Protein AF-0000000074489528 (afdb_homodimer)

Secondary structure (DSSP, 8-state):
--------SSEEEEEETTEEEEEE--GGGTT-B-HHHHHHHHHHHHHHHH-TT-SEEEEEESTT-SB--B-GGGS-TTSTTTTTT--TTT---HHHHHHHHHHH-SSEEEEEE-S-EETHHHHTTTTSSEEEEETT-EEE--GGGGTS---TTHHHHHHHHH-HHHHHHHHHH--EEETTSGGGTTT-SEEESSGGGHHHHHHHHHHHHHHHS-HHHHHHHHHHHHS--SSHHHHHHHHHHHHHHHHTSHHHHHHHHHHHTTS-------TTTSS-TT---SPP-------/--------SSEEEEEETTEEEEEE--GGGTT-B-HHHHHHHHHHHHHHHH-TT-SEEEEEESTT-SB--B-TTSS-TTSTTTTTT--TTT---HHHHHHHHHHH-SSEEEEEE-S-EETHHHHTTTTSSEEEEETT-EEE--GGGGTS---TTHHHHHHHHH-HHHHHHHHHH--EEE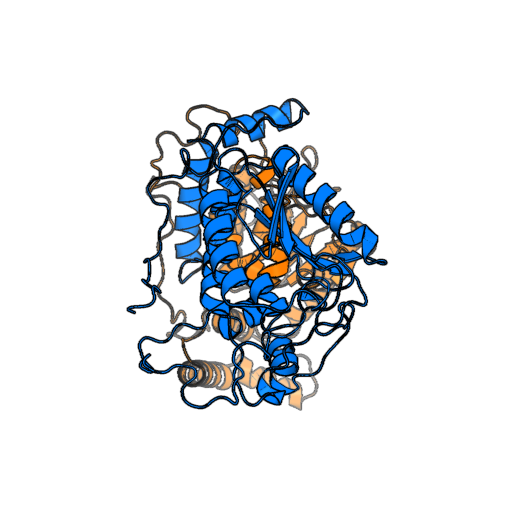TTSGGGTTT-SEEESSGGGHHHHHHHHHHHHHHHS-HHHHHHHHHHHHS--SSHHHHHHHHHHHHHHHHTSHHHHHHHHHHHTTS-------TTTSS-TT---SPP-------

pLDDT: mean 93.49, std 9.9, range [45.5, 98.94]

Foldseek 3Di:
DADDLPPADQWHWDDDFQEIEIEGHDVVQLSADDLSNLVSLLVVLVSLLQHQRHQEYEYAYPDAFRYQYHDCVVPHPPDPQSPPPADPVQDDDSLLSSLVSQLLRLHQYEYLTLAEQEQSRVQSCLSHDAYEYAQFHKYWLQAVVVVHARDNCSVPRVCVQQNDVLVCVRNVVRDIDGCNDPSNPRVHPYHDHHSVCSVVVVVVVSVCCSFAHASQVSSVVSLCVVPDDPDPVRSVVVVVVVCVLCCPDPQVVQNVVCVVVVHTGDHDDGNNPRHDPCPPVDDDDDPDRPD/DADDLPPADQWDWDDDFQEIEIEGHPVVVLSEDDPSNLVSLLVVLVSLLQHQRHQEYEYAYPDAFRYQYHDCVVPHPPDPQSPPPADPVQDDDSLLSSLVSQLLRLHQYEYLTLAEQEQSRVQSCLSHDAYEYAQFHKYWLQAVVVVHARDNCSVPRVCVQQNPVLVCVRNVVRDIDGCNDPSNPRVHPYHDHHSVCRVVVVVVVSVCCSFAHASQVSSVVSLCVVPDDPDPVVSVVVVVVVCVLCCPDPQVVQNVVCVVVVHTGDHPDGNNPRHDPCPPVDDDDDPHRPD

Solvent-accessible surface area (backbone atoms only — not comparable to full-atom values): 29789 Å² total; per-residue (Å²): 128,83,88,78,63,78,91,56,84,47,45,44,54,46,73,62,79,43,33,33,39,37,28,34,48,34,51,93,59,31,23,37,45,42,71,66,42,41,54,50,52,40,52,49,40,58,45,48,52,68,35,81,63,44,46,22,37,38,40,37,29,37,76,75,16,24,11,61,8,69,40,55,86,87,64,29,99,78,47,84,59,72,56,61,88,53,47,85,86,44,57,65,63,60,48,28,55,35,14,50,48,50,45,64,32,53,46,54,30,35,32,22,32,30,16,31,18,18,41,54,36,39,29,41,49,61,38,38,44,37,31,37,28,11,30,74,16,42,38,21,46,33,29,55,74,71,76,44,71,79,54,24,59,31,82,65,41,44,35,47,25,54,32,60,70,41,41,49,53,40,46,74,66,19,52,73,39,42,43,68,36,80,77,39,53,50,57,42,80,44,71,29,92,43,44,84,51,19,55,59,53,46,47,53,52,40,52,48,31,53,54,45,34,22,50,40,19,39,31,48,41,52,46,42,48,77,60,56,57,96,41,67,54,56,29,28,52,51,36,12,31,49,34,47,54,27,30,72,30,72,28,8,28,38,18,44,50,18,58,77,65,73,47,81,46,76,62,77,51,38,66,86,76,58,59,59,86,66,62,76,83,68,86,86,78,87,78,69,61,82,115,128,82,87,77,64,80,91,55,84,45,45,45,54,47,73,60,80,40,33,33,40,39,28,33,49,35,52,92,58,33,22,37,45,42,70,67,41,40,54,50,52,39,50,49,42,58,46,46,51,66,35,80,63,44,45,22,36,36,39,35,28,39,76,75,17,24,11,60,8,70,40,56,87,87,62,30,59,55,44,85,55,71,56,59,89,55,48,59,88,40,40,60,47,60,46,24,56,32,15,50,48,52,46,63,32,53,45,53,31,34,32,20,33,28,18,30,17,18,43,55,37,40,28,41,50,62,39,39,74,42,34,36,30,11,31,73,16,42,36,24,46,34,30,15,45,31,12,19,38,63,49,24,38,30,47,62,42,45,35,75,58,53,15,43,32,37,40,38,42,40,45,56,58,20,53,72,39,43,43,67,36,78,79,40,55,64,64,41,80,43,70,28,92,44,43,86,51,19,55,57,52,47,47,53,53,40,52,49,48,54,57,69,48,48,50,38,59,50,29,47,54,53,46,53,66,78,59,59,58,97,39,75,69,55,32,50,55,52,50,48,54,51,49,53,56,44,59,73,29,73,40,37,49,36,51,54,51,20,58,75,66,73,48,81,49,77,62,77,51,37,66,84,75,60,57,57,88,63,63,74,81,68,86,85,69,88,70,69,54,82,117

Sequence (582 aa):
MPFTYDNYKDILVALDGPVAILTFNRPKYQNAWTEEMNKEVIHAFEQFDLDDRVRVVIVTGTGGAFCAGADLRKGDFSTDGRYQPITINDHRDGGGQASLVIQRCRKVVIAAINGPAVGVGITITLGMDIRIAYKDAKIGFVFVRRGIVPEATSTYLLPRLIGHSRTMTLFLTGKVYPAHSPLLSLLFSSLIDTPDQVLPAALELAKEIAGKTSAVSAAFAKALVWRPKASPEEQHLLDSKAMYATGNGADGKEGVKSFLEKRQPKFAGTVTKDLPDFYPWWDLVDVRSKIMPFTYDNYKDILVALDGPVAILTFNRPKYQNAWTEEMNKEVIHAFEQFDLDDRVRVVIVTGTGGAFCAGADLRKGDFSTDGRYQPITINDHRDGGGQASLVIQRCRKVVIAAINGPAVGVGITITLGMDIRIAYKDAKIGFVFVRRGIVPEATSTYLLPRLIGHSRTMTLFLTGKVYPAHSPLLSLLFSSLIDTPDQVLPAALELAKEIAGKTSAVSAAFAKALVWRPKASPEEQHLLDSKAMYATGNGADGKEGVKSFLEKRQPKFAGTVTKDLPDFYPWWDLVDVRSKI

Organism: Spizellomyces punctatus (strain DAOM BR117) (NCBI:txid645134)

Radius of gyration: 25.49 Å; Cα contacts (8 Å, |Δi|>4): 1214; chains: 2; bounding box: 60×73×53 Å

Nearest PDB structures (foldseek):
  1jxz-assembly1_C  TM=8.262E-01  e=1.116E-17  Pseudomonas sp. CBS3
  1nzy-assembly1_A  TM=8.138E-01  e=1.116E-17  Pseudomonas sp. CBS3
  1nzy-assembly1_B  TM=8.355E-01  e=2.418E-17  Pseudomonas sp. CBS3
  1nzy-assembly1_C  TM=8.515E-01  e=7.489E-17  Pseudomonas sp. CBS3
  1jxz-assembly1_A  TM=8.196E-01  e=1.279E-16  Pseudomonas sp. CBS3

Structure (mmCIF, N/CA/C/O backbone):
data_AF-0000000074489528-model_v1
#
loop_
_entity.id
_entity.type
_entity.pdbx_description
1 polymer 'Enoyl-CoA hydratase/isomerase'
#
loop_
_atom_site.group_PDB
_atom_site.id
_atom_site.type_symbol
_atom_site.label_atom_id
_atom_site.label_alt_id
_atom_site.label_comp_id
_atom_site.label_asym_id
_atom_site.label_entity_id
_atom_site.label_seq_id
_atom_site.pdbx_PDB_ins_code
_atom_site.Cartn_x
_atom_site.Cartn_y
_atom_site.Cartn_z
_atom_site.occupancy
_atom_site.B_iso_or_equiv
_atom_site.auth_seq_id
_atom_site.auth_comp_id
_atom_site.auth_asym_id
_atom_site.auth_atom_id
_atom_site.pdbx_PDB_model_num
ATOM 1 N N . MET A 1 1 ? 20.438 -31.516 -0.295 1 53.16 1 MET A N 1
ATOM 2 C CA . MET A 1 1 ? 20.297 -31.938 -1.684 1 53.16 1 MET A CA 1
ATOM 3 C C . MET A 1 1 ? 19.641 -30.859 -2.527 1 53.16 1 MET A C 1
ATOM 5 O O . MET A 1 1 ? 18.844 -30.078 -2.023 1 53.16 1 MET A O 1
ATOM 9 N N . PRO A 1 2 ? 20.172 -30.609 -3.764 1 75.25 2 PRO A N 1
ATOM 10 C CA . PRO A 1 2 ? 19.641 -29.578 -4.641 1 75.25 2 PRO A CA 1
ATOM 11 C C . PRO A 1 2 ? 18.141 -29.719 -4.887 1 75.25 2 PRO A C 1
ATOM 13 O O . PRO A 1 2 ? 17.625 -30.828 -4.91 1 75.25 2 PRO A O 1
ATOM 16 N N . PHE A 1 3 ? 17.312 -28.766 -4.551 1 86 3 PHE A N 1
ATOM 17 C CA . PHE A 1 3 ? 15.891 -28.734 -4.855 1 86 3 PHE A CA 1
ATOM 18 C C . PHE A 1 3 ? 15.641 -29.172 -6.297 1 86 3 PHE A C 1
ATOM 20 O O . PHE A 1 3 ? 16.312 -28.703 -7.215 1 86 3 PHE A O 1
ATOM 27 N N . THR A 1 4 ? 14.914 -30.297 -6.512 1 87.75 4 THR A N 1
ATOM 28 C CA . THR A 1 4 ? 14.516 -30.734 -7.844 1 87.75 4 THR A CA 1
ATOM 29 C C . THR A 1 4 ? 13.016 -30.578 -8.039 1 87.75 4 THR A C 1
ATOM 31 O O . THR A 1 4 ? 12.234 -30.75 -7.105 1 87.75 4 THR A O 1
ATOM 34 N N . TYR A 1 5 ? 12.688 -30.172 -9.336 1 92.44 5 TYR A N 1
ATOM 35 C CA . TYR A 1 5 ? 11.289 -29.891 -9.656 1 92.44 5 TYR A CA 1
ATOM 36 C C . TYR A 1 5 ? 10.789 -30.812 -10.766 1 92.44 5 TYR A C 1
ATOM 38 O O . TYR A 1 5 ? 9.984 -30.391 -11.602 1 92.44 5 TYR A O 1
ATOM 46 N N . ASP A 1 6 ? 11.188 -32.094 -10.898 1 86.38 6 ASP A N 1
ATOM 47 C CA . ASP A 1 6 ? 10.953 -32.906 -12.078 1 86.38 6 ASP A CA 1
ATOM 48 C C . ASP A 1 6 ? 9.883 -33.969 -11.812 1 86.38 6 ASP A C 1
ATOM 50 O O . ASP A 1 6 ? 9.391 -34.594 -12.742 1 86.38 6 ASP A O 1
ATOM 54 N N . ASN A 1 7 ? 9.344 -34.219 -10.68 1 88.69 7 ASN A N 1
ATOM 55 C CA . ASN A 1 7 ? 8.477 -35.344 -10.391 1 88.69 7 ASN A CA 1
ATOM 56 C C . ASN A 1 7 ? 7.035 -34.906 -10.141 1 88.69 7 ASN A C 1
ATOM 58 O O . ASN A 1 7 ? 6.395 -35.375 -9.188 1 88.69 7 ASN A O 1
ATOM 62 N N . TYR A 1 8 ? 6.555 -34 -11.062 1 96.19 8 TYR A N 1
ATOM 63 C CA . TYR A 1 8 ? 5.16 -33.562 -10.938 1 96.19 8 TYR A CA 1
ATOM 64 C C . TYR A 1 8 ? 4.316 -34.156 -12.062 1 96.19 8 TYR A C 1
ATOM 66 O O . TYR A 1 8 ? 4.828 -34.406 -13.156 1 96.19 8 TYR A O 1
ATOM 74 N N . LYS A 1 9 ? 3.123 -34.375 -11.828 1 96.56 9 LYS A N 1
ATOM 75 C CA . LYS A 1 9 ? 2.199 -34.969 -12.789 1 96.56 9 LYS A CA 1
ATOM 76 C C . LYS A 1 9 ? 1.395 -33.906 -13.516 1 96.56 9 LYS A C 1
ATOM 78 O O . LYS A 1 9 ? 1.292 -33.906 -14.742 1 96.56 9 LYS A O 1
ATOM 83 N N . ASP A 1 10 ? 0.867 -32.938 -12.797 1 97 10 ASP A N 1
ATOM 84 C CA . ASP A 1 10 ? -0.13 -32.031 -13.336 1 97 10 ASP A CA 1
ATOM 85 C C . ASP A 1 10 ? 0.423 -30.609 -13.414 1 97 10 ASP A C 1
ATOM 87 O O . ASP A 1 10 ? -0.276 -29.688 -13.852 1 97 10 ASP A O 1
ATOM 91 N N . ILE A 1 11 ? 1.681 -30.359 -12.984 1 98.31 11 ILE A N 1
ATOM 92 C CA . ILE A 1 11 ? 2.344 -29.062 -13.141 1 98.31 11 ILE A CA 1
ATOM 93 C C . ILE A 1 11 ? 3.75 -29.281 -13.703 1 98.31 11 ILE A C 1
ATOM 95 O O . ILE A 1 11 ? 4.273 -30.391 -13.688 1 98.31 11 ILE A O 1
ATOM 99 N N . LEU A 1 12 ? 4.297 -28.25 -14.289 1 98.19 12 LEU A N 1
ATOM 100 C CA . LEU A 1 12 ? 5.691 -28.172 -14.711 1 98.19 12 LEU A CA 1
ATOM 101 C C . LEU A 1 12 ? 6.414 -27.047 -13.984 1 98.19 12 LEU A C 1
ATOM 103 O O . LEU A 1 12 ? 5.824 -26 -13.695 1 98.19 12 LEU A O 1
ATOM 107 N N . VAL A 1 13 ? 7.652 -27.281 -13.648 1 98.31 13 VAL A N 1
ATOM 108 C CA . VAL A 1 13 ? 8.492 -26.234 -13.07 1 98.31 13 VAL A CA 1
ATOM 109 C C . VAL A 1 13 ? 9.805 -26.141 -13.844 1 98.31 13 VAL A C 1
ATOM 111 O O . VAL A 1 13 ? 10.469 -27.156 -14.086 1 98.31 13 VAL A O 1
ATOM 114 N N . ALA A 1 14 ? 10.109 -25.016 -14.32 1 97.44 14 ALA A N 1
ATOM 115 C CA . ALA A 1 14 ? 11.375 -24.719 -14.984 1 97.44 14 ALA A CA 1
ATOM 116 C C . ALA A 1 14 ? 12.078 -23.547 -14.336 1 97.44 14 ALA A C 1
ATOM 118 O O . ALA A 1 14 ? 11.43 -22.594 -13.898 1 97.44 14 ALA A O 1
ATOM 119 N N . LEU A 1 15 ? 13.375 -23.656 -14.266 1 96.75 15 LEU A N 1
ATOM 120 C CA . LEU A 1 15 ? 14.164 -22.516 -13.797 1 96.75 15 LEU A CA 1
ATOM 121 C C . LEU A 1 15 ? 14.773 -21.766 -14.969 1 96.75 15 LEU A C 1
ATOM 123 O O . LEU A 1 15 ? 15.375 -22.359 -15.859 1 96.75 15 LEU A O 1
ATOM 127 N N . ASP A 1 16 ? 14.484 -20.578 -15.078 1 97.5 16 ASP A N 1
ATOM 128 C CA . ASP A 1 16 ? 15.141 -19.625 -15.969 1 97.5 16 ASP A CA 1
ATOM 129 C C . ASP A 1 16 ? 15.953 -18.594 -15.18 1 97.5 16 ASP A C 1
ATOM 131 O O . ASP A 1 16 ? 15.461 -17.516 -14.859 1 97.5 16 ASP A O 1
ATOM 135 N N . GLY A 1 17 ? 17.266 -18.938 -14.961 1 97 17 GLY A N 1
ATOM 136 C CA . GLY A 1 17 ? 18.031 -18.156 -13.992 1 97 17 GLY A CA 1
ATOM 137 C C . GLY A 1 17 ? 17.391 -18.141 -12.617 1 97 17 GLY A C 1
ATOM 138 O O . GLY A 1 17 ? 17.078 -19.188 -12.055 1 97 17 GLY A O 1
ATOM 139 N N . PRO A 1 18 ? 17.172 -16.922 -12.055 1 97.44 18 PRO A N 1
ATOM 140 C CA . PRO A 1 18 ? 16.609 -16.828 -10.703 1 97.44 18 PRO A CA 1
ATOM 141 C C . PRO A 1 18 ? 15.086 -16.875 -10.695 1 97.44 18 PRO A C 1
ATOM 143 O O . PRO A 1 18 ? 14.469 -16.703 -9.641 1 97.44 18 PRO A O 1
ATOM 146 N N . VAL A 1 19 ? 14.508 -17.141 -11.891 1 98.69 19 VAL A N 1
ATOM 147 C CA . VAL A 1 19 ? 13.047 -17.141 -11.992 1 98.69 19 VAL A CA 1
ATOM 148 C C . VAL A 1 19 ? 12.547 -18.578 -12.109 1 98.69 19 VAL A C 1
ATOM 150 O O . VAL A 1 19 ? 12.984 -19.328 -12.992 1 98.69 19 VAL A O 1
ATOM 153 N N . ALA A 1 20 ? 11.711 -19 -11.195 1 98.75 20 ALA A N 1
ATOM 154 C CA . ALA A 1 20 ? 11 -20.281 -11.312 1 98.75 20 ALA A CA 1
ATOM 155 C C . ALA A 1 20 ? 9.648 -20.078 -11.992 1 98.75 20 ALA A C 1
ATOM 157 O O . ALA A 1 20 ? 8.875 -19.188 -11.625 1 98.75 20 ALA A O 1
ATOM 158 N N . ILE A 1 21 ? 9.391 -20.875 -12.977 1 98.81 21 ILE A N 1
ATOM 159 C CA . ILE A 1 21 ? 8.117 -20.828 -13.688 1 98.81 21 ILE A CA 1
ATOM 160 C C . ILE A 1 21 ? 7.312 -22.094 -13.398 1 98.81 21 ILE A C 1
ATOM 162 O O . ILE A 1 21 ? 7.715 -23.188 -13.789 1 98.81 21 ILE A O 1
ATOM 166 N N . LEU A 1 22 ? 6.277 -21.953 -12.656 1 98.81 22 LEU A N 1
ATOM 167 C CA . LEU A 1 22 ? 5.32 -23.031 -12.43 1 98.81 22 LEU A CA 1
ATOM 168 C C . LEU A 1 22 ? 4.168 -22.953 -13.422 1 98.81 22 LEU A C 1
ATOM 170 O O . LEU A 1 22 ? 3.486 -21.938 -13.508 1 98.81 22 LEU A O 1
ATOM 174 N N . THR A 1 23 ? 3.951 -24 -14.164 1 98.75 23 THR A N 1
ATOM 175 C CA . THR A 1 23 ? 2.924 -24.031 -15.203 1 98.75 23 THR A CA 1
ATOM 176 C C . THR A 1 23 ? 1.907 -25.141 -14.922 1 98.75 23 THR A C 1
ATOM 178 O O . THR A 1 23 ? 2.27 -26.312 -14.812 1 98.75 23 THR A O 1
ATOM 181 N N . PHE A 1 24 ? 0.638 -24.719 -14.758 1 98.69 24 PHE A N 1
ATOM 182 C CA . PHE A 1 24 ? -0.403 -25.734 -14.758 1 98.69 24 PHE A CA 1
ATOM 183 C C . PHE A 1 24 ? -0.439 -26.484 -16.094 1 98.69 24 PHE A C 1
ATOM 185 O O . PHE A 1 24 ? -0.431 -25.859 -17.156 1 98.69 24 PHE A O 1
ATOM 192 N N . ASN A 1 25 ? -0.514 -27.859 -16 1 98 25 ASN A N 1
ATOM 193 C CA . ASN A 1 25 ? -0.302 -28.609 -17.234 1 98 25 ASN A CA 1
ATOM 194 C C . ASN A 1 25 ? -1.326 -29.734 -17.375 1 98 25 ASN A C 1
ATOM 196 O O . ASN A 1 25 ? -0.961 -30.906 -17.469 1 98 25 ASN A O 1
ATOM 200 N N . ARG A 1 26 ? -2.555 -29.328 -17.516 1 97.25 26 ARG A N 1
ATOM 201 C CA . ARG A 1 26 ? -3.678 -30.172 -17.891 1 97.25 26 ARG A CA 1
ATOM 202 C C . ARG A 1 26 ? -4.512 -29.531 -18.984 1 97.25 26 ARG A C 1
ATOM 204 O O . ARG A 1 26 ? -5.723 -29.359 -18.844 1 97.25 26 ARG A O 1
ATOM 211 N N . PRO A 1 27 ? -3.873 -29.234 -20.141 1 96.38 27 PRO A N 1
ATOM 212 C CA . PRO A 1 27 ? -4.535 -28.406 -21.141 1 96.38 27 PRO A CA 1
ATOM 213 C C . PRO A 1 27 ? -5.82 -29.031 -21.672 1 96.38 27 PRO A C 1
ATOM 215 O O . PRO A 1 27 ? -6.758 -28.312 -22.031 1 96.38 27 PRO A O 1
ATOM 218 N N . LYS A 1 28 ? -5.941 -30.328 -21.703 1 95.56 28 LYS A N 1
ATOM 219 C CA . LYS A 1 28 ? -7.141 -31 -22.188 1 95.56 28 LYS A CA 1
ATOM 220 C C . LYS A 1 28 ? -8.344 -30.688 -21.312 1 95.56 28 LYS A C 1
ATOM 222 O O . LYS A 1 28 ? -9.492 -30.766 -21.766 1 95.56 28 LYS A O 1
ATOM 227 N N . TYR A 1 29 ? -8.016 -30.375 -20.125 1 96.12 29 TYR A N 1
ATOM 228 C CA . TYR A 1 29 ? -9.094 -30.109 -19.172 1 96.12 29 TYR A CA 1
ATOM 229 C C . TYR A 1 29 ? -9.086 -28.641 -18.75 1 96.12 29 TYR A C 1
ATOM 231 O O . TYR A 1 29 ? -9.523 -28.312 -17.641 1 96.12 29 TYR A O 1
ATOM 239 N N . GLN A 1 30 ? -8.422 -27.766 -19.531 1 97.5 30 GLN A N 1
ATOM 240 C CA . GLN A 1 30 ? -8.328 -26.328 -19.25 1 97.5 30 GLN A CA 1
ATOM 241 C C . GLN A 1 30 ? -7.684 -26.078 -17.891 1 97.5 30 GLN A C 1
ATOM 243 O O . GLN A 1 30 ? -8.102 -25.188 -17.156 1 97.5 30 GLN A O 1
ATOM 248 N N . ASN A 1 31 ? -6.773 -26.969 -17.484 1 98.19 31 ASN A N 1
ATOM 249 C CA . ASN A 1 31 ? -6.016 -26.906 -16.234 1 98.19 31 ASN A CA 1
ATOM 250 C C . ASN A 1 31 ? -6.938 -26.859 -15.023 1 98.19 31 ASN A C 1
ATOM 252 O O . ASN A 1 31 ? -6.684 -26.125 -14.07 1 98.19 31 ASN A O 1
ATOM 256 N N . ALA A 1 32 ? -8.047 -27.656 -15.086 1 97.06 32 ALA A N 1
ATOM 257 C CA . ALA A 1 32 ? -8.945 -27.766 -13.945 1 97.06 32 ALA A CA 1
ATOM 258 C C . ALA A 1 32 ? -8.211 -28.281 -12.703 1 97.06 32 ALA A C 1
ATOM 260 O O . ALA A 1 32 ? -7.379 -29.188 -12.805 1 97.06 32 ALA A O 1
ATOM 261 N N . TRP A 1 33 ? -8.523 -27.734 -11.562 1 95.94 33 TRP A N 1
ATOM 262 C CA . TRP A 1 33 ? -7.82 -27.938 -10.297 1 95.94 33 TRP A CA 1
ATOM 263 C C . TRP A 1 33 ? -8.156 -29.297 -9.695 1 95.94 33 TRP A C 1
ATOM 265 O O . TRP A 1 33 ? -9.336 -29.641 -9.539 1 95.94 33 TRP A O 1
ATOM 275 N N . THR A 1 34 ? -7.219 -30.078 -9.438 1 93 34 THR A N 1
ATOM 276 C CA . THR A 1 34 ? -7.398 -31.391 -8.828 1 93 34 THR A CA 1
ATOM 277 C C . THR A 1 34 ? -6.676 -31.469 -7.488 1 93 34 THR A C 1
ATOM 279 O O . THR A 1 34 ? -5.883 -30.594 -7.152 1 93 34 THR A O 1
ATOM 282 N N . GLU A 1 35 ? -6.945 -32.5 -6.766 1 90.88 35 GLU A N 1
ATOM 283 C CA . GLU A 1 35 ? -6.234 -32.719 -5.516 1 90.88 35 GLU A CA 1
ATOM 284 C C . GLU A 1 35 ? -4.742 -32.938 -5.762 1 90.88 35 GLU A C 1
ATOM 286 O O . GLU A 1 35 ? -3.908 -32.531 -4.961 1 90.88 35 GLU A O 1
ATOM 291 N N . GLU A 1 36 ? -4.457 -33.594 -6.801 1 93.88 36 GLU A N 1
ATOM 292 C CA . GLU A 1 36 ? -3.062 -33.812 -7.18 1 93.88 36 GLU A CA 1
ATOM 293 C C . GLU A 1 36 ? -2.354 -32.5 -7.438 1 93.88 36 GLU A C 1
ATOM 295 O O . GLU A 1 36 ? -1.249 -32.25 -6.941 1 93.88 36 GLU A O 1
ATOM 300 N N . MET A 1 37 ? -2.943 -31.609 -8.203 1 95.56 37 MET A N 1
ATOM 301 C CA . MET A 1 37 ? -2.391 -30.281 -8.438 1 95.56 37 MET A CA 1
ATOM 302 C C . MET A 1 37 ? -2.174 -29.531 -7.129 1 95.56 37 MET A C 1
ATOM 304 O O . MET A 1 37 ? -1.148 -28.875 -6.945 1 95.56 37 MET A O 1
ATOM 308 N N . ASN A 1 38 ? -3.182 -29.641 -6.277 1 94.62 38 ASN A N 1
ATOM 309 C CA . ASN A 1 38 ? -3.096 -28.984 -4.977 1 94.62 38 ASN A CA 1
ATOM 310 C C . ASN A 1 38 ? -1.849 -29.422 -4.211 1 94.62 38 ASN A C 1
ATOM 312 O O . ASN A 1 38 ? -1.069 -28.578 -3.758 1 94.62 38 ASN A O 1
ATOM 316 N N . LYS A 1 39 ? -1.635 -30.688 -4.082 1 94.44 39 LYS A N 1
ATOM 317 C CA . LYS A 1 39 ? -0.483 -31.234 -3.381 1 94.44 39 LYS A CA 1
ATOM 318 C C . LYS A 1 39 ? 0.824 -30.812 -4.039 1 94.44 39 LYS A C 1
ATOM 320 O O . LYS A 1 39 ? 1.788 -30.469 -3.354 1 94.44 39 LYS A O 1
ATOM 325 N N . GLU A 1 40 ? 0.838 -30.828 -5.34 1 97.38 40 GLU A N 1
ATOM 326 C CA . GLU A 1 40 ? 2.047 -30.5 -6.086 1 97.38 40 GLU A CA 1
ATOM 327 C C . GLU A 1 40 ? 2.393 -29.016 -5.941 1 97.38 40 GLU A C 1
ATOM 329 O O . GLU A 1 40 ? 3.559 -28.656 -5.766 1 97.38 40 GLU A O 1
ATOM 334 N N . VAL A 1 41 ? 1.386 -28.156 -6.031 1 97.69 41 VAL A N 1
ATOM 335 C CA . VAL A 1 41 ? 1.601 -26.719 -5.879 1 97.69 41 VAL A CA 1
ATOM 336 C C . VAL A 1 41 ? 2.129 -26.422 -4.477 1 97.69 41 VAL A C 1
ATOM 338 O O . VAL A 1 41 ? 3.086 -25.656 -4.316 1 97.69 41 VAL A O 1
ATOM 341 N N . ILE A 1 42 ? 1.528 -27.016 -3.441 1 96.38 42 ILE A N 1
ATOM 342 C CA . ILE A 1 42 ? 1.975 -26.828 -2.064 1 96.38 42 ILE A CA 1
ATOM 343 C C . ILE A 1 42 ? 3.434 -27.25 -1.933 1 96.38 42 ILE A C 1
ATOM 345 O O . ILE A 1 42 ? 4.262 -26.5 -1.408 1 96.38 42 ILE A O 1
ATOM 349 N N . HIS A 1 43 ? 3.771 -28.406 -2.457 1 96.69 43 HIS A N 1
ATOM 350 C CA . HIS A 1 43 ? 5.137 -28.906 -2.385 1 96.69 43 HIS A CA 1
ATOM 351 C C . HIS A 1 43 ? 6.109 -27.984 -3.102 1 96.69 43 HIS A C 1
ATOM 353 O O . HIS A 1 43 ? 7.172 -27.656 -2.566 1 96.69 43 HIS A O 1
ATOM 359 N N . ALA A 1 44 ? 5.773 -27.578 -4.293 1 97.88 44 ALA A N 1
ATOM 360 C CA . ALA A 1 44 ? 6.645 -26.719 -5.086 1 97.88 44 ALA A CA 1
ATOM 361 C C . ALA A 1 44 ? 6.938 -25.406 -4.355 1 97.88 44 ALA A C 1
ATOM 363 O O . ALA A 1 44 ? 8.086 -24.969 -4.293 1 97.88 44 ALA A O 1
ATOM 364 N N . PHE A 1 45 ? 5.969 -24.781 -3.803 1 97.88 45 PHE A N 1
ATOM 365 C CA . PHE A 1 45 ? 6.141 -23.484 -3.15 1 97.88 45 PHE A CA 1
ATOM 366 C C . PHE A 1 45 ? 6.953 -23.641 -1.868 1 97.88 45 PHE A C 1
ATOM 368 O O . PHE A 1 45 ? 7.715 -22.734 -1.504 1 97.88 45 PHE A O 1
ATOM 375 N N . GLU A 1 46 ? 6.738 -24.734 -1.157 1 96.12 46 GLU A N 1
ATOM 376 C CA . GLU A 1 46 ? 7.59 -25 0 1 96.12 46 GLU A CA 1
ATOM 377 C C . GLU A 1 46 ? 9.055 -25.094 -0.403 1 96.12 46 GLU A C 1
ATOM 379 O O . GLU A 1 46 ? 9.93 -24.594 0.309 1 96.12 46 GLU A O 1
ATOM 384 N N . GLN A 1 47 ? 9.273 -25.688 -1.563 1 96.75 47 GLN A N 1
ATOM 385 C CA . GLN A 1 47 ? 10.641 -25.781 -2.066 1 96.75 47 GLN A CA 1
ATOM 386 C C . GLN A 1 47 ? 11.141 -24.422 -2.551 1 96.75 47 GLN A C 1
ATOM 388 O O . GLN A 1 47 ? 12.281 -24.047 -2.275 1 96.75 47 GLN A O 1
ATOM 393 N N . PHE A 1 48 ? 10.297 -23.703 -3.332 1 97.94 48 PHE A N 1
ATOM 394 C CA . PHE A 1 48 ? 10.68 -22.375 -3.803 1 97.94 48 PHE A CA 1
ATOM 395 C C . PHE A 1 48 ? 11.148 -21.5 -2.645 1 97.94 48 PHE A C 1
ATOM 397 O O . PHE A 1 48 ? 12.148 -20.781 -2.762 1 97.94 48 PHE A O 1
ATOM 404 N N . ASP A 1 49 ? 10.469 -21.531 -1.517 1 97.31 49 ASP A N 1
ATOM 405 C CA . ASP A 1 49 ? 10.742 -20.688 -0.352 1 97.31 49 ASP A CA 1
ATOM 406 C C . ASP A 1 49 ? 12.141 -20.953 0.197 1 97.31 49 ASP A C 1
ATOM 408 O O . ASP A 1 49 ? 12.805 -20.031 0.682 1 97.31 49 ASP A O 1
ATOM 412 N N . LEU A 1 50 ? 12.641 -22.188 0.04 1 96.44 50 LEU A N 1
ATOM 413 C CA . LEU A 1 50 ? 13.883 -22.609 0.673 1 96.44 50 LEU A CA 1
ATOM 414 C C . LEU A 1 50 ? 15.031 -22.609 -0.331 1 96.44 50 LEU A C 1
ATOM 416 O O . LEU A 1 50 ? 16.203 -22.672 0.056 1 96.44 50 LEU A O 1
ATOM 420 N N . ASP A 1 51 ? 14.742 -22.609 -1.646 1 96.81 51 ASP A N 1
ATOM 421 C CA . ASP A 1 51 ? 15.742 -22.688 -2.705 1 96.81 51 ASP A CA 1
ATOM 422 C C . ASP A 1 51 ? 16.328 -21.312 -3.006 1 96.81 51 ASP A C 1
ATOM 424 O O . ASP A 1 51 ? 15.688 -20.5 -3.678 1 96.81 51 ASP A O 1
ATOM 428 N N . ASP A 1 52 ? 17.5 -21.016 -2.623 1 94.25 52 ASP A N 1
ATOM 429 C CA . ASP A 1 52 ? 18.125 -19.703 -2.748 1 94.25 52 ASP A CA 1
ATOM 430 C C . ASP A 1 52 ? 18.375 -19.344 -4.215 1 94.25 52 ASP A C 1
ATOM 432 O O . ASP A 1 52 ? 18.656 -18.188 -4.539 1 94.25 52 ASP A O 1
ATOM 436 N N . ARG A 1 53 ? 18.281 -20.312 -5.113 1 95.56 53 ARG A N 1
ATOM 437 C CA . ARG A 1 53 ? 18.391 -20 -6.539 1 95.56 53 ARG A CA 1
ATOM 438 C C . ARG A 1 53 ? 17.188 -19.219 -7.031 1 95.56 53 ARG A C 1
ATOM 440 O O . ARG A 1 53 ? 17.266 -18.516 -8.039 1 95.56 53 ARG A O 1
ATOM 447 N N . VAL A 1 54 ? 16.016 -19.453 -6.348 1 97.69 54 VAL A N 1
ATOM 448 C CA . VAL A 1 54 ? 14.758 -18.844 -6.77 1 97.69 54 VAL A CA 1
ATOM 449 C C . VAL A 1 54 ? 14.594 -17.484 -6.113 1 97.69 54 VAL A C 1
ATOM 451 O O . VAL A 1 54 ? 14.57 -17.375 -4.883 1 97.69 54 VAL A O 1
ATOM 454 N N . ARG A 1 55 ? 14.414 -16.438 -6.941 1 97.88 55 ARG A N 1
ATOM 455 C CA . ARG A 1 55 ? 14.188 -15.07 -6.453 1 97.88 55 ARG A CA 1
ATOM 456 C C . ARG A 1 55 ? 12.758 -14.625 -6.719 1 97.88 55 ARG A C 1
ATOM 458 O O . ARG A 1 55 ? 12.203 -13.828 -5.961 1 97.88 55 ARG A O 1
ATOM 465 N N . VAL A 1 56 ? 12.266 -15.039 -7.816 1 98.81 56 VAL A N 1
ATOM 466 C CA . VAL A 1 56 ? 10.898 -14.719 -8.227 1 98.81 56 VAL A CA 1
ATOM 467 C C . VAL A 1 56 ? 10.219 -15.969 -8.773 1 98.81 56 VAL A C 1
ATOM 469 O O . VAL A 1 56 ? 10.852 -16.781 -9.453 1 98.81 56 VAL A O 1
ATOM 472 N N . VAL A 1 57 ? 8.969 -16.188 -8.5 1 98.94 57 VAL A N 1
ATOM 473 C CA . VAL A 1 57 ? 8.164 -17.281 -9.039 1 98.94 57 VAL A CA 1
ATOM 474 C C . VAL A 1 57 ? 7.078 -16.719 -9.953 1 98.94 57 VAL A C 1
ATOM 476 O O . VAL A 1 57 ? 6.422 -15.727 -9.617 1 98.94 57 VAL A O 1
ATOM 479 N N . ILE A 1 58 ? 6.938 -17.297 -11.117 1 98.94 58 ILE A N 1
ATOM 480 C CA . ILE A 1 58 ? 5.812 -17.031 -12.008 1 98.94 58 ILE A CA 1
ATOM 481 C C . ILE A 1 58 ? 4.891 -18.25 -12.047 1 98.94 58 ILE A C 1
ATOM 483 O O . ILE A 1 58 ? 5.355 -19.375 -12.133 1 98.94 58 ILE A O 1
ATOM 487 N N . VAL A 1 59 ? 3.605 -18.047 -11.922 1 98.94 59 VAL A N 1
ATOM 488 C CA . VAL A 1 59 ? 2.609 -19.094 -12.109 1 98.94 59 VAL A CA 1
ATOM 489 C C . VAL A 1 59 ? 1.793 -18.812 -13.367 1 98.94 59 VAL A C 1
ATOM 491 O O . VAL A 1 59 ? 1.279 -17.719 -13.555 1 98.94 59 VAL A O 1
ATOM 494 N N . THR A 1 60 ? 1.735 -19.797 -14.266 1 98.88 60 THR A N 1
ATOM 495 C CA . THR A 1 60 ? 0.984 -19.641 -15.508 1 98.88 60 THR A CA 1
ATOM 496 C C . THR A 1 60 ? 0.345 -20.969 -15.914 1 98.88 60 THR A C 1
ATOM 498 O O . THR A 1 60 ? 0.334 -21.922 -15.133 1 98.88 60 THR A O 1
ATOM 501 N N . GLY A 1 61 ? -0.432 -21.016 -17.047 1 98.75 61 GLY A N 1
ATOM 502 C CA . GLY A 1 61 ? -1.079 -22.219 -17.531 1 98.75 61 GLY A CA 1
ATOM 503 C C . GLY A 1 61 ? -0.69 -22.578 -18.953 1 98.75 61 GLY A C 1
ATOM 504 O O . GLY A 1 61 ? -0.415 -21.688 -19.766 1 98.75 61 GLY A O 1
ATOM 505 N N . THR A 1 62 ? -0.694 -23.891 -19.172 1 97.88 62 THR A N 1
ATOM 506 C CA . THR A 1 62 ? -0.494 -24.344 -20.531 1 97.88 62 THR A CA 1
ATOM 507 C C . THR A 1 62 ? -1.756 -24.141 -21.375 1 97.88 62 THR A C 1
ATOM 509 O O . THR A 1 62 ? -2.869 -24.203 -20.844 1 97.88 62 THR A O 1
ATOM 512 N N . GLY A 1 63 ? -1.541 -23.906 -22.641 1 94.94 63 GLY A N 1
ATOM 513 C CA . GLY A 1 63 ? -2.666 -23.828 -23.562 1 94.94 63 GLY A CA 1
ATOM 514 C C . GLY A 1 63 ? -3.477 -22.547 -23.406 1 94.94 63 GLY A C 1
ATOM 515 O O . GLY A 1 63 ? -2.916 -21.484 -23.156 1 94.94 63 GLY A O 1
ATOM 516 N N . GLY A 1 64 ? -4.754 -22.688 -23.594 1 93.56 64 GLY A N 1
ATOM 517 C CA . GLY A 1 64 ? -5.594 -21.5 -23.703 1 93.56 64 GLY A CA 1
ATOM 518 C C . GLY A 1 64 ? -6.219 -21.078 -22.391 1 93.56 64 GLY A C 1
ATOM 519 O O . GLY A 1 64 ? -6.977 -20.109 -22.344 1 93.56 64 GLY A O 1
ATOM 520 N N . ALA A 1 65 ? -5.887 -21.797 -21.297 1 97.88 65 ALA A N 1
ATOM 521 C CA . ALA A 1 65 ? -6.504 -21.484 -20 1 97.88 65 ALA A CA 1
ATOM 522 C C . ALA A 1 65 ? -5.453 -21.375 -18.906 1 97.88 65 ALA A C 1
ATOM 524 O O . ALA A 1 65 ? -4.414 -22.031 -18.953 1 97.88 65 ALA A O 1
ATOM 525 N N . PHE A 1 66 ? -5.688 -20.453 -18 1 98.75 66 PHE A N 1
ATOM 526 C CA . PHE A 1 66 ? -4.918 -20.469 -16.766 1 98.75 66 PHE A CA 1
ATOM 527 C C . PHE A 1 66 ? -5.371 -21.594 -15.852 1 98.75 66 PHE A C 1
ATOM 529 O O . PHE A 1 66 ? -4.672 -22.594 -15.695 1 98.75 66 PHE A O 1
ATOM 536 N N . CYS A 1 67 ? -6.645 -21.547 -15.414 1 98.44 67 CYS A N 1
ATOM 537 C CA . CYS A 1 67 ? -7.277 -22.562 -14.594 1 98.44 67 CYS A CA 1
ATOM 538 C C . CYS A 1 67 ? -8.789 -22.391 -14.562 1 98.44 67 CYS A C 1
ATOM 540 O O . CYS A 1 67 ? -9.289 -21.391 -14.047 1 98.44 67 CYS A O 1
ATOM 542 N N . ALA A 1 68 ? -9.508 -23.375 -14.984 1 96.06 68 ALA A N 1
ATOM 543 C CA . ALA A 1 68 ? -10.945 -23.25 -15.219 1 96.06 68 ALA A CA 1
ATOM 544 C C . ALA A 1 68 ? -11.727 -23.484 -13.93 1 96.06 68 ALA A C 1
ATOM 546 O O . ALA A 1 68 ? -12.953 -23.375 -13.914 1 96.06 68 ALA A O 1
ATOM 547 N N . GLY A 1 69 ? -11.023 -23.797 -12.883 1 94.62 69 GLY A N 1
ATOM 548 C CA . GLY A 1 69 ? -11.688 -24.062 -11.617 1 94.62 69 GLY A CA 1
ATOM 549 C C . GLY A 1 69 ? -11.547 -25.5 -11.172 1 94.62 69 GLY A C 1
ATOM 550 O O . GLY A 1 69 ? -10.664 -26.219 -11.641 1 94.62 69 GLY A O 1
ATOM 551 N N . ALA A 1 70 ? -12.336 -25.891 -10.156 1 90.94 70 ALA A N 1
ATOM 552 C CA . ALA A 1 70 ? -12.289 -27.25 -9.609 1 90.94 70 ALA A CA 1
ATOM 553 C C . ALA A 1 70 ? -12.695 -28.266 -10.664 1 90.94 70 ALA A C 1
ATOM 555 O O . ALA A 1 70 ? -13.633 -28.047 -11.43 1 90.94 70 ALA A O 1
ATOM 556 N N . ASP A 1 71 ? -11.938 -29.375 -10.719 1 89.62 71 ASP A N 1
ATOM 557 C CA . ASP A 1 71 ? -12.328 -30.484 -11.578 1 89.62 71 ASP A CA 1
ATOM 558 C C . ASP A 1 71 ? -13.508 -31.25 -10.977 1 89.62 71 ASP A C 1
ATOM 560 O O . ASP A 1 71 ? -13.32 -32.094 -10.086 1 89.62 71 ASP A O 1
ATOM 564 N N . LEU A 1 72 ? -14.586 -31.016 -11.391 1 77.31 72 LEU A N 1
ATOM 565 C CA . LEU A 1 72 ? -15.812 -31.562 -10.812 1 77.31 72 LEU A CA 1
ATOM 566 C C . LEU A 1 72 ? -16.016 -33 -11.258 1 77.31 72 LEU A C 1
ATOM 568 O O . LEU A 1 72 ? -16.906 -33.688 -10.758 1 77.31 72 LEU A O 1
ATOM 572 N N . ARG A 1 73 ? -15.227 -33.531 -12.148 1 71.12 73 ARG A N 1
ATOM 573 C CA . ARG A 1 73 ? -15.312 -34.938 -12.578 1 71.12 73 ARG A CA 1
ATOM 574 C C . ARG A 1 73 ? -14.734 -35.875 -11.531 1 71.12 73 ARG A C 1
ATOM 576 O O . ARG A 1 73 ? -15.078 -37.062 -11.484 1 71.12 73 ARG A O 1
ATOM 583 N N . LYS A 1 74 ? -13.703 -35.531 -10.742 1 61.03 74 LYS A N 1
ATOM 584 C CA . LYS A 1 74 ? -13.016 -36.375 -9.773 1 61.03 74 LYS A CA 1
ATOM 585 C C . LYS A 1 74 ? -13.688 -36.312 -8.406 1 61.03 74 LYS A C 1
ATOM 587 O O . LYS A 1 74 ? -13.195 -36.875 -7.43 1 61.03 74 LYS A O 1
ATOM 592 N N . GLY A 1 75 ? -14.875 -35.719 -8.188 1 55.06 75 GLY A N 1
ATOM 593 C CA . GLY A 1 75 ? -15.617 -35.594 -6.941 1 55.06 75 GLY A CA 1
ATOM 594 C C . GLY A 1 75 ? -16.328 -34.281 -6.801 1 55.06 75 GLY A C 1
ATOM 595 O O . GLY A 1 75 ? -15.695 -33.219 -6.824 1 55.06 75 GLY A O 1
ATOM 596 N N . ASP A 1 76 ? -17.453 -34.312 -7.238 1 55.41 76 ASP A N 1
ATOM 597 C CA . ASP A 1 76 ? -18.203 -33.062 -7.312 1 55.41 76 ASP A CA 1
ATOM 598 C C . ASP A 1 76 ? -19.062 -32.875 -6.059 1 55.41 76 ASP A C 1
ATOM 600 O O . ASP A 1 76 ? -19.062 -33.719 -5.168 1 55.41 76 ASP A O 1
ATOM 604 N N . PHE A 1 77 ? -19.359 -31.562 -5.82 1 56.34 77 PHE A N 1
ATOM 605 C CA . PHE A 1 77 ? -20.172 -31.125 -4.688 1 56.34 77 PHE A CA 1
ATOM 606 C C . PHE A 1 77 ? -21.469 -31.906 -4.625 1 56.34 77 PHE A C 1
ATOM 608 O O . PHE A 1 77 ? -22.25 -31.75 -3.672 1 56.34 77 PHE A O 1
ATOM 615 N N . SER A 1 78 ? -21.578 -32.875 -5.66 1 51.16 78 SER A N 1
ATOM 616 C CA . SER A 1 78 ? -22.844 -33.594 -5.738 1 51.16 78 SER A CA 1
ATOM 617 C C . SER A 1 78 ? -22.734 -34.969 -5.066 1 51.16 78 SER A C 1
ATOM 619 O O . SER A 1 78 ? -23.75 -35.625 -4.816 1 51.16 78 SER A O 1
ATOM 621 N N . THR A 1 79 ? -21.438 -35.406 -4.945 1 55.09 79 THR A N 1
ATOM 622 C CA . THR A 1 79 ? -21.328 -36.75 -4.422 1 55.09 79 THR A CA 1
ATOM 623 C C . THR A 1 79 ? -21.484 -36.781 -2.906 1 55.09 79 THR A C 1
ATOM 625 O O . THR A 1 79 ? -20.953 -35.906 -2.211 1 55.09 79 THR A O 1
ATOM 628 N N . ASP A 1 80 ? -22.391 -37.594 -2.473 1 59.16 80 ASP A N 1
ATOM 629 C CA . ASP A 1 80 ? -22.578 -37.812 -1.045 1 59.16 80 ASP A CA 1
ATOM 630 C C . ASP A 1 80 ? -21.266 -38.219 -0.375 1 59.16 80 ASP A C 1
ATOM 632 O O . ASP A 1 80 ? -20.469 -38.938 -0.968 1 59.16 80 ASP A O 1
ATOM 636 N N . GLY A 1 81 ? -20.969 -37.562 0.736 1 58.69 81 GLY A N 1
ATOM 637 C CA . GLY A 1 81 ? -19.844 -37.969 1.571 1 58.69 81 GLY A CA 1
ATOM 638 C C . GLY A 1 81 ? -18.516 -37.406 1.109 1 58.69 81 GLY A C 1
ATOM 639 O O . GLY A 1 81 ? -17.469 -38 1.343 1 58.69 81 GLY A O 1
ATOM 640 N N . ARG A 1 82 ? -18.562 -36.344 0.33 1 60.12 82 ARG A N 1
ATOM 641 C CA . ARG A 1 82 ? -17.344 -35.75 -0.26 1 60.12 82 ARG A CA 1
ATOM 642 C C . ARG A 1 82 ? -16.297 -35.5 0.805 1 60.12 82 ARG A C 1
ATOM 644 O O . ARG A 1 82 ? -15.102 -35.688 0.568 1 60.12 82 ARG A O 1
ATOM 651 N N . TYR A 1 83 ? -16.828 -35.125 1.876 1 62.88 83 TYR A N 1
ATOM 652 C CA . TYR A 1 83 ? -15.875 -34.812 2.93 1 62.88 83 TYR A CA 1
ATOM 653 C C . TYR A 1 83 ? -15.805 -35.906 3.961 1 62.88 83 TYR A C 1
ATOM 655 O O . TYR A 1 83 ? -15.156 -35.781 4.996 1 62.88 83 TYR A O 1
ATOM 663 N N . GLN A 1 84 ? -16.547 -37.031 3.693 1 62.84 84 GLN A N 1
ATOM 664 C CA . GLN A 1 84 ? -16.484 -38.094 4.676 1 62.84 84 GLN A CA 1
ATOM 665 C C . GLN A 1 84 ? -15.172 -38.875 4.578 1 62.84 84 GLN A C 1
ATOM 667 O O . GLN A 1 84 ? -14.664 -39.094 3.479 1 62.84 84 GLN A O 1
ATOM 672 N N . PRO A 1 85 ? -14.602 -39.094 5.742 1 65.38 85 PRO A N 1
ATOM 673 C CA . PRO A 1 85 ? -15.047 -38.938 7.129 1 65.38 85 PRO A CA 1
ATOM 674 C C . PRO A 1 85 ? -14.531 -37.656 7.777 1 65.38 85 PRO A C 1
ATOM 676 O O . PRO A 1 85 ? -14.547 -37.531 9 1 65.38 85 PRO A O 1
ATOM 679 N N . ILE A 1 86 ? -14.281 -36.688 7.086 1 73.19 86 ILE A N 1
ATOM 680 C CA . ILE A 1 86 ? -13.703 -35.5 7.707 1 73.19 86 ILE A CA 1
ATOM 681 C C . ILE A 1 86 ? -14.797 -34.719 8.406 1 73.19 86 ILE A C 1
ATOM 683 O O . ILE A 1 86 ? -15.891 -34.531 7.863 1 73.19 86 ILE A O 1
ATOM 687 N N . THR A 1 87 ? -14.578 -34.438 9.68 1 79 87 THR A N 1
ATOM 688 C CA . THR A 1 87 ? -15.531 -33.625 10.438 1 79 87 THR A CA 1
ATOM 689 C C . THR A 1 87 ? -15.516 -32.188 9.961 1 79 87 THR A C 1
ATOM 691 O O . THR A 1 87 ? -14.602 -31.766 9.242 1 79 87 THR A O 1
ATOM 694 N N . ILE A 1 88 ? -16.5 -31.453 10.32 1 80.75 88 ILE A N 1
ATOM 695 C CA . ILE A 1 88 ? -16.656 -30.047 9.961 1 80.75 88 ILE A CA 1
ATOM 696 C C . ILE A 1 88 ? -15.453 -29.25 10.469 1 80.75 88 ILE A C 1
ATOM 698 O O . ILE A 1 88 ? -14.992 -28.312 9.797 1 80.75 88 ILE A O 1
ATOM 702 N N . ASN A 1 89 ? -14.953 -29.656 11.602 1 81.56 89 ASN A N 1
ATOM 703 C CA . ASN A 1 89 ? -13.852 -28.906 12.195 1 81.56 89 ASN A CA 1
ATOM 704 C C . ASN A 1 89 ? -12.508 -29.312 11.609 1 81.56 89 ASN A C 1
ATOM 706 O O . ASN A 1 89 ? -11.531 -28.578 11.711 1 81.56 89 ASN A O 1
ATOM 710 N N . ASP A 1 90 ? -12.422 -30.375 10.977 1 81.38 90 ASP A N 1
ATOM 711 C CA . ASP A 1 90 ? -11.156 -30.891 10.484 1 81.38 90 ASP A CA 1
ATOM 712 C C . ASP A 1 90 ? -11 -30.656 8.992 1 81.38 90 ASP A C 1
ATOM 714 O O . ASP A 1 90 ? -9.906 -30.812 8.438 1 81.38 90 ASP A O 1
ATOM 718 N N . HIS A 1 91 ? -12.062 -30.297 8.438 1 84.94 91 HIS A N 1
ATOM 719 C CA . HIS A 1 91 ? -12.016 -30.062 7 1 84.94 91 HIS A CA 1
ATOM 720 C C . HIS A 1 91 ? -11.203 -28.812 6.676 1 84.94 91 HIS A C 1
ATOM 722 O O . HIS A 1 91 ? -11.336 -27.781 7.348 1 84.94 91 HIS A O 1
ATOM 728 N N . ARG A 1 92 ? -10.312 -28.922 5.703 1 88.44 92 ARG A N 1
ATOM 729 C CA . ARG A 1 92 ? -9.586 -27.797 5.109 1 88.44 92 ARG A CA 1
ATOM 730 C C . ARG A 1 92 ? -9.797 -27.75 3.6 1 88.44 92 ARG A C 1
ATOM 732 O O . ARG A 1 92 ? -9.477 -28.703 2.893 1 88.44 92 ARG A O 1
ATOM 739 N N . ASP A 1 93 ? -10.383 -26.688 3.16 1 88.38 93 ASP A N 1
ATOM 740 C CA . ASP A 1 93 ? -10.57 -26.578 1.716 1 88.38 93 ASP A CA 1
ATOM 741 C C . ASP A 1 93 ? -9.227 -26.578 0.991 1 88.38 93 ASP A C 1
ATOM 743 O O . ASP A 1 93 ? -8.297 -25.859 1.401 1 88.38 93 ASP A O 1
ATOM 747 N N . GLY A 1 94 ? -9.062 -27.312 -0.038 1 87.31 94 GLY A N 1
ATOM 748 C CA . GLY A 1 94 ? -7.816 -27.484 -0.768 1 87.31 94 GLY A CA 1
ATOM 749 C C . GLY A 1 94 ? -7.27 -26.188 -1.344 1 87.31 94 GLY A C 1
ATOM 750 O O . GLY A 1 94 ? -6.078 -25.906 -1.22 1 87.31 94 GLY A O 1
ATOM 751 N N . GLY A 1 95 ? -8.094 -25.375 -1.997 1 91.94 95 GLY A N 1
ATOM 752 C CA . GLY A 1 95 ? -7.676 -24.094 -2.518 1 91.94 95 GLY A CA 1
ATOM 753 C C . GLY A 1 95 ? -7.074 -23.188 -1.459 1 91.94 95 GLY A C 1
ATOM 754 O O . GLY A 1 95 ? -6.094 -22.484 -1.716 1 91.94 95 GLY A O 1
ATOM 755 N N . GLY A 1 96 ? -7.723 -23.203 -0.284 1 94.5 96 GLY A N 1
ATOM 756 C CA . GLY A 1 96 ? -7.211 -22.422 0.827 1 94.5 96 GLY A CA 1
ATOM 757 C C . GLY A 1 96 ? -5.836 -22.859 1.289 1 94.5 96 GLY A C 1
ATOM 758 O O . GLY A 1 96 ? -4.988 -22.031 1.622 1 94.5 96 GLY A O 1
ATOM 759 N N . GLN A 1 97 ? -5.586 -24.141 1.304 1 92.94 97 GLN A N 1
ATOM 760 C CA . GLN A 1 97 ? -4.27 -24.672 1.652 1 92.94 97 GLN A CA 1
ATOM 761 C C . GLN A 1 97 ? -3.199 -24.172 0.689 1 92.94 97 GLN A C 1
ATOM 763 O O . GLN A 1 97 ? -2.139 -23.719 1.116 1 92.94 97 GLN A O 1
ATOM 768 N N . ALA A 1 98 ? -3.5 -24.203 -0.527 1 94.69 98 ALA A N 1
ATOM 769 C CA . ALA A 1 98 ? -2.559 -23.734 -1.544 1 94.69 98 ALA A CA 1
ATOM 770 C C . ALA A 1 98 ? -2.365 -22.234 -1.468 1 94.69 98 ALA A C 1
ATOM 772 O O . ALA A 1 98 ? -1.234 -21.734 -1.518 1 94.69 98 ALA A O 1
ATOM 773 N N . SER A 1 99 ? -3.492 -21.5 -1.326 1 96.12 99 SER A N 1
ATOM 774 C CA . SER A 1 99 ? -3.438 -20.047 -1.246 1 96.12 99 SER A CA 1
ATOM 775 C C . SER A 1 99 ? -2.547 -19.594 -0.096 1 96.12 99 SER A C 1
ATOM 777 O O . SER A 1 99 ? -1.757 -18.656 -0.249 1 96.12 99 SER A O 1
ATOM 779 N N . LEU A 1 100 ? -2.635 -20.219 1.02 1 95.75 100 LEU A N 1
ATOM 780 C CA . LEU A 1 100 ? -1.883 -19.828 2.205 1 95.75 100 LEU A CA 1
ATOM 781 C C . LEU A 1 100 ? -0.392 -20.078 2.016 1 95.75 100 LEU A C 1
ATOM 783 O O . LEU A 1 100 ? 0.439 -19.266 2.418 1 95.75 100 LEU A O 1
ATOM 787 N N . VAL A 1 101 ? -0.023 -21.219 1.396 1 95.75 101 VAL A N 1
ATOM 788 C CA . VAL A 1 101 ? 1.382 -21.531 1.161 1 95.75 101 VAL A CA 1
ATOM 789 C C . VAL A 1 101 ? 1.977 -20.531 0.169 1 95.75 101 VAL A C 1
ATOM 791 O O . VAL A 1 101 ? 3.119 -20.094 0.328 1 95.75 101 VAL A O 1
ATOM 794 N N . ILE A 1 102 ? 1.179 -20.156 -0.816 1 97.62 102 ILE A N 1
ATOM 795 C CA . ILE A 1 102 ? 1.619 -19.172 -1.805 1 97.62 102 ILE A CA 1
ATOM 796 C C . ILE A 1 102 ? 1.796 -17.812 -1.138 1 97.62 102 ILE A C 1
ATOM 798 O O . ILE A 1 102 ? 2.814 -17.141 -1.336 1 97.62 102 ILE A O 1
ATOM 802 N N . GLN A 1 103 ? 0.853 -17.406 -0.313 1 95.88 103 GLN A N 1
ATOM 803 C CA . GLN A 1 103 ? 0.877 -16.109 0.359 1 95.88 103 GLN A CA 1
ATOM 804 C C . GLN A 1 103 ? 2.061 -16 1.316 1 95.88 103 GLN A C 1
ATOM 806 O O . GLN A 1 103 ? 2.641 -14.93 1.486 1 95.88 103 GLN A O 1
ATOM 811 N N . ARG A 1 104 ? 2.451 -17.109 1.891 1 94.62 104 ARG A N 1
ATOM 812 C CA . ARG A 1 104 ? 3.506 -17.109 2.898 1 94.62 104 ARG A CA 1
ATOM 813 C C . ARG A 1 104 ? 4.883 -17.203 2.252 1 94.62 104 ARG A C 1
ATOM 815 O O . ARG A 1 104 ? 5.902 -16.984 2.912 1 94.62 104 ARG A O 1
ATOM 822 N N . CYS A 1 105 ? 4.914 -17.609 0.999 1 97.44 105 CYS A N 1
ATOM 823 C CA . CYS A 1 105 ? 6.195 -17.703 0.307 1 97.44 105 CYS A CA 1
ATOM 824 C C . CYS A 1 105 ? 6.945 -16.375 0.365 1 97.44 105 CYS A C 1
ATOM 826 O O . CYS A 1 105 ? 6.395 -15.328 0.018 1 97.44 105 CYS A O 1
ATOM 828 N N . ARG A 1 106 ? 8.203 -16.406 0.752 1 97.62 106 ARG A N 1
ATOM 829 C CA . ARG A 1 106 ? 8.969 -15.18 0.987 1 97.62 106 ARG A CA 1
ATOM 830 C C . ARG A 1 106 ? 9.562 -14.656 -0.312 1 97.62 106 ARG A C 1
ATOM 832 O O . ARG A 1 106 ? 10.125 -13.555 -0.341 1 97.62 106 ARG A O 1
ATOM 839 N N . LYS A 1 107 ? 9.359 -15.391 -1.396 1 98.38 107 LYS A N 1
ATOM 840 C CA . LYS A 1 107 ? 9.758 -14.922 -2.719 1 98.38 107 LYS A CA 1
ATOM 841 C C . LYS A 1 107 ? 8.641 -14.117 -3.379 1 98.38 107 LYS A C 1
ATOM 843 O O . LYS A 1 107 ? 7.465 -14.305 -3.062 1 98.38 107 LYS A O 1
ATOM 848 N N . VAL A 1 108 ? 9.031 -13.164 -4.266 1 98.75 108 VAL A N 1
ATOM 849 C CA . VAL A 1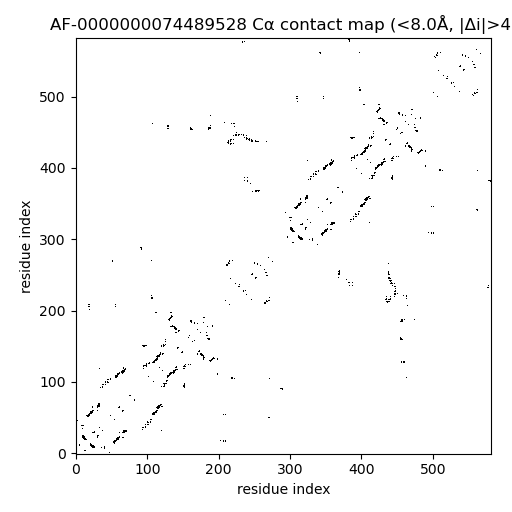 108 ? 8.016 -12.453 -5.043 1 98.75 108 VAL A CA 1
ATOM 850 C C . VAL A 1 108 ? 7.312 -13.43 -5.98 1 98.75 108 VAL A C 1
ATOM 852 O O . VAL A 1 108 ? 7.965 -14.219 -6.676 1 98.75 108 VAL A O 1
ATOM 855 N N . VAL A 1 109 ? 6.008 -13.469 -5.98 1 98.94 109 VAL A N 1
ATOM 856 C CA . VAL A 1 109 ? 5.223 -14.375 -6.809 1 98.94 109 VAL A CA 1
ATOM 857 C C . VAL A 1 109 ? 4.363 -13.57 -7.785 1 98.94 109 VAL A C 1
ATOM 859 O O . VAL A 1 109 ? 3.586 -12.711 -7.371 1 98.94 109 VAL A O 1
ATOM 862 N N . ILE A 1 110 ? 4.469 -13.844 -9.086 1 98.94 110 ILE A N 1
ATOM 863 C CA . ILE A 1 110 ? 3.727 -13.172 -10.148 1 98.94 110 ILE A CA 1
ATOM 864 C C . ILE A 1 110 ? 2.75 -14.156 -10.789 1 98.94 110 ILE A C 1
ATOM 866 O O . ILE A 1 110 ? 3.146 -15.234 -11.242 1 98.94 110 ILE A O 1
ATOM 870 N N . ALA A 1 111 ? 1.483 -13.828 -10.797 1 98.94 111 ALA A N 1
ATOM 871 C CA . ALA A 1 111 ? 0.503 -14.57 -11.586 1 98.94 111 ALA A CA 1
ATOM 872 C C . ALA A 1 111 ? 0.501 -14.094 -13.039 1 98.94 111 ALA A C 1
ATOM 874 O O . ALA A 1 111 ? 0.26 -12.914 -13.312 1 98.94 111 ALA A O 1
ATOM 875 N N . ALA A 1 112 ? 0.828 -14.938 -13.922 1 98.94 112 ALA A N 1
ATOM 876 C CA . ALA A 1 112 ? 0.693 -14.711 -15.359 1 98.94 112 ALA A CA 1
ATOM 877 C C . ALA A 1 112 ? -0.543 -15.414 -15.906 1 98.94 112 ALA A C 1
ATOM 879 O O . ALA A 1 112 ? -0.462 -16.547 -16.375 1 98.94 112 ALA A O 1
ATOM 880 N N . ILE A 1 113 ? -1.655 -14.727 -15.906 1 98.94 113 ILE A N 1
ATOM 881 C CA . ILE A 1 113 ? -2.957 -15.305 -16.219 1 98.94 113 ILE A CA 1
ATOM 882 C C . ILE A 1 113 ? -3.219 -15.211 -17.719 1 98.94 113 ILE A C 1
ATOM 884 O O . ILE A 1 113 ? -3.744 -14.203 -18.203 1 98.94 113 ILE A O 1
ATOM 888 N N . ASN A 1 114 ? -2.924 -16.281 -18.438 1 98.88 114 ASN A N 1
ATOM 889 C CA . ASN A 1 114 ? -2.879 -16.281 -19.891 1 98.88 114 ASN A CA 1
ATOM 890 C C . ASN A 1 114 ? -4.238 -16.625 -20.5 1 98.88 114 ASN A C 1
ATOM 892 O O . ASN A 1 114 ? -4.395 -16.656 -21.719 1 98.88 114 ASN A O 1
ATOM 896 N N . GLY A 1 115 ? -5.25 -16.906 -19.688 1 98.69 115 GLY A N 1
ATOM 897 C CA . GLY A 1 115 ? -6.598 -17.266 -20.125 1 98.69 115 GLY A CA 1
ATOM 898 C C . GLY A 1 115 ? -7.598 -17.281 -18.984 1 98.69 115 GLY A C 1
ATOM 899 O O . GLY A 1 115 ? -7.383 -16.641 -17.953 1 98.69 115 GLY A O 1
ATOM 900 N N . PRO A 1 116 ? -8.695 -18.016 -19.188 1 98.75 116 PRO A N 1
ATOM 901 C CA . PRO A 1 116 ? -9.734 -18.047 -18.156 1 98.75 116 PRO A CA 1
ATOM 902 C C . PRO A 1 116 ? -9.211 -18.5 -16.797 1 98.75 116 PRO A C 1
ATOM 904 O O . PRO A 1 116 ? -8.391 -19.422 -16.719 1 98.75 116 PRO A O 1
ATOM 907 N N . ALA A 1 117 ? -9.562 -17.844 -15.781 1 98.81 117 ALA A N 1
ATOM 908 C CA . ALA A 1 117 ? -9.352 -18.156 -14.367 1 98.81 117 ALA A CA 1
ATOM 909 C C . ALA A 1 117 ? -10.648 -18.047 -13.578 1 98.81 117 ALA A C 1
ATOM 911 O O . ALA A 1 117 ? -11.156 -16.953 -13.352 1 98.81 117 ALA A O 1
ATOM 912 N N . VAL A 1 118 ? -11.172 -19.156 -13.133 1 98.06 118 VAL A N 1
ATOM 913 C CA . VAL A 1 118 ? -12.508 -19.203 -12.555 1 98.06 118 VAL A CA 1
ATOM 914 C C . VAL A 1 118 ? -12.492 -20.016 -11.258 1 98.06 118 VAL A C 1
ATOM 916 O O . VAL A 1 118 ? -11.789 -21.016 -11.156 1 98.06 118 VAL A O 1
ATOM 919 N N . GLY A 1 119 ? -13.312 -19.578 -10.281 1 97.19 119 GLY A N 1
ATOM 920 C CA . GLY A 1 119 ? -13.336 -20.266 -9 1 97.19 119 GLY A CA 1
ATOM 921 C C . GLY A 1 119 ? -11.977 -20.297 -8.32 1 97.19 119 GLY A C 1
ATOM 922 O O . GLY A 1 119 ? -11.336 -19.266 -8.141 1 97.19 119 GLY A O 1
ATOM 923 N N . VAL A 1 120 ? -11.555 -21.516 -7.988 1 96.5 120 VAL A N 1
ATOM 924 C CA . VAL A 1 120 ? -10.258 -21.688 -7.344 1 96.5 120 VAL A CA 1
ATOM 925 C C . VAL A 1 120 ? -9.148 -21.219 -8.281 1 96.5 120 VAL A C 1
ATOM 927 O O . VAL A 1 120 ? -8.078 -20.797 -7.828 1 96.5 120 VAL A O 1
ATOM 930 N N . GLY A 1 121 ? -9.406 -21.172 -9.602 1 98.06 121 GLY A N 1
ATOM 931 C CA . GLY A 1 121 ? -8.43 -20.703 -10.57 1 98.06 121 GLY A CA 1
ATOM 932 C C . GLY A 1 121 ? -8.023 -19.266 -10.359 1 98.06 121 GLY A C 1
ATOM 933 O O . GLY A 1 121 ? -6.855 -18.906 -10.523 1 98.06 121 GLY A O 1
ATOM 934 N N . ILE A 1 122 ? -8.961 -18.391 -10 1 98.69 122 ILE A N 1
ATOM 935 C CA . ILE A 1 122 ? -8.648 -16.984 -9.758 1 98.69 122 ILE A CA 1
ATOM 936 C C . ILE A 1 122 ? -8.328 -16.781 -8.281 1 98.69 122 ILE A C 1
ATOM 938 O O . ILE A 1 122 ? -7.457 -15.977 -7.934 1 98.69 122 ILE A O 1
ATOM 942 N N . THR A 1 123 ? -8.984 -17.5 -7.371 1 98.44 123 THR A N 1
ATOM 943 C CA . THR A 1 123 ? -8.82 -17.219 -5.953 1 98.44 123 THR A CA 1
ATOM 944 C C . THR A 1 123 ? -7.414 -17.578 -5.484 1 98.44 123 THR A C 1
ATOM 946 O O . THR A 1 123 ? -6.859 -16.938 -4.598 1 98.44 123 THR A O 1
ATOM 949 N N . ILE A 1 124 ? -6.762 -18.562 -6.109 1 97.62 124 ILE A N 1
ATOM 950 C CA . ILE A 1 124 ? -5.414 -18.953 -5.707 1 97.62 124 ILE A CA 1
ATOM 951 C C . ILE A 1 124 ? -4.426 -17.844 -6.066 1 97.62 124 ILE A C 1
ATOM 953 O O . ILE A 1 124 ? -3.328 -17.781 -5.512 1 97.62 124 ILE A O 1
ATOM 957 N N . THR A 1 125 ? -4.77 -16.984 -7.047 1 98.56 125 THR A N 1
ATOM 958 C CA . THR A 1 125 ? -3.871 -15.914 -7.469 1 98.56 125 THR A CA 1
ATOM 959 C C . THR A 1 125 ? -3.918 -14.75 -6.484 1 98.56 125 THR A C 1
ATOM 961 O O . THR A 1 125 ? -3.045 -13.883 -6.5 1 98.56 125 THR A O 1
ATOM 964 N N . LEU A 1 126 ? -4.938 -14.719 -5.602 1 98.44 126 LEU A N 1
ATOM 965 C CA . LEU A 1 126 ? -5.16 -13.562 -4.742 1 98.44 126 LEU A CA 1
ATOM 966 C C . LEU A 1 126 ? -4.051 -13.438 -3.701 1 98.44 126 LEU A C 1
ATOM 968 O O . LEU A 1 126 ? -3.75 -12.336 -3.242 1 98.44 126 LEU A O 1
ATOM 972 N N . GLY A 1 127 ? -3.422 -14.547 -3.385 1 96.06 127 GLY A N 1
ATOM 973 C CA . GLY A 1 127 ? -2.322 -14.531 -2.432 1 96.06 127 GLY A CA 1
ATOM 974 C C . GLY A 1 127 ? -0.978 -14.258 -3.076 1 96.06 127 GLY A C 1
ATOM 975 O O . GLY A 1 127 ? 0.035 -14.133 -2.385 1 96.06 127 GLY A O 1
ATOM 976 N N . MET A 1 128 ? -0.933 -14.188 -4.375 1 98.56 128 MET A N 1
ATOM 977 C CA . MET A 1 128 ? 0.289 -13.82 -5.086 1 98.56 128 MET A CA 1
ATOM 978 C C . MET A 1 128 ? 0.523 -12.312 -5.023 1 98.56 128 MET A C 1
ATOM 980 O O . MET A 1 128 ? -0.339 -11.562 -4.555 1 98.56 128 MET A O 1
ATOM 984 N N . ASP A 1 129 ? 1.681 -11.867 -5.441 1 98.75 129 ASP A N 1
ATOM 985 C CA . ASP A 1 129 ? 2.082 -10.484 -5.164 1 98.75 129 ASP A CA 1
ATOM 986 C C . ASP A 1 129 ? 1.68 -9.555 -6.305 1 98.75 129 ASP A C 1
ATOM 988 O O . ASP A 1 129 ? 1.281 -8.414 -6.07 1 98.75 129 ASP A O 1
ATOM 992 N N . ILE A 1 130 ? 1.852 -9.984 -7.504 1 98.81 130 ILE A N 1
ATOM 993 C CA . ILE A 1 130 ? 1.576 -9.219 -8.719 1 98.81 130 ILE A CA 1
ATOM 994 C C . ILE A 1 130 ? 0.772 -10.078 -9.695 1 98.81 130 ILE A C 1
ATOM 996 O O . ILE A 1 130 ? 1.046 -11.266 -9.859 1 98.81 130 ILE A O 1
ATOM 1000 N N . ARG A 1 131 ? -0.226 -9.5 -10.328 1 98.88 131 ARG A N 1
ATOM 1001 C CA . ARG A 1 131 ? -1.05 -10.219 -11.297 1 98.88 131 ARG A CA 1
ATOM 1002 C C . ARG A 1 131 ? -1.048 -9.523 -12.648 1 98.88 131 ARG A C 1
ATOM 1004 O O . ARG A 1 131 ? -1.43 -8.352 -12.75 1 98.88 131 ARG A O 1
ATOM 1011 N N . ILE A 1 132 ? -0.591 -10.219 -13.625 1 98.81 132 ILE A N 1
ATOM 1012 C CA . ILE A 1 132 ? -0.618 -9.836 -15.031 1 98.81 132 ILE A CA 1
ATOM 1013 C C . ILE A 1 132 ? -1.585 -10.734 -15.789 1 98.81 132 ILE A C 1
ATOM 1015 O O . ILE A 1 132 ? -1.52 -11.961 -15.68 1 98.81 132 ILE A O 1
ATOM 1019 N N . ALA A 1 133 ? -2.469 -10.164 -16.594 1 98.88 133 ALA A N 1
ATOM 1020 C CA . ALA A 1 133 ? -3.502 -11 -17.203 1 98.88 133 ALA A CA 1
ATOM 1021 C C . ALA A 1 133 ? -3.701 -10.641 -18.672 1 98.88 133 ALA A C 1
ATOM 1023 O O . ALA A 1 133 ? -3.463 -9.5 -19.078 1 98.88 133 ALA A O 1
ATOM 1024 N N . TYR A 1 134 ? -4.082 -11.672 -19.438 1 98.88 134 TYR A N 1
ATOM 1025 C CA . TYR A 1 134 ? -4.672 -11.422 -20.734 1 98.88 134 TYR A CA 1
ATOM 1026 C C . TYR A 1 134 ? -5.934 -10.578 -20.625 1 98.88 134 TYR A C 1
ATOM 1028 O O . TYR A 1 134 ? -6.828 -10.898 -19.828 1 98.88 134 TYR A O 1
ATOM 1036 N N . LYS A 1 135 ? -6.062 -9.508 -21.375 1 98.69 135 LYS A N 1
ATOM 1037 C CA . LYS A 1 135 ? -7.105 -8.5 -21.172 1 98.69 135 LYS A CA 1
ATOM 1038 C C . LYS A 1 135 ? -8.492 -9.102 -21.344 1 98.69 135 LYS A C 1
ATOM 1040 O O . LYS A 1 135 ? -9.453 -8.656 -20.719 1 98.69 135 LYS A O 1
ATOM 1045 N N . ASP A 1 136 ? -8.594 -10.156 -22.172 1 98.62 136 ASP A N 1
ATOM 1046 C CA . ASP A 1 136 ? -9.914 -10.727 -22.438 1 98.62 136 ASP A CA 1
ATOM 1047 C C . ASP A 1 136 ? -10.102 -12.047 -21.688 1 98.62 136 ASP A C 1
ATOM 1049 O O . ASP A 1 136 ? -11.055 -12.781 -21.953 1 98.62 136 ASP A O 1
ATOM 1053 N N . ALA A 1 137 ? -9.141 -12.367 -20.844 1 98.81 137 ALA A N 1
ATOM 1054 C CA . ALA A 1 137 ? -9.32 -13.57 -20.031 1 98.81 137 ALA A CA 1
ATOM 1055 C C . ALA A 1 137 ? -10.633 -13.516 -19.25 1 98.81 137 ALA A C 1
ATOM 1057 O O . ALA A 1 137 ? -10.992 -12.469 -18.703 1 98.81 137 ALA A O 1
ATOM 1058 N N . LYS A 1 138 ? -11.367 -14.594 -19.203 1 98.75 138 LYS A N 1
ATOM 1059 C CA . LYS A 1 138 ? -12.586 -14.711 -18.422 1 98.75 138 LYS A CA 1
ATOM 1060 C C . LYS A 1 138 ? -12.266 -14.945 -16.938 1 98.75 138 LYS A C 1
ATOM 1062 O O . LYS A 1 138 ? -11.625 -15.938 -16.594 1 98.75 138 LYS A O 1
ATOM 1067 N N . ILE A 1 139 ? -12.711 -13.984 -16.078 1 98.88 139 ILE A N 1
ATOM 1068 C CA . ILE A 1 139 ? -12.461 -14.039 -14.633 1 98.88 139 ILE A CA 1
ATOM 1069 C C . ILE A 1 139 ? -13.773 -14.25 -13.891 1 98.88 139 ILE A C 1
ATOM 1071 O O . ILE A 1 139 ? -14.719 -13.484 -14.062 1 98.88 139 ILE A O 1
ATOM 1075 N N . GLY A 1 140 ? -13.82 -15.336 -13.062 1 98.5 140 GLY A N 1
ATOM 1076 C CA . GLY A 1 140 ? -15.109 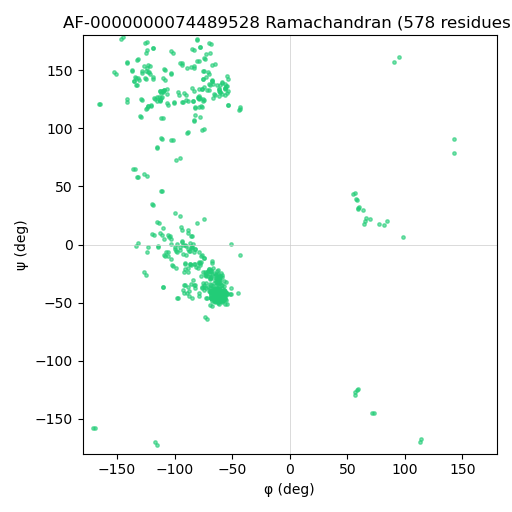-15.602 -12.445 1 98.5 140 GLY A CA 1
ATOM 1077 C C . GLY A 1 140 ? -15 -16.062 -11 1 98.5 140 GLY A C 1
ATOM 1078 O O . GLY A 1 140 ? -14.305 -17.031 -10.695 1 98.5 140 GLY A O 1
ATOM 1079 N N . PHE A 1 141 ? -15.617 -15.367 -10.109 1 98.31 141 PHE A N 1
ATOM 1080 C CA . PHE A 1 141 ? -15.891 -15.789 -8.734 1 98.31 141 PHE A CA 1
ATOM 1081 C C . PHE A 1 141 ? -17.281 -16.391 -8.617 1 98.31 141 PHE A C 1
ATOM 1083 O O . PHE A 1 141 ? -18.156 -15.828 -7.961 1 98.31 141 PHE A O 1
ATOM 1090 N N . VAL A 1 142 ? -17.469 -17.594 -9.094 1 97.56 142 VAL A N 1
ATOM 1091 C CA . VAL A 1 142 ? -18.766 -18.125 -9.5 1 97.56 142 VAL A CA 1
ATOM 1092 C C . VAL A 1 142 ? -19.391 -18.906 -8.344 1 97.56 142 VAL A C 1
ATOM 1094 O O . VAL A 1 142 ? -20.375 -19.609 -8.531 1 97.56 142 VAL A O 1
ATOM 1097 N N . PHE A 1 143 ? -18.984 -18.828 -7.168 1 96.88 143 PHE A N 1
ATOM 1098 C CA . PHE A 1 143 ? -19.266 -19.719 -6.047 1 96.88 143 PHE A CA 1
ATOM 1099 C C . PHE A 1 143 ? -20.75 -19.734 -5.727 1 96.88 143 PHE A C 1
ATOM 1101 O O . PHE A 1 143 ? -21.359 -20.812 -5.633 1 96.88 143 PHE A O 1
ATOM 1108 N N . VAL A 1 144 ? -21.359 -18.578 -5.648 1 96.62 144 VAL A N 1
ATOM 1109 C CA . VAL A 1 144 ? -22.75 -18.516 -5.203 1 96.62 144 VAL A CA 1
ATOM 1110 C C . VAL A 1 144 ? -23.656 -19.094 -6.281 1 96.62 144 VAL A C 1
ATOM 1112 O O . VAL A 1 144 ? -24.766 -19.547 -5.98 1 96.62 144 VAL A O 1
ATOM 1115 N N . ARG A 1 145 ? -23.188 -19.094 -7.496 1 96.12 145 ARG A N 1
ATOM 1116 C CA . ARG A 1 145 ? -23.953 -19.703 -8.578 1 96.12 145 ARG A CA 1
ATOM 1117 C C . ARG A 1 145 ? -23.844 -21.219 -8.531 1 96.12 145 ARG A C 1
ATOM 1119 O O . ARG A 1 145 ? -24.625 -21.922 -9.188 1 96.12 145 ARG A O 1
ATOM 1126 N N . ARG A 1 146 ? -22.938 -21.734 -7.809 1 92.69 146 ARG A N 1
ATOM 1127 C CA . ARG A 1 146 ? -22.766 -23.172 -7.629 1 92.69 146 ARG A CA 1
ATOM 1128 C C . ARG A 1 146 ? -23.297 -23.625 -6.273 1 92.69 146 ARG A C 1
ATOM 1130 O O . ARG A 1 146 ? -23.156 -24.797 -5.902 1 92.69 146 ARG A O 1
ATOM 1137 N N . GLY A 1 147 ? -23.828 -22.703 -5.477 1 93.25 147 GLY A N 1
ATOM 1138 C CA . GLY A 1 147 ? -24.422 -23.031 -4.195 1 93.25 147 GLY A CA 1
ATOM 1139 C C . GLY A 1 147 ? -23.406 -23.188 -3.082 1 93.25 147 GLY A C 1
ATOM 1140 O O . GLY A 1 147 ? -23.703 -23.812 -2.057 1 93.25 147 GLY A O 1
ATOM 1141 N N . ILE A 1 148 ? -22.172 -22.672 -3.314 1 93.06 148 ILE A N 1
ATOM 1142 C CA . ILE A 1 148 ? -21.141 -22.766 -2.281 1 93.06 148 ILE A CA 1
ATOM 1143 C C . ILE A 1 148 ? -20.609 -21.375 -1.962 1 93.06 148 ILE A C 1
ATOM 1145 O O . ILE A 1 148 ? -21.047 -20.391 -2.564 1 93.06 148 ILE A O 1
ATOM 1149 N N . VAL A 1 149 ? -19.734 -21.266 -0.942 1 95.25 149 VAL A N 1
ATOM 1150 C CA . VAL A 1 149 ? -19.141 -20 -0.523 1 95.25 149 VAL A CA 1
ATOM 1151 C C . VAL A 1 149 ? -17.797 -19.797 -1.214 1 95.25 149 VAL A C 1
ATOM 1153 O O . VAL A 1 149 ? -17.172 -20.766 -1.662 1 95.25 149 VAL A O 1
ATOM 1156 N N . PRO A 1 150 ? -17.406 -18.516 -1.348 1 95.25 150 PRO A N 1
ATOM 1157 C CA . PRO A 1 150 ? -16.031 -18.328 -1.813 1 95.25 150 PRO A CA 1
ATOM 1158 C C . PRO A 1 150 ? -15 -19.047 -0.934 1 95.25 150 PRO A C 1
ATOM 1160 O O . PRO A 1 150 ? -15.141 -19.062 0.291 1 95.25 150 PRO A O 1
ATOM 1163 N N . GLU A 1 151 ? -14.055 -19.688 -1.574 1 92 151 GLU A N 1
ATOM 1164 C CA . GLU A 1 151 ? -13.047 -20.484 -0.876 1 92 151 GLU A CA 1
ATOM 1165 C C . GLU A 1 151 ? -11.648 -19.891 -1.051 1 92 151 GLU A C 1
ATOM 1167 O O . GLU A 1 151 ? -11.508 -18.734 -1.471 1 92 151 GLU A O 1
ATOM 1172 N N . ALA A 1 152 ? -10.594 -20.609 -0.582 1 94.5 152 ALA A N 1
ATOM 1173 C CA . ALA A 1 152 ? -9.18 -20.312 -0.793 1 94.5 152 ALA A CA 1
ATOM 1174 C C . ALA A 1 152 ? -8.789 -18.984 -0.153 1 94.5 152 ALA A C 1
ATOM 1176 O O . ALA A 1 152 ? -7.973 -18.234 -0.697 1 94.5 152 ALA A O 1
ATOM 1177 N N . THR A 1 153 ? -9.477 -18.578 0.964 1 96 153 THR A N 1
ATOM 1178 C CA . THR A 1 153 ? -9.188 -17.391 1.763 1 96 153 THR A CA 1
ATOM 1179 C C . THR A 1 153 ? -9.523 -16.125 0.985 1 96 153 THR A C 1
ATOM 1181 O O . THR A 1 153 ? -9.008 -15.047 1.296 1 96 153 THR A O 1
ATOM 1184 N N . SER A 1 154 ? -10.391 -16.281 0.003 1 97.88 154 SER A N 1
ATOM 1185 C CA . SER A 1 154 ? -10.672 -15.164 -0.89 1 97.88 154 SER A CA 1
ATOM 1186 C C . SER A 1 154 ? -11.477 -14.086 -0.182 1 97.88 154 SER A C 1
ATOM 1188 O O . SER A 1 154 ? -11.367 -12.898 -0.512 1 97.88 154 SER A O 1
ATOM 1190 N N . THR A 1 155 ? -12.281 -14.43 0.864 1 97.75 155 THR A N 1
ATOM 1191 C CA . THR A 1 155 ? -13.094 -13.453 1.578 1 97.75 155 THR A CA 1
ATOM 1192 C C . THR A 1 155 ? -12.211 -12.523 2.412 1 97.75 155 THR A C 1
ATOM 1194 O O . THR A 1 155 ? -12.633 -11.43 2.783 1 97.75 155 THR A O 1
ATOM 1197 N N . TYR A 1 156 ? -11.031 -12.969 2.703 1 97.88 156 TYR A N 1
ATOM 1198 C CA . TYR A 1 156 ? -10.055 -12.148 3.41 1 97.88 156 TYR A CA 1
ATOM 1199 C C . TYR A 1 156 ? -9.211 -11.336 2.432 1 97.88 156 TYR A C 1
ATOM 1201 O O . TYR A 1 156 ? -8.977 -10.148 2.646 1 97.88 156 TYR A O 1
ATOM 1209 N N . LEU A 1 157 ? -8.82 -11.93 1.37 1 98.25 157 LEU A N 1
ATOM 1210 C CA . LEU A 1 157 ? -7.812 -11.352 0.492 1 98.25 157 LEU A CA 1
ATOM 1211 C C . LEU A 1 157 ? -8.445 -10.383 -0.497 1 98.25 157 LEU A C 1
ATOM 1213 O O . LEU A 1 157 ? -7.945 -9.266 -0.688 1 98.25 157 LEU A O 1
ATOM 1217 N N . LEU A 1 158 ? -9.539 -10.781 -1.114 1 98.62 158 LEU A N 1
ATOM 1218 C CA . LEU A 1 158 ? -10.055 -10.023 -2.25 1 98.62 158 LEU A CA 1
ATOM 1219 C C . LEU A 1 158 ? -10.461 -8.617 -1.824 1 98.62 158 LEU A C 1
ATOM 1221 O O . LEU A 1 158 ? -10.109 -7.637 -2.482 1 98.62 158 LEU A O 1
ATOM 1225 N N . PRO A 1 159 ? -11.227 -8.391 -0.708 1 98.31 159 PRO A N 1
ATOM 1226 C CA . PRO A 1 159 ? -11.609 -7.023 -0.338 1 98.31 159 PRO A CA 1
ATOM 1227 C C . PRO A 1 159 ? -10.398 -6.145 -0.027 1 98.31 159 PRO A C 1
ATOM 1229 O O . PRO A 1 159 ? -10.461 -4.922 -0.19 1 98.31 159 PRO A O 1
ATOM 1232 N N . ARG A 1 160 ? -9.289 -6.703 0.378 1 98.06 160 ARG A N 1
ATOM 1233 C CA . ARG A 1 160 ? -8.078 -5.938 0.644 1 98.06 160 ARG A CA 1
ATOM 1234 C C . ARG A 1 160 ? -7.383 -5.551 -0.655 1 98.06 160 ARG A C 1
ATOM 1236 O O . ARG A 1 160 ? -6.695 -4.527 -0.714 1 98.06 160 ARG A O 1
ATOM 1243 N N . LEU A 1 161 ? -7.617 -6.379 -1.649 1 98.38 161 LEU A N 1
ATOM 1244 C CA . LEU A 1 161 ? -6.969 -6.133 -2.934 1 98.38 161 LEU A CA 1
ATOM 1245 C C . LEU A 1 161 ? -7.742 -5.098 -3.744 1 98.38 161 LEU A C 1
ATOM 1247 O O . LEU A 1 161 ? -7.145 -4.234 -4.387 1 98.38 161 LEU A O 1
ATOM 1251 N N . ILE A 1 162 ? -9.141 -5.121 -3.674 1 97.56 162 ILE A N 1
ATOM 1252 C CA . ILE A 1 162 ? -9.852 -4.312 -4.66 1 97.56 162 ILE A CA 1
ATOM 1253 C C . ILE A 1 162 ? -10.953 -3.51 -3.969 1 97.56 162 ILE A C 1
ATOM 1255 O O . ILE A 1 162 ? -11.711 -2.793 -4.625 1 97.56 162 ILE A O 1
ATOM 1259 N N . GLY A 1 163 ? -11.125 -3.658 -2.678 1 97.31 163 GLY A N 1
ATOM 1260 C CA . GLY A 1 163 ? -12.156 -2.945 -1.938 1 97.31 163 GLY A CA 1
ATOM 1261 C C . GLY A 1 163 ? -13.438 -3.744 -1.771 1 97.31 163 GLY A C 1
ATOM 1262 O O . GLY A 1 163 ? -13.703 -4.668 -2.543 1 97.31 163 GLY A O 1
ATOM 1263 N N . HIS A 1 164 ? -14.273 -3.355 -0.808 1 97.31 164 HIS A N 1
ATOM 1264 C CA . HIS A 1 164 ? -15.461 -4.102 -0.426 1 97.31 164 HIS A CA 1
ATOM 1265 C C . HIS A 1 164 ? -16.547 -3.979 -1.487 1 97.31 164 HIS A C 1
ATOM 1267 O O . HIS A 1 164 ? -17.25 -4.949 -1.775 1 97.31 164 HIS A O 1
ATOM 1273 N N . SER A 1 165 ? -16.656 -2.826 -2.076 1 97.25 165 SER A N 1
ATOM 1274 C CA . SER A 1 165 ? -17.719 -2.6 -3.051 1 97.25 165 SER A CA 1
ATOM 1275 C C . SER A 1 165 ? -17.578 -3.531 -4.25 1 97.25 165 SER A C 1
ATOM 1277 O O . SER A 1 165 ? -18.531 -4.23 -4.613 1 97.25 165 SER A O 1
ATOM 1279 N N . ARG A 1 166 ? -16.406 -3.604 -4.828 1 97.62 166 ARG A N 1
ATOM 1280 C CA . ARG A 1 166 ? -16.156 -4.457 -5.984 1 97.62 166 ARG A CA 1
ATOM 1281 C C . ARG A 1 166 ? -16.234 -5.93 -5.602 1 97.62 166 ARG A C 1
ATOM 1283 O O . ARG A 1 166 ? -16.797 -6.742 -6.344 1 97.62 166 ARG A O 1
ATOM 1290 N N . THR A 1 167 ? -15.68 -6.293 -4.445 1 98.44 167 THR A N 1
ATOM 1291 C CA . THR A 1 167 ? -15.727 -7.664 -3.949 1 98.44 167 THR A CA 1
ATOM 1292 C C . THR A 1 167 ? -17.172 -8.156 -3.861 1 98.44 167 THR A C 1
ATOM 1294 O O . THR A 1 167 ? -17.484 -9.242 -4.34 1 98.44 167 THR A O 1
ATOM 1297 N N . MET A 1 168 ? -18.031 -7.309 -3.268 1 98.25 168 MET A N 1
ATOM 1298 C CA . MET A 1 168 ? -19.422 -7.711 -3.068 1 98.25 168 MET A CA 1
ATOM 1299 C C . MET A 1 168 ? -20.125 -7.93 -4.402 1 98.25 168 MET A C 1
ATOM 1301 O O . MET A 1 168 ? -20.875 -8.898 -4.566 1 98.25 168 MET A O 1
ATOM 1305 N N . THR A 1 169 ? -19.828 -7.051 -5.344 1 98.56 169 THR A N 1
ATOM 1306 C CA . THR A 1 169 ? -20.422 -7.215 -6.668 1 98.56 169 THR A CA 1
ATOM 1307 C C . THR A 1 169 ? -19.969 -8.523 -7.305 1 98.56 169 THR A C 1
ATOM 1309 O O . THR A 1 169 ? -20.797 -9.297 -7.801 1 98.56 169 THR A O 1
ATOM 1312 N N . LEU A 1 170 ? -18.734 -8.836 -7.238 1 98.5 170 LEU A N 1
ATOM 1313 C CA . LEU A 1 170 ? -18.172 -10.023 -7.879 1 98.5 170 LEU A CA 1
ATOM 1314 C C . LEU A 1 170 ? -18.672 -11.297 -7.195 1 98.5 170 LEU A C 1
ATOM 1316 O O . LEU A 1 170 ? -19.109 -12.234 -7.863 1 98.5 170 LEU A O 1
ATOM 1320 N N . PHE A 1 171 ? -18.656 -11.352 -5.91 1 98.44 171 PHE A N 1
ATOM 1321 C CA . PHE A 1 171 ? -19.047 -12.539 -5.16 1 98.44 171 PHE A CA 1
ATOM 1322 C C . PHE A 1 171 ? -20.547 -12.789 -5.273 1 98.44 171 PHE A C 1
ATOM 1324 O O . PHE A 1 171 ? -20.984 -13.93 -5.438 1 98.44 171 PHE A O 1
ATOM 1331 N N . LEU A 1 172 ? -21.344 -11.711 -5.199 1 98.38 172 LEU A N 1
ATOM 1332 C CA . LEU A 1 172 ? -22.766 -11.906 -5.012 1 98.38 172 LEU A CA 1
ATOM 1333 C C . LEU A 1 172 ? -23.484 -12.062 -6.352 1 98.38 172 LEU A C 1
ATOM 1335 O O . LEU A 1 172 ? -24.578 -12.602 -6.414 1 98.38 172 LEU A O 1
ATOM 1339 N N . THR A 1 173 ? -22.891 -11.539 -7.488 1 97.69 173 THR A N 1
ATOM 1340 C CA . THR A 1 173 ? -23.438 -11.836 -8.805 1 97.69 173 THR A CA 1
ATOM 1341 C C . THR A 1 173 ? -22.953 -13.188 -9.305 1 97.69 173 THR A C 1
ATOM 1343 O O . THR A 1 173 ? -23.672 -13.898 -10 1 97.69 173 THR A O 1
ATOM 1346 N N . GLY A 1 174 ? -21.703 -13.492 -8.938 1 98 174 GLY A N 1
ATOM 1347 C CA . GLY A 1 174 ? -21.078 -14.711 -9.422 1 98 174 GLY A CA 1
ATOM 1348 C C . GLY A 1 174 ? -20.875 -14.719 -10.922 1 98 174 GLY A C 1
ATOM 1349 O O . GLY A 1 174 ? -20.75 -15.789 -11.531 1 98 174 GLY A O 1
ATOM 1350 N N . LYS A 1 175 ? -20.922 -13.578 -11.586 1 98.19 175 LYS A N 1
ATOM 1351 C CA . LYS A 1 175 ? -20.797 -13.469 -13.039 1 98.19 175 LYS A CA 1
ATOM 1352 C C . LYS A 1 175 ? -19.328 -13.562 -13.461 1 98.19 175 LYS A C 1
ATOM 1354 O O . LYS A 1 175 ? -18.422 -13.375 -12.641 1 98.19 175 LYS A O 1
ATOM 1359 N N . VAL A 1 176 ? -19.172 -13.922 -14.688 1 98.5 176 VAL A N 1
ATOM 1360 C CA . VAL A 1 176 ? -17.859 -13.938 -15.32 1 98.5 176 VAL A CA 1
ATOM 1361 C C . VAL A 1 176 ? -17.641 -12.641 -16.094 1 98.5 176 VAL A C 1
ATOM 1363 O O . VAL A 1 176 ? -18.516 -12.203 -16.844 1 98.5 176 VAL A O 1
ATOM 1366 N N . TYR A 1 177 ? -16.5 -11.969 -15.844 1 98.69 177 TYR A N 1
ATOM 1367 C CA . TYR A 1 177 ? -16.141 -10.719 -16.5 1 98.69 177 TYR A CA 1
ATOM 1368 C C . TYR A 1 177 ? -14.812 -10.844 -17.234 1 98.69 177 TYR A C 1
ATOM 1370 O O . TYR A 1 177 ? -13.945 -11.625 -16.812 1 98.69 177 TYR A O 1
ATOM 1378 N N . PRO A 1 178 ? -14.648 -10.172 -18.312 1 98.81 178 PRO A N 1
ATOM 1379 C CA . PRO A 1 178 ? -13.289 -10.102 -18.844 1 98.81 178 PRO A CA 1
ATOM 1380 C C . PRO A 1 178 ? -12.328 -9.352 -17.922 1 98.81 178 PRO A C 1
ATOM 1382 O O . PRO A 1 178 ? -12.75 -8.492 -17.156 1 98.81 178 PRO A O 1
ATOM 1385 N N . ALA A 1 179 ? -11.102 -9.648 -18.031 1 98.75 179 ALA A N 1
ATOM 1386 C CA . ALA A 1 179 ? -10.094 -9.07 -17.141 1 98.75 179 ALA A CA 1
ATOM 1387 C C . ALA A 1 179 ? -10.086 -7.551 -17.234 1 98.75 179 ALA A C 1
ATOM 1389 O O . ALA A 1 179 ? -9.758 -6.867 -16.25 1 98.75 179 ALA A O 1
ATOM 1390 N N . HIS A 1 180 ? -10.461 -7 -18.359 1 98.44 180 HIS A N 1
ATOM 1391 C CA . HIS A 1 180 ? -10.383 -5.555 -18.531 1 98.44 180 HIS A CA 1
ATOM 1392 C C . HIS A 1 180 ? -11.617 -4.863 -17.953 1 98.44 180 HIS A C 1
ATOM 1394 O O . HIS A 1 180 ? -11.742 -3.639 -18.047 1 98.44 180 HIS A O 1
ATOM 1400 N N . SER A 1 181 ? -12.57 -5.613 -17.375 1 98.19 181 SER A N 1
ATOM 1401 C CA . SER A 1 181 ? -13.727 -5.004 -16.719 1 98.19 181 SER A CA 1
ATOM 1402 C C . SER A 1 181 ? -13.297 -3.979 -15.68 1 98.19 181 SER A C 1
ATOM 1404 O O . SER A 1 181 ? -12.344 -4.211 -14.93 1 98.19 181 SER A O 1
ATOM 1406 N N . PRO A 1 182 ? -14.031 -2.855 -15.531 1 96.81 182 PRO A N 1
ATOM 1407 C CA . PRO A 1 182 ? -13.742 -1.87 -14.484 1 96.81 182 PRO A CA 1
ATOM 1408 C C . PRO A 1 182 ? -13.828 -2.463 -13.078 1 96.81 182 PRO A C 1
ATOM 1410 O O . PRO A 1 182 ? -13.125 -2.008 -12.172 1 96.81 182 PRO A O 1
ATOM 1413 N N . LEU A 1 183 ? -14.578 -3.529 -12.898 1 97.06 183 LEU A N 1
ATOM 1414 C CA . LEU A 1 183 ? -14.742 -4.176 -11.602 1 97.06 183 LEU A CA 1
ATOM 1415 C C . LEU A 1 183 ? -13.445 -4.844 -11.156 1 97.06 183 LEU A C 1
ATOM 1417 O O . LEU A 1 183 ? -13.242 -5.078 -9.961 1 97.06 183 LEU A O 1
ATOM 1421 N N . LEU A 1 184 ? -12.555 -5.145 -12.195 1 97.81 184 LEU A N 1
ATOM 1422 C CA . LEU A 1 184 ? -11.336 -5.898 -11.914 1 97.81 184 LEU A CA 1
ATOM 1423 C C . LEU A 1 184 ? -10.109 -5.012 -12.07 1 97.81 184 LEU A C 1
ATOM 1425 O O . LEU A 1 184 ? -8.977 -5.492 -11.984 1 97.81 184 LEU A O 1
ATOM 1429 N N . SER A 1 185 ? -10.297 -3.723 -12.25 1 94.44 185 SER A N 1
ATOM 1430 C CA . SER A 1 185 ? -9.25 -2.797 -12.648 1 94.44 185 SER A CA 1
ATOM 1431 C C . SER A 1 185 ? -8.164 -2.691 -11.586 1 94.44 185 SER A C 1
ATOM 1433 O O . SER A 1 185 ? -7.004 -2.408 -11.898 1 94.44 185 SER A O 1
ATOM 1435 N N . LEU A 1 186 ? -8.484 -2.943 -10.336 1 96.62 186 LEU A N 1
ATOM 1436 C CA . LEU A 1 186 ? -7.523 -2.787 -9.25 1 96.62 186 LEU A CA 1
ATOM 1437 C C . LEU A 1 186 ? -6.805 -4.102 -8.969 1 96.62 186 LEU A C 1
ATOM 1439 O O . LEU A 1 186 ? -5.832 -4.133 -8.211 1 96.62 186 LEU A O 1
ATOM 1443 N N . LEU A 1 187 ? -7.238 -5.16 -9.586 1 98.06 187 LEU A N 1
ATOM 1444 C CA . LEU A 1 187 ? -6.711 -6.484 -9.281 1 98.06 187 LEU A CA 1
ATOM 1445 C C . LEU A 1 187 ? -5.445 -6.766 -10.086 1 98.06 187 LEU A C 1
ATOM 1447 O O . LEU A 1 187 ? -4.527 -7.426 -9.602 1 98.06 187 LEU A O 1
ATOM 1451 N N . PHE A 1 188 ? -5.406 -6.234 -11.297 1 98.31 188 PHE A N 1
ATOM 1452 C CA . PHE A 1 188 ? -4.312 -6.555 -12.203 1 98.31 188 PHE A CA 1
ATOM 1453 C C . PHE A 1 188 ? -3.355 -5.379 -12.336 1 98.31 188 PHE A C 1
ATOM 1455 O O . PHE A 1 188 ? -3.789 -4.234 -12.492 1 98.31 188 PHE A O 1
ATOM 1462 N N . SER A 1 189 ? -2.109 -5.676 -12.25 1 97.5 189 SER A N 1
ATOM 1463 C CA . SER A 1 189 ? -1.084 -4.652 -12.422 1 97.5 189 SER A CA 1
ATOM 1464 C C . SER A 1 189 ? -0.963 -4.234 -13.883 1 97.5 189 SER A C 1
ATOM 1466 O O . SER A 1 189 ? -0.61 -3.09 -14.18 1 97.5 189 SER A O 1
ATOM 1468 N N . SER A 1 190 ? -1.2 -5.203 -14.758 1 97.31 190 SER A N 1
ATOM 1469 C CA . SER A 1 190 ? -1.145 -4.953 -16.188 1 97.31 190 SER A CA 1
ATOM 1470 C C . SER A 1 190 ? -2.059 -5.906 -16.953 1 97.31 190 SER A C 1
ATOM 1472 O O . SER A 1 190 ? -2.283 -7.039 -16.516 1 97.31 190 SER A O 1
ATOM 1474 N N . LEU A 1 191 ? -2.557 -5.391 -18.031 1 98.5 191 LEU A N 1
ATOM 1475 C CA . LEU A 1 191 ? -3.348 -6.168 -18.969 1 98.5 191 LEU A CA 1
ATOM 1476 C C . LEU A 1 191 ? -2.639 -6.266 -20.312 1 98.5 191 LEU A C 1
ATOM 1478 O O . LEU A 1 191 ? -2.193 -5.258 -20.875 1 98.5 191 LEU A O 1
ATOM 1482 N N . ILE A 1 192 ? -2.504 -7.492 -20.75 1 98.75 192 ILE A N 1
ATOM 1483 C CA . ILE A 1 192 ? -1.771 -7.781 -21.969 1 98.75 192 ILE A CA 1
ATOM 1484 C C . ILE A 1 192 ? -2.754 -8.062 -23.109 1 98.75 192 ILE A C 1
ATOM 1486 O O . ILE A 1 192 ? -3.785 -8.703 -22.906 1 98.75 192 ILE A O 1
ATOM 1490 N N . ASP A 1 193 ? -2.438 -7.723 -24.328 1 98.5 193 ASP A N 1
ATOM 1491 C CA . ASP A 1 193 ? -3.375 -7.715 -25.438 1 98.5 193 ASP A CA 1
ATOM 1492 C C . ASP A 1 193 ? -3.65 -9.133 -25.938 1 98.5 193 ASP A C 1
ATOM 1494 O O . ASP A 1 193 ? -4.77 -9.445 -26.344 1 98.5 193 ASP A O 1
ATOM 1498 N N . THR A 1 194 ? -2.57 -10.023 -25.922 1 98.44 194 THR A N 1
ATOM 1499 C CA . THR A 1 194 ? -2.732 -11.375 -26.438 1 98.44 194 THR A CA 1
ATOM 1500 C C . THR A 1 194 ? -2.25 -12.398 -25.406 1 98.44 194 THR A C 1
ATOM 1502 O O . THR A 1 194 ? -1.334 -12.125 -24.641 1 98.44 194 THR A O 1
ATOM 1505 N N . PRO A 1 195 ? -2.861 -13.547 -25.422 1 98.25 195 PRO A N 1
ATOM 1506 C CA . PRO A 1 195 ? -2.518 -14.539 -24.406 1 98.25 195 PRO A CA 1
ATOM 1507 C C . PRO A 1 195 ? -1.051 -14.961 -24.453 1 98.25 195 PRO A C 1
ATOM 1509 O O . PRO A 1 195 ? -0.434 -15.203 -23.422 1 98.25 195 PRO A O 1
ATOM 1512 N N . ASP A 1 196 ? -0.423 -15.008 -25.656 1 98.19 196 ASP A N 1
ATOM 1513 C CA . ASP A 1 196 ? 0.928 -15.531 -25.844 1 98.19 196 ASP A CA 1
ATOM 1514 C C . ASP A 1 196 ? 1.973 -14.547 -25.328 1 98.19 196 ASP A C 1
ATOM 1516 O O . ASP A 1 196 ? 3.139 -14.906 -25.141 1 98.19 196 ASP A O 1
ATOM 1520 N N . GLN A 1 197 ? 1.561 -13.297 -25.016 1 98.62 197 GLN A N 1
ATOM 1521 C CA . GLN A 1 197 ? 2.498 -12.281 -24.562 1 98.62 197 GLN A CA 1
ATOM 1522 C C . GLN A 1 197 ? 2.461 -12.141 -23.047 1 98.62 197 GLN A C 1
ATOM 1524 O O . GLN A 1 197 ? 3.264 -11.406 -22.453 1 98.62 197 GLN A O 1
ATOM 1529 N N . VAL A 1 198 ? 1.553 -12.891 -22.406 1 98.81 198 VAL A N 1
ATOM 1530 C CA . VAL A 1 198 ? 1.394 -12.766 -20.953 1 98.81 198 VAL A CA 1
ATOM 1531 C C . VAL A 1 198 ? 2.641 -13.289 -20.25 1 98.81 198 VAL A C 1
ATOM 1533 O O . VAL A 1 198 ? 3.234 -12.594 -19.422 1 98.81 198 VAL A O 1
ATOM 1536 N N . LEU A 1 199 ? 3.049 -14.523 -20.578 1 98.75 199 LEU A N 1
ATOM 1537 C CA . LEU A 1 199 ? 4.207 -15.109 -19.922 1 98.75 199 LEU A CA 1
ATOM 1538 C C . LEU A 1 199 ? 5.469 -14.312 -20.219 1 98.75 199 LEU A C 1
ATOM 1540 O O . LEU A 1 199 ? 6.25 -14.008 -19.312 1 98.75 199 LEU A O 1
ATOM 1544 N N . PRO A 1 200 ? 5.773 -13.852 -21.5 1 98.75 200 PRO A N 1
ATOM 1545 C CA . PRO A 1 200 ? 6.938 -13.008 -21.766 1 98.75 200 PRO A CA 1
ATOM 1546 C C . PRO A 1 200 ? 6.938 -11.719 -20.953 1 98.75 200 PRO A C 1
ATOM 1548 O O . PRO A 1 200 ? 7.984 -11.305 -20.438 1 98.75 200 PRO A O 1
ATOM 1551 N N . ALA A 1 201 ? 5.766 -11.109 -20.797 1 98.75 201 ALA A N 1
ATOM 1552 C CA . ALA A 1 201 ? 5.668 -9.898 -19.984 1 98.75 201 ALA A CA 1
ATOM 1553 C C . ALA A 1 201 ? 6.008 -10.188 -18.531 1 98.75 201 ALA A C 1
ATOM 1555 O O . ALA A 1 201 ? 6.727 -9.414 -17.891 1 98.75 201 ALA A O 1
ATOM 1556 N N . ALA A 1 202 ? 5.473 -11.25 -17.984 1 98.88 202 ALA A N 1
ATOM 1557 C CA . ALA A 1 202 ? 5.766 -11.648 -16.609 1 98.88 202 ALA A CA 1
ATOM 1558 C C . ALA A 1 202 ? 7.25 -11.953 -16.438 1 98.88 202 ALA A C 1
ATOM 1560 O O . ALA A 1 202 ? 7.844 -11.594 -15.414 1 98.88 202 ALA A O 1
ATOM 1561 N N . LEU A 1 203 ? 7.836 -12.602 -17.422 1 98.81 203 LEU A N 1
ATOM 1562 C CA . LEU A 1 203 ? 9.25 -12.953 -17.375 1 98.81 203 LEU A CA 1
ATOM 1563 C C . LEU A 1 203 ? 10.125 -11.703 -17.344 1 98.81 203 LEU A C 1
ATOM 1565 O O . LEU A 1 203 ? 11.094 -11.633 -16.594 1 98.81 203 LEU A O 1
ATOM 1569 N N . GLU A 1 204 ? 9.781 -10.781 -18.172 1 98.69 204 GLU A N 1
ATOM 1570 C CA . GLU A 1 204 ? 10.516 -9.516 -18.188 1 98.69 204 GLU A CA 1
ATOM 1571 C C . GLU A 1 204 ? 10.484 -8.844 -16.812 1 98.69 204 GLU A C 1
ATOM 1573 O O . GLU A 1 204 ? 11.523 -8.422 -16.297 1 98.69 204 GLU A O 1
ATOM 1578 N N . LEU A 1 205 ? 9.344 -8.766 -16.234 1 98.62 205 LEU A N 1
ATOM 1579 C CA . LEU A 1 205 ? 9.188 -8.148 -14.922 1 98.62 205 LEU A CA 1
ATOM 1580 C C . LEU A 1 205 ? 9.938 -8.945 -13.859 1 98.62 205 LEU A C 1
ATOM 1582 O O . LEU A 1 205 ? 10.617 -8.367 -13.008 1 98.62 205 LEU A O 1
ATOM 1586 N N . ALA A 1 206 ? 9.812 -10.258 -13.922 1 98.81 206 ALA A N 1
ATOM 1587 C CA . ALA A 1 206 ? 10.469 -11.125 -12.945 1 98.81 206 ALA A CA 1
ATOM 1588 C C . ALA A 1 206 ? 11.984 -10.961 -12.984 1 98.81 206 ALA A C 1
ATOM 1590 O O . ALA A 1 206 ? 12.633 -10.883 -11.938 1 98.81 206 ALA A O 1
ATOM 1591 N N . LYS A 1 207 ? 12.523 -10.898 -14.156 1 98.44 207 LYS A N 1
ATOM 1592 C CA . LYS A 1 207 ? 13.969 -10.742 -14.305 1 98.44 207 LYS A CA 1
ATOM 1593 C C . LYS A 1 207 ? 14.43 -9.383 -13.781 1 98.44 207 LYS A C 1
ATOM 1595 O O . LYS A 1 207 ? 15.484 -9.281 -13.156 1 98.44 207 LYS A O 1
ATOM 1600 N N . GLU A 1 208 ? 13.633 -8.43 -14.062 1 97.88 208 GLU A N 1
ATOM 1601 C CA . GLU A 1 208 ? 13.945 -7.109 -13.539 1 97.88 208 GLU A CA 1
ATOM 1602 C C . GLU A 1 208 ? 13.953 -7.109 -12.008 1 97.88 208 GLU A C 1
ATOM 1604 O O . GLU A 1 208 ? 14.883 -6.59 -11.391 1 97.88 208 GLU A O 1
ATOM 1609 N N . ILE A 1 209 ? 12.93 -7.676 -11.375 1 98.44 209 ILE A N 1
ATOM 1610 C CA . ILE A 1 209 ? 12.836 -7.742 -9.922 1 98.44 209 ILE A CA 1
ATOM 1611 C C . ILE A 1 209 ? 14.016 -8.531 -9.367 1 98.44 209 ILE A C 1
ATOM 1613 O O . ILE A 1 209 ? 14.695 -8.078 -8.445 1 98.44 209 ILE A O 1
ATOM 1617 N N . ALA A 1 210 ? 14.273 -9.641 -9.969 1 97.88 210 ALA A N 1
ATOM 1618 C CA . ALA A 1 210 ? 15.336 -10.516 -9.492 1 97.88 210 ALA A CA 1
ATOM 1619 C C . ALA A 1 210 ? 16.703 -9.828 -9.578 1 97.88 210 ALA A C 1
ATOM 1621 O O . ALA A 1 210 ? 17.562 -10.047 -8.727 1 97.88 210 ALA A O 1
ATOM 1622 N N . GLY A 1 211 ? 16.891 -8.984 -10.578 1 96.44 211 GLY A N 1
ATOM 1623 C CA . GLY A 1 211 ? 18.188 -8.383 -10.828 1 96.44 211 GLY A CA 1
ATOM 1624 C C . GLY A 1 211 ? 18.375 -7.055 -10.109 1 96.44 211 GLY A C 1
ATOM 1625 O O . GLY A 1 211 ? 19.5 -6.602 -9.906 1 96.44 211 GLY A O 1
ATOM 1626 N N . LYS A 1 212 ? 17.25 -6.48 -9.648 1 97.19 212 LYS A N 1
ATOM 1627 C CA . LYS A 1 212 ? 17.391 -5.094 -9.219 1 97.19 212 LYS A CA 1
ATOM 1628 C C . LYS A 1 212 ? 16.938 -4.922 -7.766 1 97.19 212 LYS A C 1
ATOM 1630 O O . LYS A 1 212 ? 17.109 -3.85 -7.184 1 97.19 212 LYS A O 1
ATOM 1635 N N . THR A 1 213 ? 16.375 -5.98 -7.156 1 98 213 THR A N 1
ATOM 1636 C CA . THR A 1 213 ? 15.836 -5.805 -5.816 1 98 213 THR A CA 1
ATOM 1637 C C . THR A 1 213 ? 16.469 -6.793 -4.84 1 98 213 THR A C 1
ATOM 1639 O O . THR A 1 213 ? 16.953 -7.848 -5.246 1 98 213 THR A O 1
ATOM 1642 N N . SER A 1 214 ? 16.547 -6.434 -3.596 1 98.06 214 SER A N 1
ATOM 1643 C CA . SER A 1 214 ? 16.984 -7.312 -2.518 1 98.06 214 SER A CA 1
ATOM 1644 C C . SER A 1 214 ? 15.906 -8.312 -2.137 1 98.06 214 SER A C 1
ATOM 1646 O O . SER A 1 214 ? 14.773 -7.922 -1.831 1 98.06 214 SER A O 1
ATOM 1648 N N . ALA A 1 215 ? 16.297 -9.594 -2.172 1 97.56 215 ALA A N 1
ATOM 1649 C CA . ALA A 1 215 ? 15.344 -10.633 -1.777 1 97.56 215 ALA A CA 1
ATOM 1650 C C . ALA A 1 215 ? 14.906 -10.453 -0.325 1 97.56 215 ALA A C 1
ATOM 1652 O O . ALA A 1 215 ? 13.734 -10.656 0.008 1 97.56 215 ALA A O 1
ATOM 1653 N N . VAL A 1 216 ? 15.828 -10.039 0.526 1 97.12 216 VAL A N 1
ATOM 1654 C CA . VAL A 1 216 ? 15.57 -9.844 1.949 1 97.12 216 VAL A CA 1
ATOM 1655 C C . VAL A 1 216 ? 14.609 -8.68 2.146 1 97.12 216 VAL A C 1
ATOM 1657 O O . VAL A 1 216 ? 13.609 -8.797 2.855 1 97.12 216 VAL A O 1
ATOM 1660 N N . SER A 1 217 ? 14.891 -7.57 1.461 1 97.75 217 SER A N 1
ATOM 1661 C CA . SER A 1 217 ? 14.047 -6.387 1.569 1 97.75 217 SER A CA 1
ATOM 1662 C C . SER A 1 217 ? 12.641 -6.66 1.035 1 97.75 217 SER A C 1
ATOM 1664 O O . SER A 1 217 ? 11.656 -6.203 1.612 1 97.75 217 SER A O 1
ATOM 1666 N N . ALA A 1 218 ? 12.555 -7.43 -0.038 1 98.06 218 ALA A N 1
ATOM 1667 C CA . ALA A 1 218 ? 11.258 -7.766 -0.623 1 98.06 218 ALA A CA 1
ATOM 1668 C C . ALA A 1 218 ? 10.43 -8.617 0.333 1 98.06 218 ALA A C 1
ATOM 1670 O O . ALA A 1 218 ? 9.242 -8.367 0.532 1 98.06 218 ALA A O 1
ATOM 1671 N N . ALA A 1 219 ? 11.07 -9.594 0.934 1 97.56 219 ALA A N 1
ATOM 1672 C CA . ALA A 1 219 ? 10.383 -10.461 1.89 1 97.56 219 ALA A CA 1
ATOM 1673 C C . ALA A 1 219 ? 9.852 -9.656 3.074 1 97.56 219 ALA A C 1
ATOM 1675 O O . ALA A 1 219 ? 8.727 -9.867 3.521 1 97.56 219 ALA A O 1
ATOM 1676 N N . PHE A 1 220 ? 10.648 -8.711 3.529 1 96.38 220 PHE A N 1
ATOM 1677 C CA . PHE A 1 220 ? 10.25 -7.863 4.648 1 96.38 220 PHE A CA 1
ATOM 1678 C C . PHE A 1 220 ? 9.094 -6.957 4.258 1 96.38 220 PHE A C 1
ATOM 1680 O O . PHE A 1 220 ? 8.125 -6.82 5.008 1 96.38 220 PHE A O 1
ATOM 1687 N N . ALA A 1 221 ? 9.242 -6.367 3.109 1 97.56 221 ALA A N 1
ATOM 1688 C CA . ALA A 1 221 ? 8.195 -5.457 2.646 1 97.56 221 ALA A CA 1
ATOM 1689 C C . ALA A 1 221 ? 6.852 -6.176 2.553 1 97.56 221 ALA A C 1
ATOM 1691 O O . ALA A 1 221 ? 5.828 -5.645 2.99 1 97.56 221 ALA A O 1
ATOM 1692 N N . LYS A 1 222 ? 6.828 -7.414 2.057 1 97.25 222 LYS A N 1
ATOM 1693 C CA . LYS A 1 222 ? 5.617 -8.219 1.962 1 97.25 222 LYS A CA 1
ATOM 1694 C C . LYS A 1 222 ? 4.988 -8.43 3.336 1 97.25 222 LYS A C 1
ATOM 1696 O O . LYS A 1 222 ? 3.791 -8.195 3.521 1 97.25 222 LYS A O 1
ATOM 1701 N N . ALA A 1 223 ? 5.809 -8.828 4.234 1 97.19 223 ALA A N 1
ATOM 1702 C CA . ALA A 1 223 ? 5.32 -9.172 5.57 1 97.19 223 ALA A CA 1
ATOM 1703 C C . ALA A 1 223 ? 4.797 -7.93 6.293 1 97.19 223 ALA A C 1
ATOM 1705 O O . ALA A 1 223 ? 3.768 -7.988 6.969 1 97.19 223 ALA A O 1
ATOM 1706 N N . LEU A 1 224 ? 5.496 -6.809 6.113 1 97.31 224 LEU A N 1
ATOM 1707 C CA . LEU A 1 224 ? 5.098 -5.57 6.781 1 97.31 224 LEU A CA 1
ATOM 1708 C C . LEU A 1 224 ? 3.721 -5.117 6.312 1 97.31 224 LEU A C 1
ATOM 1710 O O . LEU A 1 224 ? 2.941 -4.574 7.098 1 97.31 224 LEU A O 1
ATOM 1714 N N . VAL A 1 225 ? 3.404 -5.367 5.07 1 97.69 225 VAL A N 1
ATOM 1715 C CA . VAL A 1 225 ? 2.131 -4.934 4.504 1 97.69 225 VAL A CA 1
ATOM 1716 C C . VAL A 1 225 ? 1.02 -5.883 4.941 1 97.69 225 VAL A C 1
ATOM 1718 O O . VAL A 1 225 ? -0.061 -5.445 5.344 1 97.69 225 VAL A O 1
ATOM 1721 N N . TRP A 1 226 ? 1.269 -7.168 4.945 1 97.19 226 TRP A N 1
ATOM 1722 C CA . TRP A 1 226 ? 0.215 -8.156 5.156 1 97.19 226 TRP A CA 1
ATOM 1723 C C . TRP A 1 226 ? 0.029 -8.445 6.645 1 97.19 226 TRP A C 1
ATOM 1725 O O . TRP A 1 226 ? -0.998 -8.992 7.051 1 97.19 226 TRP A O 1
ATOM 1735 N N . ARG A 1 227 ? 1.082 -8.117 7.457 1 96.56 227 ARG A N 1
ATOM 1736 C CA . ARG A 1 227 ? 1.034 -8.359 8.898 1 96.56 227 ARG A CA 1
ATOM 1737 C C . ARG A 1 227 ? 1.294 -7.078 9.68 1 96.56 227 ARG A C 1
ATOM 1739 O O . ARG A 1 227 ? 2.223 -7.02 10.484 1 96.56 227 ARG A O 1
ATOM 1746 N N . PRO A 1 228 ? 0.469 -6.098 9.445 1 94.94 228 PRO A N 1
ATOM 1747 C CA . PRO A 1 228 ? 0.678 -4.805 10.102 1 94.94 228 PRO A CA 1
ATOM 1748 C C . PRO A 1 228 ? 0.339 -4.844 11.594 1 94.94 228 PRO A C 1
ATOM 1750 O O . PRO A 1 228 ? -0.35 -5.758 12.047 1 94.94 228 PRO A O 1
ATOM 1753 N N . LYS A 1 229 ? 0.837 -3.799 12.289 1 95.19 229 LYS A N 1
ATOM 1754 C CA . LYS A 1 229 ? 0.404 -3.551 13.656 1 95.19 229 LYS A CA 1
ATOM 1755 C C . LYS A 1 229 ? -0.944 -2.836 13.688 1 95.19 229 LYS A C 1
ATOM 1757 O O . LYS A 1 229 ? -1.539 -2.576 12.641 1 95.19 229 LYS A O 1
ATOM 1762 N N . ALA A 1 230 ? -1.458 -2.643 14.883 1 91.81 230 ALA A N 1
ATOM 1763 C CA . ALA A 1 230 ? -2.844 -2.211 15.055 1 91.81 230 ALA A CA 1
ATOM 1764 C C . ALA A 1 230 ? -2.984 -0.71 14.82 1 91.81 230 ALA A C 1
ATOM 1766 O O . ALA A 1 230 ? -4.09 -0.21 14.609 1 91.81 230 ALA A O 1
ATOM 1767 N N . SER A 1 231 ? -1.862 0.025 14.914 1 93.88 231 SER A N 1
ATOM 1768 C CA . SER A 1 231 ? -1.909 1.477 14.773 1 93.88 231 SER A CA 1
ATOM 1769 C C . SER A 1 231 ? -0.708 1.995 13.992 1 93.88 231 SER A C 1
ATOM 1771 O O . SER A 1 231 ? 0.312 1.312 13.883 1 93.88 231 SER A O 1
ATOM 1773 N N . PRO A 1 232 ? -0.834 3.217 13.375 1 94.62 232 PRO A N 1
ATOM 1774 C CA . PRO A 1 232 ? 0.32 3.785 12.672 1 94.62 232 PRO A CA 1
ATOM 1775 C C . PRO A 1 232 ? 1.542 3.936 13.578 1 94.62 232 PRO A C 1
ATOM 1777 O O . PRO A 1 232 ? 2.676 3.75 13.125 1 94.62 232 PRO A O 1
ATOM 1780 N N . GLU A 1 233 ? 1.344 4.27 14.844 1 95.25 233 GLU A N 1
ATOM 1781 C CA . GLU A 1 233 ? 2.447 4.426 15.789 1 95.25 233 GLU A CA 1
ATOM 1782 C C . GLU A 1 233 ? 3.166 3.1 16.016 1 95.25 233 GLU A C 1
ATOM 1784 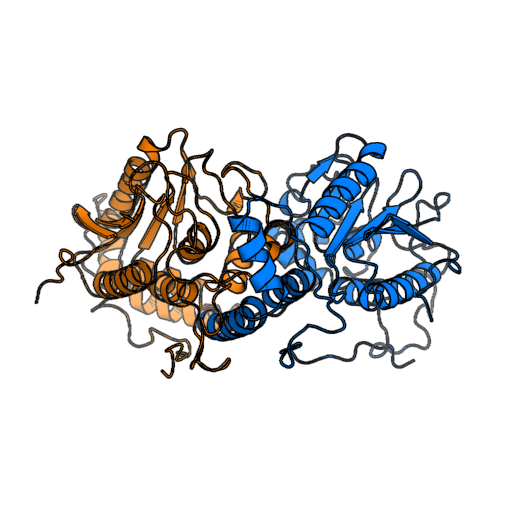O O . GLU A 1 233 ? 4.398 3.041 15.992 1 95.25 233 GLU A O 1
ATOM 1789 N N . GLU A 1 234 ? 2.369 2.068 16.281 1 94.69 234 GLU A N 1
ATOM 1790 C CA . GLU A 1 234 ? 2.973 0.753 16.469 1 94.69 234 GLU A CA 1
ATOM 1791 C C . GLU A 1 234 ? 3.668 0.271 15.195 1 94.69 234 GLU A C 1
ATOM 1793 O O . GLU A 1 234 ? 4.715 -0.375 15.266 1 94.69 234 GLU A O 1
ATOM 1798 N N . GLN A 1 235 ? 3.045 0.546 14.07 1 96.31 235 GLN A N 1
ATOM 1799 C CA . GLN A 1 235 ? 3.672 0.183 12.805 1 96.31 235 GLN A CA 1
ATOM 1800 C C . GLN A 1 235 ? 4.992 0.926 12.609 1 96.31 235 GLN A C 1
ATOM 1802 O O . GLN A 1 235 ? 5.965 0.355 12.109 1 96.31 235 GLN A O 1
ATOM 1807 N N . HIS A 1 236 ? 5.016 2.197 12.984 1 95.44 236 HIS A N 1
ATOM 1808 C CA . HIS A 1 236 ? 6.242 2.984 12.906 1 95.44 236 HIS A CA 1
ATOM 1809 C C . HIS A 1 236 ? 7.367 2.328 13.695 1 95.44 236 HIS A C 1
ATOM 1811 O O . HIS A 1 236 ? 8.508 2.279 13.234 1 95.44 236 HIS A O 1
ATOM 1817 N N . LEU A 1 237 ? 7.094 1.84 14.867 1 94.31 237 LEU A N 1
ATOM 1818 C CA . LEU A 1 237 ? 8.102 1.151 15.664 1 94.31 237 LEU A CA 1
ATOM 1819 C C . LEU A 1 237 ? 8.609 -0.092 14.945 1 94.31 237 LEU A C 1
ATOM 1821 O O . LEU A 1 237 ? 9.82 -0.345 14.914 1 94.31 237 LEU A O 1
ATOM 1825 N N . LEU A 1 238 ? 7.727 -0.841 14.367 1 95.25 238 LEU A N 1
ATOM 1826 C CA . LEU A 1 238 ? 8.102 -2.043 13.633 1 95.25 238 LEU A CA 1
ATOM 1827 C C . LEU A 1 238 ? 8.883 -1.689 12.375 1 95.25 238 LEU A C 1
ATOM 1829 O O . LEU A 1 238 ? 9.93 -2.283 12.109 1 95.25 238 LEU A O 1
ATOM 1833 N N . ASP A 1 239 ? 8.375 -0.719 11.555 1 95.06 239 ASP A N 1
ATOM 1834 C CA . ASP A 1 239 ? 9.078 -0.248 10.359 1 95.06 239 ASP A CA 1
ATOM 1835 C C . ASP A 1 239 ? 10.492 0.213 10.703 1 95.06 239 ASP A C 1
ATOM 1837 O O . ASP A 1 239 ? 11.438 -0.035 9.945 1 95.06 239 ASP A O 1
ATOM 1841 N N . SER A 1 240 ? 10.602 0.91 11.82 1 93.88 240 SER A N 1
ATOM 1842 C CA . SER A 1 240 ? 11.898 1.428 12.258 1 93.88 240 SER A CA 1
ATOM 1843 C C . SER A 1 240 ? 12.875 0.295 12.555 1 93.88 240 SER A C 1
ATOM 1845 O O . SER A 1 240 ? 14.047 0.369 12.195 1 93.88 240 SER A O 1
ATOM 1847 N N . LYS A 1 241 ? 12.406 -0.744 13.234 1 92.94 241 LYS A N 1
ATOM 1848 C CA . LYS A 1 241 ? 13.234 -1.916 13.5 1 92.94 241 LYS A CA 1
ATOM 1849 C C . LYS A 1 241 ? 13.68 -2.578 12.203 1 92.94 241 LYS A C 1
ATOM 1851 O O . LYS A 1 241 ? 14.852 -2.939 12.055 1 92.94 241 LYS A O 1
ATOM 1856 N N . ALA A 1 242 ? 12.773 -2.719 11.289 1 94.31 242 ALA A N 1
ATOM 1857 C CA . ALA A 1 242 ? 13.062 -3.328 9.992 1 94.31 242 ALA A CA 1
ATOM 1858 C C . ALA A 1 242 ? 14.07 -2.488 9.203 1 94.31 242 ALA A C 1
ATOM 1860 O O . ALA A 1 242 ? 14.977 -3.029 8.57 1 94.31 242 ALA A O 1
ATOM 1861 N N . MET A 1 243 ? 13.859 -1.191 9.258 1 93.25 243 MET A N 1
ATOM 1862 C CA . MET A 1 243 ? 14.773 -0.276 8.586 1 93.25 243 MET A CA 1
ATOM 1863 C C . MET A 1 243 ? 16.172 -0.389 9.164 1 93.25 243 MET A C 1
ATOM 1865 O O . MET A 1 243 ? 17.156 -0.411 8.422 1 93.25 243 MET A O 1
ATOM 1869 N N . TYR A 1 244 ? 16.234 -0.438 10.477 1 91.31 244 TYR A N 1
ATOM 1870 C CA . TYR A 1 244 ? 17.516 -0.605 11.148 1 91.31 244 TYR A CA 1
ATOM 1871 C C . TYR A 1 244 ? 18.203 -1.885 10.688 1 91.31 244 TYR A C 1
ATOM 1873 O O . TYR A 1 244 ? 19.391 -1.868 10.336 1 91.31 244 TYR A O 1
ATOM 1881 N N . ALA A 1 245 ? 17.484 -2.955 10.664 1 92.12 245 ALA A N 1
ATOM 1882 C CA . ALA A 1 245 ? 18.047 -4.258 10.305 1 92.12 245 ALA A CA 1
ATOM 1883 C C . ALA A 1 245 ? 18.531 -4.273 8.859 1 92.12 245 ALA A C 1
ATOM 1885 O O . ALA A 1 245 ? 19.656 -4.699 8.578 1 92.12 245 ALA A O 1
ATOM 1886 N N . THR A 1 246 ? 17.75 -3.824 7.918 1 93.06 246 THR A N 1
ATOM 1887 C CA . THR A 1 246 ? 18.109 -3.871 6.504 1 93.06 246 THR A CA 1
ATOM 1888 C C . THR A 1 246 ? 19.156 -2.805 6.172 1 93.06 246 THR A C 1
ATOM 1890 O O . THR A 1 246 ? 20.047 -3.041 5.363 1 93.06 246 THR A O 1
ATOM 1893 N N . GLY A 1 247 ? 19.016 -1.63 6.77 1 90.19 247 GLY A N 1
ATOM 1894 C CA . GLY A 1 247 ? 19.969 -0.564 6.527 1 90.19 247 GLY A CA 1
ATOM 1895 C C . GLY A 1 247 ? 21.391 -0.922 6.953 1 90.19 247 GLY A C 1
ATOM 1896 O O . GLY A 1 247 ? 22.359 -0.453 6.355 1 90.19 247 GLY A O 1
ATOM 1897 N N . ASN A 1 248 ? 21.453 -1.752 7.953 1 88.19 248 ASN A N 1
ATOM 1898 C CA . ASN A 1 248 ? 22.766 -2.17 8.453 1 88.19 248 ASN A CA 1
ATOM 1899 C C . ASN A 1 248 ? 23.203 -3.486 7.828 1 88.19 248 ASN A C 1
ATOM 1901 O O . ASN A 1 248 ? 24.312 -3.963 8.094 1 88.19 248 ASN A O 1
ATOM 1905 N N . GLY A 1 249 ? 22.406 -4.055 7.02 1 88.94 249 GLY A N 1
ATOM 1906 C CA . GLY A 1 249 ? 22.734 -5.32 6.375 1 88.94 249 GLY A CA 1
ATOM 1907 C C . GLY A 1 249 ? 23.547 -5.152 5.109 1 88.94 249 GLY A C 1
ATOM 1908 O O . GLY A 1 249 ? 23.719 -4.039 4.613 1 88.94 249 GLY A O 1
ATOM 1909 N N . ALA A 1 250 ? 24.078 -6.254 4.613 1 92 250 ALA A N 1
ATOM 1910 C CA . ALA A 1 250 ? 24.922 -6.262 3.426 1 92 250 ALA A CA 1
ATOM 1911 C C . ALA A 1 250 ? 24.188 -5.688 2.221 1 92 250 ALA A C 1
ATOM 1913 O O . ALA A 1 250 ? 24.766 -4.93 1.434 1 92 250 ALA A O 1
ATOM 1914 N N . ASP A 1 251 ? 22.953 -6.023 2.076 1 95.12 251 ASP A N 1
ATOM 1915 C CA . ASP A 1 251 ? 22.172 -5.562 0.923 1 95.12 251 ASP A CA 1
ATOM 1916 C C . ASP A 1 251 ? 21.922 -4.062 1.004 1 95.12 251 ASP A C 1
ATOM 1918 O O . ASP A 1 251 ? 21.891 -3.375 -0.02 1 95.12 251 ASP A O 1
ATOM 1922 N N . GLY A 1 252 ? 21.625 -3.557 2.232 1 93.38 252 GLY A N 1
ATOM 1923 C CA . GLY A 1 252 ? 21.5 -2.117 2.385 1 93.38 252 GLY A CA 1
ATOM 1924 C C . GLY A 1 252 ? 22.75 -1.356 1.984 1 93.38 252 GLY A C 1
ATOM 1925 O O . GLY A 1 252 ? 22.672 -0.35 1.276 1 93.38 252 GLY A O 1
ATOM 1926 N N . LYS A 1 253 ? 23.828 -1.799 2.367 1 91.56 253 LYS A N 1
ATOM 1927 C CA . LYS A 1 253 ? 25.109 -1.19 2.002 1 91.56 253 LYS A CA 1
ATOM 1928 C C . LYS A 1 253 ? 25.344 -1.249 0.495 1 91.56 253 LYS A C 1
ATOM 1930 O O . LYS A 1 253 ? 25.719 -0.252 -0.119 1 91.56 253 LYS A O 1
ATOM 1935 N N . GLU A 1 254 ? 25.016 -2.396 -0.061 1 94.62 254 GLU A N 1
ATOM 1936 C CA . GLU A 1 254 ? 25.172 -2.564 -1.504 1 94.62 254 GLU A CA 1
ATOM 1937 C C . GLU A 1 254 ? 24.219 -1.647 -2.266 1 94.62 254 GLU A C 1
ATOM 1939 O O . GLU A 1 254 ? 24.578 -1.086 -3.299 1 94.62 254 GLU A O 1
ATOM 1944 N N . GLY A 1 255 ? 23.031 -1.57 -1.807 1 93.5 255 GLY A N 1
ATOM 1945 C CA . GLY A 1 255 ? 22.062 -0.711 -2.461 1 93.5 255 GLY A CA 1
ATOM 1946 C C . GLY A 1 255 ? 22.516 0.732 -2.568 1 93.5 255 GLY A C 1
ATOM 1947 O O . GLY A 1 255 ? 22.406 1.345 -3.633 1 93.5 255 GLY A O 1
ATOM 1948 N N . VAL A 1 256 ? 23 1.267 -1.531 1 88.56 256 VAL A N 1
ATOM 1949 C CA . VAL A 1 256 ? 23.484 2.643 -1.515 1 88.56 256 VAL A CA 1
ATOM 1950 C C . VAL A 1 256 ? 24.734 2.762 -2.387 1 88.56 256 VAL A C 1
ATOM 1952 O O . VAL A 1 256 ? 24.828 3.664 -3.221 1 88.56 256 VAL A O 1
ATOM 1955 N N . LYS A 1 257 ? 25.656 1.842 -2.246 1 91.25 257 LYS A N 1
ATOM 1956 C CA . LYS A 1 257 ? 26.922 1.867 -2.98 1 91.25 257 LYS A CA 1
ATOM 1957 C C . LYS A 1 257 ? 26.672 1.795 -4.484 1 91.25 257 LYS A C 1
ATOM 1959 O O . LYS A 1 257 ? 27.25 2.578 -5.25 1 91.25 257 LYS A O 1
ATOM 1964 N N . SER A 1 258 ? 25.859 0.88 -4.875 1 94 258 SER A N 1
ATOM 1965 C CA . SER A 1 258 ? 25.594 0.709 -6.297 1 94 258 SER A CA 1
ATOM 1966 C C . SER A 1 258 ? 24.922 1.944 -6.887 1 94 258 SER A C 1
ATOM 1968 O O . SER A 1 258 ? 25.203 2.332 -8.023 1 94 258 SER A O 1
ATOM 1970 N N . PHE A 1 259 ? 24.062 2.551 -6.176 1 90.56 259 PHE A N 1
ATOM 1971 C CA . PHE A 1 259 ? 23.359 3.756 -6.617 1 90.56 259 PHE A CA 1
ATOM 1972 C C . PHE A 1 259 ? 24.344 4.898 -6.832 1 90.56 259 PHE A C 1
ATOM 1974 O O . PHE A 1 259 ? 24.328 5.555 -7.879 1 90.56 259 PHE A O 1
ATOM 1981 N N . LEU A 1 260 ? 25.219 5.102 -5.902 1 87.62 260 LEU A N 1
ATOM 1982 C CA . LEU A 1 260 ? 26.203 6.168 -5.977 1 87.62 260 LEU A CA 1
ATOM 1983 C C . LEU A 1 260 ? 27.188 5.934 -7.125 1 87.62 260 LEU A C 1
ATOM 1985 O O . LEU A 1 260 ? 27.625 6.883 -7.773 1 87.62 260 LEU A O 1
ATOM 1989 N N . GLU A 1 261 ? 27.438 4.672 -7.359 1 93.06 261 GLU A N 1
ATOM 1990 C CA . GLU A 1 261 ? 28.391 4.301 -8.406 1 93.06 261 GLU A CA 1
ATOM 1991 C C . GLU A 1 261 ? 27.688 4.176 -9.758 1 93.06 261 GLU A C 1
ATOM 1993 O O . GLU A 1 261 ? 28.344 3.902 -10.773 1 93.06 261 GLU A O 1
ATOM 1998 N N . LYS A 1 262 ? 26.406 4.332 -9.773 1 92.31 262 LYS A N 1
ATOM 1999 C CA . LYS A 1 262 ? 25.594 4.246 -10.992 1 92.31 262 LYS A CA 1
ATOM 2000 C C . LYS A 1 262 ? 25.797 2.908 -11.695 1 92.31 262 LYS A C 1
ATOM 2002 O O . LYS A 1 262 ? 26.047 2.867 -12.906 1 92.31 262 LYS A O 1
ATOM 2007 N N . ARG A 1 263 ? 25.797 1.797 -10.836 1 94.62 263 ARG A N 1
ATOM 2008 C CA . ARG A 1 263 ? 25.859 0.439 -11.367 1 94.62 263 ARG A CA 1
ATOM 2009 C C . ARG A 1 263 ? 24.703 -0.401 -10.859 1 94.62 263 ARG A C 1
ATOM 2011 O O . ARG A 1 263 ? 24.016 -0.018 -9.906 1 94.62 263 ARG A O 1
ATOM 2018 N N . GLN A 1 264 ? 24.547 -1.5 -11.547 1 94.31 264 GLN A N 1
ATOM 2019 C CA . GLN A 1 264 ? 23.516 -2.439 -11.094 1 94.31 264 GLN A CA 1
ATOM 2020 C C . GLN A 1 264 ? 23.891 -3.049 -9.742 1 94.31 264 GLN A C 1
ATOM 2022 O O . GLN A 1 264 ? 25.062 -3.379 -9.508 1 94.31 264 GLN A O 1
ATOM 2027 N N . PRO A 1 265 ? 22.969 -3.16 -8.883 1 96.19 265 PRO A N 1
ATOM 2028 C CA . PRO A 1 265 ? 23.281 -3.768 -7.582 1 96.19 265 PRO A CA 1
ATOM 2029 C C . PRO A 1 265 ? 23.531 -5.27 -7.676 1 96.19 265 PRO A C 1
ATOM 2031 O O . PRO A 1 265 ? 23 -5.934 -8.57 1 96.19 265 PRO A O 1
ATOM 2034 N N . LYS A 1 266 ? 24.375 -5.723 -6.832 1 96.25 266 LYS A N 1
ATOM 2035 C CA . LYS A 1 266 ? 24.609 -7.148 -6.625 1 96.25 266 LYS A CA 1
ATOM 2036 C C . LYS A 1 266 ? 24.203 -7.574 -5.215 1 96.25 266 LYS A C 1
ATOM 2038 O O . LYS A 1 266 ? 25.047 -7.691 -4.332 1 96.25 266 LYS A O 1
ATOM 2043 N N . PHE A 1 267 ? 22.984 -7.836 -5.082 1 96.38 267 PHE A N 1
ATOM 2044 C CA . PHE A 1 267 ? 22.469 -8.219 -3.773 1 96.38 267 PHE A CA 1
ATOM 2045 C C . PHE A 1 267 ? 22.781 -9.68 -3.473 1 96.38 267 PHE A C 1
ATOM 2047 O O . PHE A 1 267 ? 22.422 -10.57 -4.254 1 96.38 267 PHE A O 1
ATOM 2054 N N . ALA A 1 268 ? 23.375 -9.914 -2.312 1 94.75 268 ALA A N 1
ATOM 2055 C CA . ALA A 1 268 ? 23.797 -11.266 -1.973 1 94.75 268 ALA A CA 1
ATOM 2056 C C . ALA A 1 268 ? 22.922 -11.859 -0.872 1 94.75 268 ALA A C 1
ATOM 2058 O O . ALA A 1 268 ? 23 -13.062 -0.589 1 94.75 268 ALA A O 1
ATOM 2059 N N . GLY A 1 269 ? 22.062 -11.023 -0.268 1 95.75 269 GLY A N 1
ATOM 2060 C CA . GLY A 1 269 ? 21.219 -11.508 0.816 1 95.75 269 GLY A CA 1
ATOM 2061 C C . GLY A 1 269 ? 20.188 -12.516 0.359 1 95.75 269 GLY A C 1
ATOM 2062 O O . GLY A 1 269 ? 19.625 -12.391 -0.736 1 95.75 269 GLY A O 1
ATOM 2063 N N . THR A 1 270 ? 19.969 -13.539 1.215 1 96.12 270 THR A N 1
ATOM 2064 C CA . THR A 1 270 ? 18.953 -14.539 0.948 1 96.12 270 THR A CA 1
ATOM 2065 C C . THR A 1 270 ? 17.953 -14.609 2.105 1 96.12 270 THR A C 1
ATOM 2067 O O . THR A 1 270 ? 18.297 -14.281 3.244 1 96.12 270 THR A O 1
ATOM 2070 N N . VAL A 1 271 ? 16.719 -15.047 1.842 1 94.88 271 VAL A N 1
ATOM 2071 C CA . VAL A 1 271 ? 15.672 -15.07 2.859 1 94.88 271 VAL A CA 1
ATOM 2072 C C . VAL A 1 271 ? 15.945 -16.203 3.852 1 94.88 271 VAL A C 1
ATOM 2074 O O . VAL A 1 271 ? 15.5 -16.156 5 1 94.88 271 VAL A O 1
ATOM 2077 N N . THR A 1 272 ? 16.688 -17.25 3.48 1 94.88 272 THR A N 1
ATOM 2078 C CA . THR A 1 272 ? 16.938 -18.406 4.336 1 94.88 272 THR A CA 1
ATOM 2079 C C . THR A 1 272 ? 18.016 -18.094 5.371 1 94.88 272 THR A C 1
ATOM 2081 O O . THR A 1 272 ? 18.062 -18.719 6.43 1 94.88 272 THR A O 1
ATOM 2084 N N . LYS A 1 273 ? 18.797 -17 5.152 1 94.06 273 LYS A N 1
ATOM 2085 C CA . LYS A 1 273 ? 19.953 -16.797 6.004 1 94.06 273 LYS A CA 1
ATOM 2086 C C . LYS A 1 273 ? 19.953 -15.398 6.633 1 94.06 273 LYS A C 1
ATOM 2088 O O . LYS A 1 273 ? 20.531 -15.188 7.699 1 94.06 273 LYS A O 1
ATOM 2093 N N . ASP A 1 274 ? 19.266 -14.484 5.969 1 94.5 274 ASP A N 1
ATOM 2094 C CA . ASP A 1 274 ? 19.594 -13.102 6.293 1 94.5 274 ASP A CA 1
ATOM 2095 C C . ASP A 1 274 ? 18.375 -12.352 6.832 1 94.5 274 ASP A C 1
ATOM 2097 O O . ASP A 1 274 ? 18.406 -11.125 6.961 1 94.5 274 ASP A O 1
ATOM 2101 N N . LEU A 1 275 ? 17.266 -12.977 7.121 1 93.56 275 LEU A N 1
ATOM 2102 C CA . LEU A 1 275 ? 16.172 -12.336 7.824 1 93.56 275 LEU A CA 1
ATOM 2103 C C . LEU A 1 275 ? 16.484 -12.18 9.305 1 93.56 275 LEU A C 1
ATOM 2105 O O . LEU A 1 275 ? 17.109 -13.055 9.906 1 93.56 275 LEU A O 1
ATOM 2109 N N . PRO A 1 276 ? 16.047 -11.062 9.828 1 90.62 276 PRO A N 1
ATOM 2110 C CA . PRO A 1 276 ? 16.359 -10.82 11.234 1 90.62 276 PRO A CA 1
ATOM 2111 C C . PRO A 1 276 ? 15.617 -11.766 12.18 1 90.62 276 PRO A C 1
ATOM 2113 O O . PRO A 1 276 ? 14.641 -12.406 11.773 1 90.62 276 PRO A O 1
ATOM 2116 N N . ASP A 1 277 ? 15.953 -11.719 13.484 1 90.5 277 ASP A N 1
ATOM 2117 C CA . ASP A 1 277 ? 15.438 -12.648 14.484 1 90.5 277 ASP A CA 1
ATOM 2118 C C . ASP A 1 277 ? 13.969 -12.352 14.805 1 90.5 277 ASP A C 1
ATOM 2120 O O . ASP A 1 277 ? 13.219 -13.242 15.203 1 90.5 277 ASP A O 1
ATOM 2124 N N . PHE A 1 278 ? 13.625 -11.078 14.617 1 92.69 278 PHE A N 1
ATOM 2125 C CA . PHE A 1 278 ? 12.258 -10.734 15.016 1 92.69 278 PHE A CA 1
ATOM 2126 C C . PHE A 1 278 ? 11.266 -11.117 13.914 1 92.69 278 PHE A C 1
ATOM 2128 O O . PHE A 1 278 ? 10.055 -11 14.102 1 92.69 278 PHE A O 1
ATOM 2135 N N . TYR A 1 279 ? 11.781 -11.609 12.766 1 92.5 279 TYR A N 1
ATOM 2136 C CA . TYR A 1 279 ? 10.938 -12.188 11.719 1 92.5 279 TYR A CA 1
ATOM 2137 C C . TYR A 1 279 ? 10.633 -13.648 12.016 1 92.5 279 TYR A C 1
ATOM 2139 O O . TYR A 1 279 ? 11.547 -14.453 12.195 1 92.5 279 TYR A O 1
ATOM 2147 N N . PRO A 1 280 ? 9.406 -14.117 12.102 1 93.94 280 PRO A N 1
ATOM 2148 C CA . PRO A 1 280 ? 8.18 -13.328 11.984 1 93.94 280 PRO A CA 1
ATOM 2149 C C . PRO A 1 280 ? 7.785 -12.641 13.297 1 93.94 280 PRO A C 1
ATOM 2151 O O . PRO A 1 280 ? 8.141 -13.117 14.375 1 93.94 280 PRO A O 1
ATOM 2154 N N . TRP A 1 281 ? 7.074 -11.531 13.297 1 94.19 281 TRP A N 1
ATOM 2155 C CA . TRP A 1 281 ? 6.648 -10.82 14.492 1 94.19 281 TRP A CA 1
ATOM 2156 C C . TRP A 1 281 ? 5.207 -11.164 14.852 1 94.19 281 TRP A C 1
ATOM 2158 O O . TRP A 1 281 ? 4.684 -10.711 15.867 1 94.19 281 TRP A O 1
ATOM 2168 N N . TRP A 1 282 ? 4.512 -11.953 13.992 1 92.5 282 TRP A N 1
ATOM 2169 C CA . TRP A 1 282 ? 3.117 -12.312 14.234 1 92.5 282 TRP A CA 1
ATOM 2170 C C . TRP A 1 282 ? 3.006 -13.742 14.75 1 92.5 282 TRP A C 1
ATOM 2172 O O . TRP A 1 282 ? 3.949 -14.531 14.625 1 92.5 282 TRP A O 1
ATOM 2182 N N . ASP A 1 283 ? 1.864 -14.086 15.258 1 87.62 283 ASP A N 1
ATOM 2183 C CA . ASP A 1 283 ? 1.605 -15.438 15.758 1 87.62 283 ASP A CA 1
ATOM 2184 C C . ASP A 1 283 ? 1.316 -16.406 14.609 1 87.62 283 ASP A C 1
ATOM 2186 O O . ASP A 1 283 ? 0.535 -16.078 13.711 1 87.62 283 ASP A O 1
ATOM 2190 N N . LEU A 1 284 ? 1.94 -17.562 14.664 1 85.5 284 LEU A N 1
ATOM 2191 C CA . LEU A 1 284 ? 1.701 -18.609 13.664 1 85.5 284 LEU A CA 1
ATOM 2192 C C . LEU A 1 284 ? 0.481 -19.438 14.039 1 85.5 284 LEU A C 1
ATOM 2194 O O . LEU A 1 284 ? 0.28 -19.766 15.211 1 85.5 284 LEU A O 1
ATOM 2198 N N . VAL A 1 285 ? -0.393 -19.703 13.078 1 86.19 285 VAL A N 1
ATOM 2199 C CA . VAL A 1 285 ? -1.599 -20.5 13.25 1 86.19 285 VAL A CA 1
ATOM 2200 C C . VAL A 1 285 ? -1.444 -21.828 12.523 1 86.19 285 VAL A C 1
ATOM 2202 O O . VAL A 1 285 ? -1.056 -21.875 11.359 1 86.19 285 VAL A O 1
ATOM 2205 N N . ASP A 1 286 ? -1.744 -22.891 13.148 1 83.56 286 ASP A N 1
ATOM 2206 C CA . ASP A 1 286 ? -1.673 -24.219 12.547 1 83.56 286 ASP A CA 1
ATOM 2207 C C . ASP A 1 286 ? -2.92 -24.516 11.719 1 83.56 286 ASP A C 1
ATOM 2209 O O . ASP A 1 286 ? -4.012 -24.688 12.266 1 83.56 286 ASP A O 1
ATOM 2213 N N . VAL A 1 287 ? -2.715 -24.578 10.422 1 85.06 287 VAL A N 1
ATOM 2214 C CA . VAL A 1 287 ? -3.863 -24.781 9.539 1 85.06 287 VAL A CA 1
ATOM 2215 C C . VAL A 1 287 ? -3.812 -26.172 8.922 1 85.06 287 VAL A C 1
ATOM 2217 O O . VAL A 1 287 ? -4.559 -26.469 7.984 1 85.06 287 VAL A O 1
ATOM 2220 N N . ARG A 1 288 ? -2.975 -27.141 9.422 1 77.81 288 ARG A N 1
ATOM 2221 C CA . ARG A 1 288 ? -2.855 -28.5 8.914 1 77.81 288 ARG A CA 1
ATOM 2222 C C . ARG A 1 288 ? -4.105 -29.312 9.227 1 77.81 288 ARG A C 1
ATOM 2224 O O . ARG A 1 288 ? -4.727 -29.141 10.273 1 77.81 288 ARG A O 1
ATOM 2231 N N . SER A 1 289 ? -4.301 -30 8.086 1 67.81 289 SER A N 1
ATOM 2232 C CA . SER A 1 289 ? -5.422 -30.922 8.273 1 67.81 289 SER A CA 1
ATOM 2233 C C . SER A 1 289 ? -5.129 -31.922 9.383 1 67.81 289 SER A C 1
ATOM 2235 O O . SER A 1 289 ? -4 -32.406 9.508 1 67.81 289 SER A O 1
ATOM 2237 N N . LYS A 1 290 ? -6.008 -32.094 10.391 1 60.91 290 LYS A N 1
ATOM 2238 C CA . LYS A 1 290 ? -5.812 -33.062 11.469 1 60.91 290 LYS A CA 1
ATOM 2239 C C . LYS A 1 290 ? -6.219 -34.469 11.016 1 60.91 290 LYS A C 1
ATOM 2241 O O . LYS A 1 290 ? -6.359 -35.375 11.844 1 60.91 290 LYS A O 1
ATOM 2246 N N . ILE A 1 291 ? -6.277 -34.625 9.703 1 53.03 291 ILE A N 1
ATOM 2247 C CA . ILE A 1 291 ? -6.543 -36 9.297 1 53.03 291 ILE A CA 1
ATOM 2248 C C . ILE A 1 291 ? -5.273 -36.625 8.719 1 53.03 291 ILE A C 1
ATOM 2250 O O . ILE A 1 291 ? -4.523 -35.969 7.996 1 53.03 291 ILE A O 1
ATOM 2254 N N . MET B 1 1 ? 2.834 33.344 23.109 1 52.5 1 MET B N 1
ATOM 2255 C CA . MET B 1 1 ? 3.535 34.094 22.078 1 52.5 1 MET B CA 1
ATOM 2256 C C . MET B 1 1 ? 3.119 33.594 20.688 1 52.5 1 MET B C 1
ATOM 2258 O O . MET B 1 1 ? 2.795 32.406 20.5 1 52.5 1 MET B O 1
ATOM 2262 N N . PRO B 1 2 ? 2.867 34.562 19.75 1 75.38 2 PRO B N 1
ATOM 2263 C CA . PRO B 1 2 ? 2.414 34.219 18.391 1 75.38 2 PRO B CA 1
ATOM 2264 C C . PRO B 1 2 ? 3.332 33.219 17.703 1 75.38 2 PRO B C 1
ATOM 2266 O O . PRO B 1 2 ? 4.543 33.219 17.938 1 75.38 2 PRO B O 1
ATOM 2269 N N . PHE B 1 3 ? 2.855 32.062 17.312 1 85.75 3 PHE B N 1
ATOM 2270 C CA . PHE B 1 3 ? 3.602 31.109 16.516 1 85.75 3 PHE B CA 1
ATOM 2271 C C . PHE B 1 3 ? 4.348 31.797 15.383 1 85.75 3 PHE B C 1
ATOM 2273 O O . PHE B 1 3 ? 3.785 32.656 14.688 1 85.75 3 PHE B O 1
ATOM 2280 N N . THR B 1 4 ? 5.676 31.75 15.406 1 87.5 4 THR B N 1
ATOM 2281 C CA . THR B 1 4 ? 6.492 32.281 14.32 1 87.5 4 THR B CA 1
ATOM 2282 C C . THR B 1 4 ? 7.125 31.141 13.523 1 87.5 4 THR B C 1
ATOM 2284 O O . THR B 1 4 ? 7.484 30.094 14.086 1 87.5 4 THR B O 1
ATOM 2287 N N . TYR B 1 5 ? 7.176 31.375 12.164 1 92.38 5 TYR B N 1
ATOM 2288 C CA . TYR B 1 5 ? 7.684 30.344 11.266 1 92.38 5 TYR B CA 1
ATOM 2289 C C . TYR B 1 5 ? 8.922 30.844 10.523 1 92.38 5 TYR B C 1
ATOM 2291 O O . TYR B 1 5 ? 9.117 30.516 9.352 1 92.38 5 TYR B O 1
ATOM 2299 N N . ASP B 1 6 ? 9.82 31.672 11.062 1 85.75 6 ASP B N 1
ATOM 2300 C CA . ASP B 1 6 ? 10.859 32.375 10.312 1 85.75 6 ASP B CA 1
ATOM 2301 C C . ASP B 1 6 ? 12.234 31.734 10.562 1 85.75 6 ASP B C 1
ATOM 2303 O O . ASP B 1 6 ? 13.195 32.031 9.852 1 85.75 6 ASP B O 1
ATOM 2307 N N . ASN B 1 7 ? 12.484 30.797 11.398 1 89.12 7 ASN B N 1
ATOM 2308 C CA . ASN B 1 7 ? 13.82 30.344 11.773 1 89.12 7 ASN B CA 1
ATOM 2309 C C . ASN B 1 7 ? 14.086 28.922 11.266 1 89.12 7 ASN B C 1
ATOM 2311 O O . ASN B 1 7 ? 14.594 28.078 12.008 1 89.12 7 ASN B O 1
ATOM 2315 N N . TYR B 1 8 ? 13.719 28.719 9.945 1 96.31 8 TYR B N 1
ATOM 2316 C CA . TYR B 1 8 ? 14.016 27.422 9.359 1 96.31 8 TYR B CA 1
ATOM 2317 C C . TYR B 1 8 ? 15.133 27.531 8.328 1 96.31 8 TYR B C 1
ATOM 2319 O O . TYR B 1 8 ? 15.312 28.578 7.707 1 96.31 8 TYR B O 1
ATOM 2327 N N . LYS B 1 9 ? 15.852 26.531 8.156 1 96.88 9 LYS B N 1
ATOM 2328 C CA . LYS B 1 9 ? 17 26.5 7.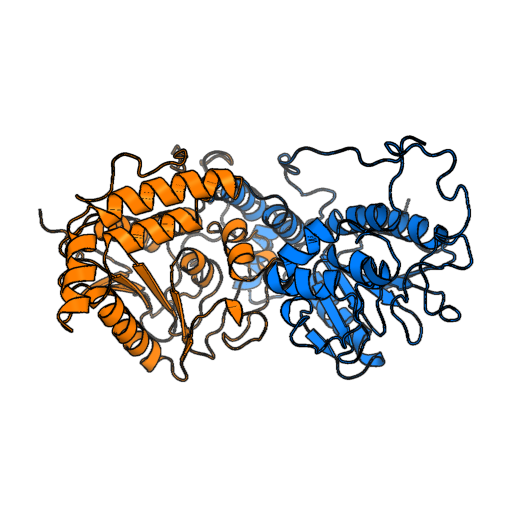246 1 96.88 9 LYS B CA 1
ATOM 2329 C C . LYS B 1 9 ? 16.609 25.875 5.906 1 96.88 9 LYS B C 1
ATOM 2331 O O . LYS B 1 9 ? 16.906 26.438 4.848 1 96.88 9 LYS B O 1
ATOM 2336 N N . ASP B 1 10 ? 15.914 24.781 5.91 1 97.19 10 ASP B N 1
ATOM 2337 C CA . ASP B 1 10 ? 15.727 23.953 4.715 1 97.19 10 ASP B CA 1
ATOM 2338 C C . ASP B 1 10 ? 14.266 23.953 4.281 1 97.19 10 ASP B C 1
ATOM 2340 O O . ASP B 1 10 ? 13.906 23.312 3.293 1 97.19 10 ASP B O 1
ATOM 2344 N N . ILE B 1 11 ? 13.375 24.625 5.027 1 98.38 11 ILE B N 1
ATOM 2345 C CA . ILE B 1 11 ? 11.984 24.797 4.625 1 98.38 11 ILE B CA 1
ATOM 2346 C C . ILE B 1 11 ? 11.586 26.266 4.77 1 98.38 11 ILE B C 1
ATOM 2348 O O . ILE B 1 11 ? 12.273 27.047 5.426 1 98.38 11 ILE B O 1
ATOM 2352 N N . LEU B 1 12 ? 10.547 26.641 4.074 1 98.19 12 LEU B N 1
ATOM 2353 C CA . LEU B 1 12 ? 9.883 27.938 4.211 1 98.19 12 LEU B CA 1
ATOM 2354 C C . LEU B 1 12 ? 8.43 27.75 4.648 1 98.19 12 LEU B C 1
ATOM 2356 O O . LEU B 1 12 ? 7.777 26.781 4.254 1 98.19 12 LEU B O 1
ATOM 2360 N N . VAL B 1 13 ? 7.965 28.656 5.469 1 98.31 13 VAL B N 1
ATOM 2361 C CA . VAL B 1 13 ? 6.555 28.672 5.848 1 98.31 13 VAL B CA 1
ATOM 2362 C C . VAL B 1 13 ? 5.98 30.078 5.652 1 98.31 13 VAL B C 1
ATOM 2364 O O . VAL B 1 13 ? 6.566 31.062 6.105 1 98.31 13 VAL B O 1
ATOM 2367 N N . ALA B 1 14 ? 4.953 30.172 4.93 1 97.38 14 ALA B N 1
ATOM 2368 C CA . ALA B 1 14 ? 4.215 31.406 4.734 1 97.38 14 ALA B CA 1
ATOM 2369 C C . ALA B 1 14 ? 2.738 31.234 5.07 1 97.38 14 ALA B C 1
ATOM 2371 O O . ALA B 1 14 ? 2.16 30.172 4.809 1 97.38 14 ALA B O 1
ATOM 2372 N N . LEU B 1 15 ? 2.193 32.281 5.637 1 96.81 15 LEU B N 1
ATOM 2373 C CA . LEU B 1 15 ? 0.753 32.281 5.871 1 96.81 15 LEU B CA 1
ATOM 2374 C C . LEU B 1 15 ? 0.031 33.094 4.809 1 96.81 15 LEU B C 1
ATOM 2376 O O . LEU B 1 15 ? 0.423 34.219 4.523 1 96.81 15 LEU B O 1
ATOM 2380 N N . ASP B 1 16 ? -0.841 32.5 4.164 1 97.5 16 ASP B N 1
ATOM 2381 C CA . ASP B 1 16 ? -1.805 33.156 3.283 1 97.5 16 ASP B CA 1
ATOM 2382 C C . ASP B 1 16 ? -3.221 33.062 3.844 1 97.5 16 ASP B C 1
ATOM 2384 O O . ASP B 1 16 ? -3.965 32.125 3.496 1 97.5 16 ASP B O 1
ATOM 2388 N N . GLY B 1 17 ? -3.611 34.094 4.637 1 96.94 17 GLY B N 1
ATOM 2389 C CA . GLY B 1 17 ? -4.824 33.906 5.422 1 96.94 17 GLY B CA 1
ATOM 2390 C C . GLY B 1 17 ? -4.777 32.688 6.328 1 96.94 17 GLY B C 1
ATOM 2391 O O . GLY B 1 17 ? -3.834 32.531 7.102 1 96.94 17 GLY B O 1
ATOM 2392 N N . PRO B 1 18 ? -5.812 31.844 6.27 1 97.38 18 PRO B N 1
ATOM 2393 C CA . PRO B 1 18 ? -5.859 30.688 7.16 1 97.38 18 PRO B CA 1
ATOM 2394 C C . PRO B 1 18 ? -5.082 29.484 6.609 1 97.38 18 PRO B C 1
ATOM 2396 O O . PRO B 1 18 ? -5.117 28.406 7.191 1 97.38 18 PRO B O 1
ATOM 2399 N N . VAL B 1 19 ? -4.367 29.734 5.492 1 98.69 19 VAL B N 1
ATOM 2400 C CA . VAL B 1 19 ? -3.631 28.641 4.855 1 98.69 19 VAL B CA 1
ATOM 2401 C C . VAL B 1 19 ? -2.137 28.797 5.137 1 98.69 19 VAL B C 1
ATOM 2403 O O . VAL B 1 19 ? -1.551 29.844 4.867 1 98.69 19 VAL B O 1
ATOM 2406 N N . ALA B 1 20 ? -1.547 27.812 5.777 1 98.75 20 ALA B N 1
ATOM 2407 C CA . ALA B 1 20 ? -0.094 27.734 5.914 1 98.75 20 ALA B CA 1
ATOM 2408 C C . ALA B 1 20 ? 0.528 26.953 4.762 1 98.75 20 ALA B C 1
ATOM 2410 O O . ALA B 1 20 ? 0.067 25.859 4.422 1 98.75 20 ALA B O 1
ATOM 2411 N N . ILE B 1 21 ? 1.525 27.531 4.129 1 98.81 21 ILE B N 1
ATOM 2412 C CA . ILE B 1 21 ? 2.234 26.875 3.037 1 98.81 21 ILE B CA 1
ATOM 2413 C C . ILE B 1 21 ? 3.65 26.516 3.482 1 98.81 21 ILE B C 1
ATOM 2415 O O . ILE B 1 21 ? 4.465 27.391 3.754 1 98.81 21 ILE B O 1
ATOM 2419 N N . LEU B 1 22 ? 3.906 25.266 3.672 1 98.81 22 LEU B N 1
ATOM 2420 C CA . LEU B 1 22 ? 5.246 24.75 3.932 1 98.81 22 LEU B CA 1
ATOM 2421 C C . LEU B 1 22 ? 5.926 24.328 2.635 1 98.81 22 LEU B C 1
ATOM 2423 O O . LEU B 1 22 ? 5.395 23.5 1.893 1 98.81 22 LEU B O 1
ATOM 2427 N N . THR B 1 23 ? 7.07 24.891 2.359 1 98.81 23 THR B N 1
ATOM 2428 C CA . THR B 1 23 ? 7.797 24.625 1.122 1 98.81 23 THR B CA 1
ATOM 2429 C C . THR B 1 23 ? 9.18 24.047 1.419 1 98.81 23 THR B C 1
ATOM 2431 O O . THR B 1 23 ? 9.984 24.672 2.115 1 98.81 23 THR B O 1
ATOM 2434 N N . PHE B 1 24 ? 9.406 22.797 0.911 1 98.75 24 PHE B N 1
ATOM 2435 C CA . PHE B 1 24 ? 10.781 22.312 0.931 1 98.75 24 PHE B CA 1
ATOM 2436 C C . PHE B 1 24 ? 11.68 23.219 0.097 1 98.75 24 PHE B C 1
ATOM 2438 O O . PHE B 1 24 ? 11.344 23.562 -1.038 1 98.75 24 PHE B O 1
ATOM 2445 N N . ASN B 1 25 ? 12.875 23.609 0.712 1 98.12 25 ASN B N 1
ATOM 2446 C CA . ASN B 1 25 ? 13.641 24.656 0.063 1 98.12 25 ASN B CA 1
ATOM 2447 C C . ASN B 1 25 ? 15.125 24.312 -0.004 1 98.12 25 ASN B C 1
ATOM 2449 O O . ASN B 1 25 ? 15.969 25.031 0.534 1 98.12 25 ASN B O 1
ATOM 2453 N N . ARG B 1 26 ? 15.43 23.266 -0.743 1 97.38 26 ARG B N 1
ATOM 2454 C CA . ARG B 1 26 ? 16.766 22.859 -1.146 1 97.38 26 ARG B CA 1
ATOM 2455 C C . ARG B 1 26 ? 16.828 22.547 -2.637 1 97.38 26 ARG B C 1
ATOM 2457 O O . ARG B 1 26 ? 17.25 21.453 -3.029 1 97.38 26 ARG B O 1
ATOM 2464 N N . PRO B 1 27 ? 16.469 23.562 -3.475 1 96.69 27 PRO B N 1
ATOM 2465 C CA . PRO B 1 27 ? 16.266 23.266 -4.895 1 96.69 27 PRO B CA 1
ATOM 2466 C C . PRO B 1 27 ? 17.531 22.734 -5.578 1 96.69 27 PRO B C 1
ATOM 2468 O O . PRO B 1 27 ? 17.438 21.938 -6.516 1 96.69 27 PRO B O 1
ATOM 2471 N N . LYS B 1 28 ? 18.703 23.078 -5.102 1 95.69 28 LYS B N 1
ATOM 2472 C CA . LYS B 1 28 ? 19.953 22.609 -5.695 1 95.69 28 LYS B CA 1
ATOM 2473 C C . LYS B 1 28 ? 20.109 21.094 -5.543 1 95.69 28 LYS B C 1
ATOM 2475 O O . LYS B 1 28 ? 20.797 20.453 -6.336 1 95.69 28 LYS B O 1
ATOM 2480 N N . TYR B 1 29 ? 19.453 20.641 -4.578 1 95.88 29 TYR B N 1
ATOM 2481 C CA . TYR B 1 29 ? 19.578 19.219 -4.297 1 95.88 29 TYR B CA 1
ATOM 2482 C C . TYR B 1 29 ? 18.25 18.5 -4.52 1 95.88 29 TYR B C 1
ATOM 2484 O O . TYR B 1 29 ? 17.969 17.469 -3.902 1 95.88 29 TYR B O 1
ATOM 2492 N N . GLN B 1 30 ? 17.328 19.156 -5.301 1 97.44 30 GLN B N 1
ATOM 2493 C CA . GLN B 1 30 ? 16.016 18.594 -5.602 1 97.44 30 GLN B CA 1
ATOM 2494 C C . GLN B 1 30 ? 15.227 18.328 -4.32 1 97.44 30 GLN B C 1
ATOM 2496 O O . GLN B 1 30 ? 14.523 17.328 -4.219 1 97.44 30 GLN B O 1
ATOM 2501 N N . ASN B 1 31 ? 15.461 19.141 -3.287 1 98.25 31 ASN B N 1
ATOM 2502 C CA . ASN B 1 31 ? 14.789 19.078 -1.993 1 98.25 31 ASN B CA 1
ATOM 2503 C C . ASN B 1 31 ? 14.977 17.719 -1.331 1 98.25 31 ASN B C 1
ATOM 2505 O O . ASN B 1 31 ? 14.039 17.188 -0.739 1 98.25 31 ASN B O 1
ATOM 2509 N N . ALA B 1 32 ? 16.188 17.141 -1.466 1 96.94 32 ALA B N 1
ATOM 2510 C CA . ALA B 1 32 ? 16.516 15.867 -0.809 1 96.94 32 ALA B CA 1
ATOM 2511 C C . ALA B 1 32 ? 16.359 15.984 0.705 1 96.94 32 ALA B C 1
ATOM 2513 O O . ALA B 1 32 ? 16.734 16.984 1.302 1 96.94 32 ALA B O 1
ATOM 2514 N N . TRP B 1 33 ? 15.812 14.977 1.323 1 96.19 33 TRP B N 1
ATOM 2515 C CA . TRP B 1 33 ? 15.406 14.945 2.725 1 96.19 33 TRP B CA 1
ATOM 2516 C C . TRP B 1 33 ? 16.625 14.828 3.641 1 96.19 33 TRP B C 1
ATOM 2518 O O . TRP B 1 33 ? 17.453 13.945 3.459 1 96.19 33 TRP B O 1
ATOM 2528 N N . THR B 1 34 ? 16.781 15.711 4.547 1 93.62 34 THR B N 1
ATOM 2529 C CA . THR B 1 34 ? 17.859 15.695 5.516 1 93.62 34 THR B CA 1
ATOM 2530 C C . THR B 1 34 ? 17.312 15.594 6.941 1 93.62 34 THR B C 1
ATOM 2532 O O . THR B 1 34 ? 16.109 15.75 7.164 1 93.62 34 THR B O 1
ATOM 2535 N N . GLU B 1 35 ? 18.203 15.352 7.848 1 91.94 35 GLU B N 1
ATOM 2536 C CA . GLU B 1 35 ? 17.828 15.352 9.258 1 91.94 35 GLU B CA 1
ATOM 2537 C C . GLU B 1 35 ? 17.328 16.719 9.695 1 91.94 35 GLU B C 1
ATOM 2539 O O . GLU B 1 35 ? 16.391 16.828 10.492 1 91.94 35 GLU B O 1
ATOM 2544 N N . GLU B 1 36 ? 17.938 17.734 9.188 1 94.44 36 GLU B N 1
ATOM 2545 C CA . GLU B 1 36 ? 17.5 19.094 9.477 1 94.44 36 GLU B CA 1
ATOM 2546 C C . GLU B 1 36 ? 16.078 19.344 8.992 1 94.44 36 GLU B C 1
ATOM 2548 O O . GLU B 1 36 ? 15.25 19.875 9.734 1 94.44 36 GLU B O 1
ATOM 2553 N N . MET B 1 37 ? 15.781 18.938 7.793 1 95.88 37 MET B N 1
ATOM 2554 C CA . MET B 1 37 ? 14.422 19.047 7.266 1 95.88 37 MET B CA 1
ATOM 2555 C C . MET B 1 37 ? 13.438 18.281 8.141 1 95.88 37 MET B C 1
ATOM 2557 O O . MET B 1 37 ? 12.336 18.781 8.406 1 95.88 37 MET B O 1
ATOM 2561 N N . ASN B 1 38 ? 13.852 17.094 8.508 1 95.31 38 ASN B N 1
ATOM 2562 C CA . ASN B 1 38 ? 13.008 16.266 9.367 1 95.31 38 ASN B CA 1
ATOM 2563 C C . ASN B 1 38 ? 12.617 17 10.648 1 95.31 38 ASN B C 1
ATOM 2565 O O . ASN B 1 38 ? 11.43 17.094 10.977 1 95.31 38 ASN B O 1
ATOM 2569 N N . LYS B 1 39 ? 13.539 17.547 11.344 1 95.31 39 LYS B N 1
ATOM 2570 C CA . LYS B 1 39 ? 13.312 18.297 12.578 1 95.31 39 LYS B CA 1
ATOM 2571 C C . LYS B 1 39 ? 12.43 19.516 12.344 1 95.31 39 LYS B C 1
ATOM 2573 O O . LYS B 1 39 ? 11.531 19.797 13.133 1 95.31 39 LYS B O 1
ATOM 2578 N N . GLU B 1 40 ? 12.727 20.203 11.273 1 97.69 40 GLU B N 1
ATOM 2579 C CA . GLU B 1 40 ? 11.984 21.422 10.969 1 97.69 40 GLU B CA 1
ATOM 2580 C C . GLU B 1 40 ? 10.531 21.109 10.625 1 97.69 40 GLU B C 1
ATOM 2582 O O . GLU B 1 40 ? 9.617 21.828 11.062 1 97.69 40 GLU B O 1
ATOM 2587 N N . VAL B 1 41 ? 10.312 20.078 9.828 1 97.94 41 VAL B N 1
ATOM 2588 C CA . VAL B 1 41 ? 8.961 19.688 9.453 1 97.94 41 VAL B CA 1
ATOM 2589 C C . VAL B 1 41 ? 8.18 19.281 10.703 1 97.94 41 VAL B C 1
ATOM 2591 O O . VAL B 1 41 ? 7.027 19.688 10.883 1 97.94 41 VAL B O 1
ATOM 2594 N N . ILE B 1 42 ? 8.773 18.469 11.578 1 96.88 42 ILE B N 1
ATOM 2595 C CA . ILE B 1 42 ? 8.141 18.047 12.82 1 96.88 42 ILE B CA 1
ATOM 2596 C C . ILE B 1 42 ? 7.762 19.266 13.648 1 96.88 42 ILE B C 1
ATOM 2598 O O . ILE B 1 42 ? 6.621 19.406 14.094 1 96.88 42 ILE B O 1
ATOM 2602 N N . HIS B 1 43 ? 8.688 20.188 13.797 1 97.19 43 HIS B N 1
ATOM 2603 C CA . HIS B 1 43 ? 8.438 21.391 14.57 1 97.19 43 HIS B CA 1
ATOM 2604 C C . HIS B 1 43 ? 7.309 22.219 13.969 1 97.19 43 HIS B C 1
ATOM 2606 O O . HIS B 1 43 ? 6.414 22.672 14.68 1 97.19 43 HIS B O 1
ATOM 2612 N N . ALA B 1 44 ? 7.375 22.422 12.711 1 98.06 44 ALA B N 1
ATOM 2613 C CA . ALA B 1 44 ? 6.363 23.234 12.023 1 98.06 44 ALA B CA 1
ATOM 2614 C C . ALA B 1 44 ? 4.969 22.641 12.227 1 98.06 44 ALA B C 1
ATOM 2616 O O . ALA B 1 44 ? 4.02 23.375 12.531 1 98.06 44 ALA B O 1
ATOM 2617 N N . PHE B 1 45 ? 4.82 21.391 12.039 1 98.06 45 PHE B N 1
ATOM 2618 C CA . PHE B 1 45 ? 3.512 20.766 12.141 1 98.06 45 PHE B CA 1
ATOM 2619 C C . PHE B 1 45 ? 3.002 20.797 13.578 1 98.06 45 PHE B C 1
ATOM 2621 O O . PHE B 1 45 ? 1.798 20.906 13.812 1 98.06 45 PHE B O 1
ATOM 2628 N N . GLU B 1 46 ? 3.912 20.609 14.523 1 96.5 46 GLU B N 1
ATOM 2629 C CA . GLU B 1 46 ? 3.506 20.781 15.914 1 96.5 46 GLU B CA 1
ATOM 2630 C C . GLU B 1 46 ? 2.941 22.172 16.156 1 96.5 46 GLU B C 1
ATOM 2632 O O . GLU B 1 46 ? 1.96 22.328 16.891 1 96.5 46 GLU B O 1
ATOM 2637 N N . GLN B 1 47 ? 3.564 23.141 15.523 1 96.94 47 GLN B N 1
ATOM 2638 C CA . GLN B 1 47 ? 3.072 24.516 15.656 1 96.94 47 GLN B CA 1
ATOM 2639 C C . GLN B 1 47 ? 1.756 24.703 14.898 1 96.94 47 GLN B C 1
ATOM 2641 O O . GLN B 1 47 ? 0.826 25.328 15.414 1 96.94 47 GLN B O 1
ATOM 2646 N N . PHE B 1 48 ? 1.712 24.203 13.641 1 98.06 48 PHE B N 1
ATOM 2647 C CA . PHE B 1 48 ? 0.48 24.312 12.867 1 98.06 48 PHE B CA 1
ATOM 2648 C C . PHE B 1 48 ? -0.707 23.781 13.664 1 98.06 48 PHE B C 1
ATOM 2650 O O . PHE B 1 48 ? -1.778 24.391 13.664 1 98.06 48 PHE B O 1
ATOM 2657 N N . ASP B 1 49 ? -0.54 22.672 14.336 1 97.44 49 ASP B N 1
ATOM 2658 C CA . ASP B 1 49 ? -1.603 22 15.078 1 97.44 49 ASP B CA 1
ATOM 2659 C C . ASP B 1 49 ? -2.156 22.906 16.172 1 97.44 49 ASP B C 1
ATOM 2661 O O . ASP B 1 49 ? -3.35 22.875 16.484 1 97.44 49 ASP B O 1
ATOM 2665 N N . LEU B 1 50 ? -1.312 23.781 16.719 1 96.62 50 LEU B N 1
ATOM 2666 C CA . LEU B 1 50 ? -1.671 24.578 17.891 1 96.62 50 LEU B CA 1
ATOM 2667 C C . LEU B 1 50 ? -2.041 26 17.484 1 96.62 50 LEU B C 1
ATOM 2669 O O . LEU B 1 50 ? -2.615 26.75 18.281 1 96.62 50 LEU B O 1
ATOM 2673 N N . ASP B 1 51 ? -1.661 26.453 16.281 1 96.81 51 ASP B N 1
ATOM 2674 C CA . ASP B 1 51 ? -1.889 27.812 15.812 1 96.81 51 ASP B CA 1
ATOM 2675 C C . ASP B 1 51 ? -3.297 27.969 15.242 1 96.81 51 ASP B C 1
ATOM 2677 O O . ASP B 1 51 ? -3.568 27.547 14.117 1 96.81 51 ASP B O 1
ATOM 2681 N N . ASP B 1 52 ? -4.145 28.625 15.922 1 94.31 52 ASP B N 1
ATOM 2682 C CA . ASP B 1 52 ? -5.551 28.75 15.547 1 94.31 52 ASP B CA 1
ATOM 2683 C C . ASP B 1 52 ? -5.707 29.578 14.273 1 94.31 52 ASP B C 1
ATOM 2685 O O . ASP B 1 52 ? -6.773 29.578 13.656 1 94.31 52 ASP B O 1
ATOM 2689 N N . ARG B 1 53 ? -4.727 30.297 13.859 1 95.06 53 ARG B N 1
ATOM 2690 C CA . ARG B 1 53 ? -4.781 31.031 12.594 1 95.06 53 ARG B CA 1
ATOM 2691 C C . ARG B 1 53 ? -4.777 30.062 11.414 1 95.06 53 ARG B C 1
ATOM 2693 O O . ARG B 1 53 ? -5.258 30.406 10.328 1 95.06 53 ARG B O 1
ATOM 2700 N N . VAL B 1 54 ? -4.152 28.859 11.633 1 97.38 54 VAL B N 1
ATOM 2701 C CA . VAL B 1 54 ? -3.975 27.891 10.562 1 97.38 54 VAL B CA 1
ATOM 2702 C C . VAL B 1 54 ? -5.184 26.953 10.508 1 97.38 54 VAL B C 1
ATOM 2704 O O . VAL B 1 54 ? -5.484 26.266 11.477 1 97.38 54 VAL B O 1
ATOM 2707 N N . ARG B 1 55 ? -5.828 26.891 9.312 1 97.81 55 ARG B N 1
ATOM 2708 C CA . ARG B 1 55 ? -6.961 26 9.102 1 97.81 55 ARG B CA 1
ATOM 2709 C C . ARG B 1 55 ? -6.586 24.859 8.164 1 97.81 55 ARG B C 1
ATOM 2711 O O . ARG B 1 55 ? -7.125 23.75 8.273 1 97.81 55 ARG B O 1
ATOM 2718 N N . VAL B 1 56 ? -5.805 25.156 7.227 1 98.81 56 VAL B N 1
ATOM 2719 C CA . VAL B 1 56 ? -5.34 24.188 6.238 1 98.81 56 VAL B CA 1
ATOM 2720 C C . VAL B 1 56 ? -3.838 24.359 6.02 1 98.81 56 VAL B C 1
ATOM 2722 O O . VAL B 1 56 ? -3.326 25.484 6.023 1 98.81 56 VAL B O 1
ATOM 2725 N N . VAL B 1 57 ? -3.119 23.297 5.871 1 98.94 57 VAL B N 1
ATOM 2726 C CA . VAL B 1 57 ? -1.694 23.312 5.555 1 98.94 57 VAL B CA 1
ATOM 2727 C C . VAL B 1 57 ? -1.471 22.75 4.156 1 98.94 57 VAL B C 1
ATOM 2729 O O . VAL B 1 57 ? -2.064 21.719 3.793 1 98.94 57 VAL B O 1
ATOM 2732 N N . ILE B 1 58 ? -0.694 23.422 3.342 1 98.94 58 ILE B N 1
ATOM 2733 C CA . ILE B 1 58 ? -0.205 22.891 2.068 1 98.94 58 ILE B CA 1
ATOM 2734 C C . ILE B 1 58 ? 1.29 22.609 2.17 1 98.94 58 ILE B C 1
ATOM 2736 O O . ILE B 1 58 ? 2.049 23.406 2.723 1 98.94 58 ILE B O 1
ATOM 2740 N N . VAL B 1 59 ? 1.716 21.469 1.729 1 98.94 59 VAL B N 1
ATOM 2741 C CA . VAL B 1 59 ? 3.131 21.125 1.621 1 98.94 59 VAL B CA 1
ATOM 2742 C C . VAL B 1 59 ? 3.531 21.031 0.15 1 98.94 59 VAL B C 1
ATOM 2744 O O . VAL B 1 59 ? 2.865 20.359 -0.64 1 98.94 59 VAL B O 1
ATOM 2747 N N . THR B 1 60 ? 4.578 21.75 -0.242 1 98.94 60 THR B N 1
ATOM 2748 C CA . THR B 1 60 ? 5.055 21.75 -1.621 1 98.94 60 THR B CA 1
ATOM 2749 C C . THR B 1 60 ? 6.57 21.906 -1.671 1 98.94 60 THR B C 1
ATOM 2751 O O . THR B 1 60 ? 7.242 21.828 -0.639 1 98.94 60 THR B O 1
ATOM 2754 N N . GLY B 1 61 ? 7.195 21.859 -2.896 1 98.81 61 GLY B N 1
ATOM 2755 C CA . GLY B 1 61 ? 8.633 22.016 -3.062 1 98.81 61 GLY B CA 1
ATOM 2756 C C . GLY B 1 61 ? 9.016 23.156 -3.973 1 98.81 61 GLY B C 1
ATOM 2757 O O . GLY B 1 61 ? 8.281 23.5 -4.902 1 98.81 61 GLY B O 1
ATOM 2758 N N . THR B 1 62 ? 10.172 23.719 -3.621 1 98 62 THR B N 1
ATOM 2759 C CA . THR B 1 62 ? 10.719 24.75 -4.508 1 98 62 THR B CA 1
ATOM 2760 C C . THR B 1 62 ? 11.305 24.109 -5.766 1 98 62 THR B C 1
ATOM 2762 O O . THR B 1 62 ? 11.781 22.969 -5.734 1 98 62 THR B O 1
ATOM 2765 N N . GLY B 1 63 ? 11.258 24.844 -6.871 1 94.94 63 GLY B N 1
ATOM 2766 C CA . GLY B 1 63 ? 11.906 24.406 -8.094 1 94.94 63 GLY B CA 1
ATOM 2767 C C . GLY B 1 63 ? 11.195 23.234 -8.766 1 94.94 63 GLY B C 1
ATOM 2768 O O . GLY B 1 63 ? 9.961 23.188 -8.773 1 94.94 63 GLY B O 1
ATOM 2769 N N . GLY B 1 64 ? 11.961 22.391 -9.352 1 93.75 64 GLY B N 1
ATOM 2770 C CA . GLY B 1 64 ? 11.391 21.375 -10.234 1 93.75 64 GLY B CA 1
ATOM 2771 C C . GLY B 1 64 ? 11.102 20.062 -9.531 1 93.75 64 GLY B C 1
ATOM 2772 O O . GLY B 1 64 ? 10.656 19.109 -10.156 1 93.75 64 GLY B O 1
ATOM 2773 N N . ALA B 1 65 ? 11.344 20 -8.211 1 98 65 ALA B N 1
ATOM 2774 C CA . ALA B 1 65 ? 11.148 18.75 -7.488 1 98 65 ALA B CA 1
ATOM 2775 C C . ALA B 1 65 ? 10.328 18.969 -6.219 1 98 65 ALA B C 1
ATOM 2777 O O . ALA B 1 65 ? 10.398 20.047 -5.602 1 98 65 ALA B O 1
ATOM 2778 N N . PHE B 1 66 ? 9.484 18.062 -5.926 1 98.81 66 PHE B N 1
ATOM 2779 C CA . PHE B 1 66 ? 8.875 18.031 -4.602 1 98.81 66 PHE B CA 1
ATOM 2780 C C . PHE B 1 66 ? 9.883 17.578 -3.553 1 98.81 66 PHE B C 1
ATOM 2782 O O . PHE B 1 66 ? 10.375 18.391 -2.766 1 98.81 66 PHE B O 1
ATOM 2789 N N . CYS B 1 67 ? 10.359 16.328 -3.666 1 98.5 67 CYS B N 1
ATOM 2790 C CA . CYS B 1 67 ? 11.391 15.758 -2.803 1 98.5 67 CYS B CA 1
ATOM 2791 C C . CYS B 1 67 ? 11.969 14.484 -3.412 1 98.5 67 CYS B C 1
ATOM 2793 O O . CYS B 1 67 ? 11.258 13.492 -3.566 1 98.5 67 CYS B O 1
ATOM 2795 N N . ALA B 1 68 ? 13.227 14.484 -3.643 1 95.81 68 ALA B N 1
ATOM 2796 C CA . ALA B 1 68 ? 13.867 13.422 -4.418 1 95.81 68 ALA B CA 1
ATOM 2797 C C . ALA B 1 68 ? 14.211 12.227 -3.533 1 95.81 68 ALA B C 1
ATOM 2799 O O . ALA B 1 68 ? 14.742 11.227 -4.016 1 95.81 68 ALA B O 1
ATOM 2800 N N . GLY B 1 69 ? 13.938 12.352 -2.297 1 94.25 69 GLY B N 1
ATOM 2801 C CA . GLY B 1 69 ? 14.266 11.266 -1.382 1 94.25 69 GLY B CA 1
ATOM 2802 C C . GLY B 1 69 ? 15.352 11.633 -0.393 1 94.25 69 GLY B C 1
ATOM 2803 O O . GLY B 1 69 ? 15.648 12.812 -0.19 1 94.25 69 GLY B O 1
ATOM 2804 N N . ALA B 1 70 ? 15.852 10.617 0.35 1 90.81 70 ALA B N 1
ATOM 2805 C CA . ALA B 1 70 ? 16.891 10.828 1.36 1 90.81 70 ALA B CA 1
ATOM 2806 C C . ALA B 1 70 ? 18.156 11.391 0.734 1 90.81 70 ALA B C 1
ATOM 2808 O O . ALA B 1 70 ? 18.562 10.961 -0.349 1 90.81 70 ALA B O 1
ATOM 2809 N N . ASP B 1 71 ? 18.75 12.359 1.389 1 89.19 71 ASP B N 1
ATOM 2810 C CA . ASP B 1 71 ? 20.047 12.875 0.967 1 89.19 71 ASP B CA 1
ATOM 2811 C C . ASP B 1 71 ? 21.172 11.914 1.362 1 89.19 71 ASP B C 1
ATOM 2813 O O . ASP B 1 71 ? 21.594 11.898 2.516 1 89.19 71 ASP B O 1
ATOM 2817 N N . LEU B 1 72 ? 21.594 11.156 0.514 1 76.06 72 LEU B N 1
ATOM 2818 C CA . LEU B 1 72 ? 22.562 10.094 0.78 1 76.06 72 LEU B CA 1
ATOM 2819 C C . LEU B 1 72 ? 23.969 10.68 0.94 1 76.06 72 LEU B C 1
ATOM 2821 O O . LEU B 1 72 ? 24.891 9.969 1.343 1 76.06 72 LEU B O 1
ATOM 2825 N N . ARG B 1 73 ? 24.297 12.008 0.667 1 70.44 73 ARG B N 1
ATOM 2826 C CA . ARG B 1 73 ? 25.578 12.664 0.842 1 70.44 73 ARG B CA 1
ATOM 2827 C C . ARG B 1 73 ? 25.859 12.938 2.316 1 70.44 73 ARG B C 1
ATOM 2829 O O . ARG B 1 73 ? 27.016 13.07 2.719 1 70.44 73 ARG B O 1
ATOM 2836 N N . LYS B 1 74 ? 24.891 13.266 3.191 1 56.34 74 LYS B N 1
ATOM 2837 C CA . LYS B 1 74 ? 25.047 13.664 4.586 1 56.34 74 LYS B CA 1
ATOM 2838 C C . LYS B 1 74 ? 25.047 12.445 5.512 1 56.34 74 LYS B C 1
ATOM 2840 O O . LYS B 1 74 ? 25.094 12.594 6.734 1 56.34 74 LYS B O 1
ATOM 2845 N N . GLY B 1 75 ? 25.156 11.188 5.16 1 53.88 75 GLY B N 1
ATOM 2846 C CA . GLY B 1 75 ? 25.188 9.984 5.973 1 53.88 75 GLY B CA 1
ATOM 2847 C C . GLY B 1 75 ? 24.453 8.812 5.344 1 53.88 75 GLY B C 1
ATOM 2848 O O . GLY B 1 75 ? 23.234 8.852 5.191 1 53.88 75 GLY B O 1
ATOM 2849 N N . ASP B 1 76 ? 25.125 8.273 4.48 1 49.09 76 ASP B N 1
ATOM 2850 C CA . ASP B 1 76 ? 24.625 7.203 3.623 1 49.09 76 ASP B CA 1
ATOM 2851 C C . ASP B 1 76 ? 24.484 5.898 4.402 1 49.09 76 ASP B C 1
ATOM 2853 O O . ASP B 1 76 ? 24.953 5.793 5.539 1 49.09 76 ASP B O 1
ATOM 2857 N N . PHE B 1 77 ? 23.359 5.094 4.02 1 51.62 77 PHE B N 1
ATOM 2858 C CA . PHE B 1 77 ? 23.156 3.762 4.578 1 51.62 77 PHE B CA 1
ATOM 2859 C C . PHE B 1 77 ? 24.484 3 4.625 1 51.62 77 PHE B C 1
ATOM 2861 O O . PHE B 1 77 ? 24.578 1.938 5.242 1 51.62 77 PHE B O 1
ATOM 2868 N N . SER B 1 78 ? 25.5 3.613 3.984 1 45.5 78 SER B N 1
ATOM 2869 C CA . SER B 1 78 ? 26.75 2.896 3.785 1 45.5 78 SER B CA 1
ATOM 2870 C C . SER B 1 78 ? 27.719 3.135 4.941 1 45.5 78 SER B C 1
ATOM 2872 O O . SER B 1 78 ? 28.734 2.447 5.062 1 45.5 78 SER B O 1
ATOM 2874 N N . THR B 1 79 ? 27.422 4.258 5.637 1 48.34 79 THR B N 1
ATOM 2875 C CA . THR B 1 79 ? 28.469 4.52 6.605 1 48.34 79 THR B CA 1
ATOM 2876 C C . THR B 1 79 ? 28.344 3.602 7.82 1 48.34 79 THR B C 1
ATOM 2878 O O . THR B 1 79 ? 27.234 3.43 8.352 1 48.34 79 THR B O 1
ATOM 2881 N N . ASP B 1 80 ? 29.359 2.846 8.008 1 52.62 80 ASP B N 1
ATOM 2882 C CA . ASP B 1 80 ? 29.484 2.068 9.242 1 52.62 80 ASP B CA 1
ATOM 2883 C C . ASP B 1 80 ? 29.109 2.906 10.461 1 52.62 80 ASP B C 1
ATOM 2885 O O . ASP B 1 80 ? 29.469 4.082 10.547 1 52.62 80 ASP B O 1
ATOM 2889 N N . GLY B 1 81 ? 28.125 2.529 11.172 1 53.25 81 GLY B N 1
ATOM 2890 C CA . GLY B 1 81 ? 27.75 3.174 12.422 1 53.25 81 GLY B CA 1
ATOM 2891 C C . GLY B 1 81 ? 26.609 4.164 12.273 1 53.25 81 GLY B C 1
ATOM 2892 O O . GLY B 1 81 ? 26.438 5.043 13.117 1 53.25 81 GLY B O 1
ATOM 2893 N N . ARG B 1 82 ? 26.016 4.258 11.156 1 54.16 82 ARG B N 1
ATOM 2894 C CA . ARG B 1 82 ? 24.969 5.246 10.938 1 54.16 82 ARG B CA 1
ATOM 2895 C C . ARG B 1 82 ? 24 5.289 12.109 1 54.16 82 ARG B C 1
ATOM 2897 O O . ARG B 1 82 ? 23.531 6.359 12.492 1 54.16 82 ARG B O 1
ATOM 2904 N N . TYR B 1 83 ? 23.734 4.078 12.523 1 58.38 83 TYR B N 1
ATOM 2905 C CA . TYR B 1 83 ? 22.797 4.082 13.625 1 58.38 83 TYR B CA 1
ATOM 2906 C C . TYR B 1 83 ? 23.516 3.967 14.969 1 58.38 83 TYR B C 1
ATOM 2908 O O . TYR B 1 83 ? 22.875 3.871 16.016 1 58.38 83 TYR B O 1
ATOM 2916 N N . GLN B 1 84 ? 24.812 3.895 14.969 1 59.84 84 GLN B N 1
ATOM 2917 C CA . GLN B 1 84 ? 25.5 3.803 16.25 1 59.84 84 GLN B CA 1
ATOM 2918 C C . GLN B 1 84 ? 25.5 5.152 16.969 1 59.84 84 GLN B C 1
ATOM 2920 O O . GLN B 1 84 ? 25.656 6.195 16.328 1 59.84 84 GLN B O 1
ATOM 2925 N N . PRO B 1 85 ? 25.203 5.004 18.25 1 64.56 85 PRO B N 1
ATOM 2926 C CA . PRO B 1 85 ? 25.016 3.881 19.172 1 64.56 85 PRO B CA 1
ATOM 2927 C C . PRO B 1 85 ? 23.531 3.494 19.312 1 64.56 85 PRO B C 1
ATOM 2929 O O . PRO B 1 85 ? 23.172 2.834 20.297 1 64.56 85 PRO B O 1
ATOM 2932 N N . ILE B 1 86 ? 22.766 3.771 18.406 1 72.81 86 ILE B N 1
ATOM 2933 C CA . ILE B 1 86 ? 21.344 3.508 18.625 1 72.81 86 ILE B CA 1
ATOM 2934 C C . ILE B 1 86 ? 21.062 2.023 18.406 1 72.81 86 ILE B C 1
ATOM 2936 O O . ILE B 1 86 ? 21.547 1.426 17.453 1 72.81 86 ILE B O 1
ATOM 2940 N N . THR B 1 87 ? 20.422 1.419 19.422 1 79.44 87 THR B N 1
ATOM 2941 C CA . THR B 1 87 ? 20.031 0.012 19.328 1 79.44 87 THR B CA 1
ATOM 2942 C C . THR B 1 87 ? 18.859 -0.172 18.391 1 79.44 87 THR B C 1
ATOM 2944 O O . THR B 1 87 ? 18.172 0.795 18.047 1 79.44 87 THR B O 1
ATOM 2947 N N . ILE B 1 88 ? 18.672 -1.332 17.922 1 83 88 ILE B N 1
ATOM 2948 C CA . ILE B 1 88 ? 17.578 -1.701 17.031 1 83 88 ILE B CA 1
ATOM 2949 C C . ILE B 1 88 ? 16.25 -1.325 17.672 1 83 88 ILE B C 1
ATOM 2951 O O . ILE B 1 88 ? 15.32 -0.906 16.969 1 83 88 ILE B O 1
ATOM 2955 N N . ASN B 1 89 ? 16.141 -1.38 18.969 1 83.44 89 ASN B N 1
ATOM 2956 C CA . ASN B 1 89 ? 14.891 -1.095 19.656 1 83.44 89 ASN B CA 1
ATOM 2957 C C . ASN B 1 89 ? 14.688 0.405 19.844 1 83.44 89 ASN B C 1
ATOM 2959 O O . ASN B 1 89 ? 13.555 0.862 20.047 1 83.44 89 ASN B O 1
ATOM 2963 N N . ASP B 1 90 ? 15.703 1.175 19.703 1 84.44 90 ASP B N 1
ATOM 2964 C CA . ASP B 1 90 ? 15.625 2.604 19.984 1 84.44 90 ASP B CA 1
ATOM 2965 C C . ASP B 1 90 ? 15.609 3.42 18.703 1 84.44 90 ASP B C 1
ATOM 2967 O O . ASP B 1 90 ? 15.297 4.613 18.719 1 84.44 90 ASP B O 1
ATOM 2971 N N . HIS B 1 91 ? 15.867 2.744 17.656 1 87.69 91 HIS B N 1
ATOM 2972 C CA . HIS B 1 91 ? 15.906 3.439 16.375 1 87.69 91 HIS B CA 1
ATOM 2973 C C . HIS B 1 91 ? 14.508 3.834 15.922 1 87.69 91 HIS B C 1
ATOM 2975 O O . HIS B 1 91 ? 13.562 3.051 16.047 1 87.69 91 HIS B O 1
ATOM 2981 N N . ARG B 1 92 ? 14.406 5.078 15.5 1 91.25 92 ARG B N 1
ATOM 2982 C CA . ARG B 1 92 ? 13.211 5.598 14.836 1 91.25 92 ARG B CA 1
ATOM 2983 C C . ARG B 1 92 ? 13.562 6.203 13.484 1 91.25 92 ARG B C 1
ATOM 2985 O O . ARG B 1 92 ? 14.344 7.152 13.406 1 91.25 92 ARG B O 1
ATOM 2992 N N . ASP B 1 93 ? 13.016 5.598 12.461 1 90.69 93 ASP B N 1
ATOM 2993 C CA . ASP B 1 93 ? 13.266 6.172 11.141 1 90.69 93 ASP B CA 1
ATOM 2994 C C . ASP B 1 93 ? 12.742 7.602 11.062 1 90.69 93 ASP B C 1
ATOM 2996 O O . ASP B 1 93 ? 11.617 7.883 11.484 1 90.69 93 ASP B O 1
ATOM 3000 N N . GLY B 1 94 ? 13.516 8.539 10.586 1 90 94 GLY B N 1
ATOM 3001 C CA . GLY B 1 94 ? 13.188 9.953 10.547 1 90 94 GLY B CA 1
ATOM 3002 C C . GLY B 1 94 ? 11.93 10.25 9.75 1 90 94 GLY B C 1
ATOM 3003 O O . GLY B 1 94 ? 11.078 11.031 10.18 1 90 94 GLY B O 1
ATOM 3004 N N . GLY B 1 95 ? 11.789 9.641 8.539 1 92.94 95 GLY B N 1
ATOM 3005 C CA . GLY B 1 95 ? 10.586 9.812 7.742 1 92.94 95 GLY B CA 1
ATOM 3006 C C . GLY B 1 95 ? 9.32 9.422 8.484 1 92.94 95 GLY B C 1
ATOM 3007 O O . GLY B 1 95 ? 8.289 10.094 8.352 1 92.94 95 GLY B O 1
ATOM 3008 N N . GLY B 1 96 ? 9.438 8.312 9.219 1 95 96 GLY B N 1
ATOM 3009 C CA . GLY B 1 96 ? 8.297 7.871 10.008 1 95 96 GLY B CA 1
ATOM 3010 C C . GLY B 1 96 ? 7.91 8.852 11.102 1 95 96 GLY B C 1
ATOM 3011 O O . GLY B 1 96 ? 6.723 9.047 11.367 1 95 96 GLY B O 1
ATOM 3012 N N . GLN B 1 97 ? 8.875 9.477 11.75 1 94.38 97 GLN B N 1
ATOM 3013 C CA . GLN B 1 97 ? 8.602 10.508 12.75 1 94.38 97 GLN B CA 1
ATOM 3014 C C . GLN B 1 97 ? 7.832 11.672 12.141 1 94.38 97 GLN B C 1
ATOM 3016 O O . GLN B 1 97 ? 6.836 12.133 12.703 1 94.38 97 GLN B O 1
ATOM 3021 N N . ALA B 1 98 ? 8.273 12.07 11.047 1 95.56 98 ALA B N 1
ATOM 3022 C CA . ALA B 1 98 ? 7.617 13.18 10.359 1 95.56 98 ALA B CA 1
ATOM 3023 C C . ALA B 1 98 ? 6.223 12.781 9.891 1 95.56 98 ALA B C 1
ATOM 3025 O O . ALA B 1 98 ? 5.258 13.531 10.062 1 95.56 98 ALA B O 1
ATOM 3026 N N . SER B 1 99 ? 6.125 11.594 9.289 1 96.69 99 SER B N 1
ATOM 3027 C CA . SER B 1 99 ? 4.848 11.102 8.789 1 96.69 99 SER B CA 1
ATOM 3028 C C . SER B 1 99 ? 3.801 11.055 9.891 1 96.69 99 SER B C 1
ATOM 3030 O O . SER B 1 99 ? 2.645 11.422 9.68 1 96.69 99 SER B O 1
ATOM 3032 N N . LEU B 1 100 ? 4.168 10.641 11.062 1 96.12 100 LEU B N 1
ATOM 3033 C CA . LEU B 1 100 ? 3.23 10.5 12.172 1 96.12 100 LEU B CA 1
ATOM 3034 C C . LEU B 1 100 ? 2.734 11.867 12.641 1 96.12 100 LEU B C 1
ATOM 3036 O O . LEU B 1 100 ? 1.547 12.031 12.93 1 96.12 100 LEU B O 1
ATOM 3040 N N . VAL B 1 101 ? 3.67 12.836 12.742 1 96.56 101 VAL B N 1
ATOM 3041 C CA . VAL B 1 101 ? 3.285 14.164 13.195 1 96.56 101 VAL B CA 1
ATOM 3042 C C . VAL B 1 101 ? 2.33 14.797 12.188 1 96.56 101 VAL B C 1
ATOM 3044 O O . VAL B 1 101 ? 1.366 15.469 12.562 1 96.56 101 VAL B O 1
ATOM 3047 N N . ILE B 1 102 ? 2.592 14.531 10.93 1 97.81 102 ILE B N 1
ATOM 3048 C CA . ILE B 1 102 ? 1.733 15.055 9.875 1 97.81 102 ILE B CA 1
ATOM 3049 C C . ILE B 1 102 ? 0.361 14.383 9.945 1 97.81 102 ILE B C 1
ATOM 3051 O O . ILE B 1 102 ? -0.667 15.062 9.891 1 97.81 102 ILE B O 1
ATOM 3055 N N . GLN B 1 103 ? 0.352 13.07 10.086 1 96.06 103 GLN B N 1
ATOM 3056 C CA . GLN B 1 103 ? -0.894 12.312 10.133 1 96.06 103 GLN B CA 1
ATOM 3057 C C . GLN B 1 103 ? -1.736 12.711 11.344 1 96.06 103 GLN B C 1
ATOM 3059 O O . GLN B 1 103 ? -2.967 12.719 11.273 1 96.06 103 GLN B O 1
ATOM 3064 N N . ARG B 1 104 ? -1.125 13.117 12.414 1 94.69 104 ARG B N 1
ATOM 3065 C CA . ARG B 1 104 ? -1.818 13.438 13.656 1 94.69 104 ARG B CA 1
ATOM 3066 C C . ARG B 1 104 ? -2.299 14.883 13.664 1 94.69 104 ARG B C 1
ATOM 3068 O O . ARG B 1 104 ? -3.105 15.273 14.508 1 94.69 104 ARG B O 1
ATOM 3075 N N . CYS B 1 105 ? -1.742 15.656 12.781 1 97.56 105 CYS B N 1
ATOM 3076 C CA . CYS B 1 105 ? -2.145 17.062 12.734 1 97.56 105 CYS B CA 1
ATOM 3077 C C . CYS B 1 105 ? -3.652 17.188 12.547 1 97.56 105 CYS B C 1
ATOM 3079 O O . CYS B 1 105 ? -4.223 16.594 11.633 1 97.56 105 CYS B O 1
ATOM 3081 N N . ARG B 1 106 ? -4.309 17.953 13.359 1 97.69 106 ARG B N 1
ATOM 3082 C CA . ARG B 1 106 ? -5.766 18.031 13.359 1 97.69 106 ARG B CA 1
ATOM 3083 C C . ARG B 1 106 ? -6.262 19 12.289 1 97.69 106 ARG B C 1
ATOM 3085 O O . ARG B 1 106 ? -7.461 19.078 12.023 1 97.69 106 ARG B O 1
ATOM 3092 N N . LYS B 1 107 ? -5.297 19.688 11.648 1 98.19 107 LYS B N 1
ATOM 3093 C CA . LYS B 1 107 ? -5.645 20.516 10.508 1 98.19 107 LYS B CA 1
ATOM 3094 C C . LYS B 1 107 ? -5.668 19.719 9.219 1 98.19 107 LYS B C 1
ATOM 3096 O O . LYS B 1 107 ? -5.02 18.672 9.117 1 98.19 107 LYS B O 1
ATOM 3101 N N . VAL B 1 108 ? -6.492 20.172 8.227 1 98.69 108 VAL B N 1
ATOM 3102 C CA . VAL B 1 108 ? -6.457 19.547 6.906 1 98.69 108 VAL B CA 1
ATOM 3103 C C . VAL B 1 108 ? -5.105 19.797 6.25 1 98.69 108 VAL B C 1
ATOM 3105 O O . VAL B 1 108 ? -4.617 20.922 6.23 1 98.69 108 VAL B O 1
ATOM 3108 N N . VAL B 1 109 ? -4.469 18.781 5.766 1 98.94 109 VAL B N 1
ATOM 3109 C CA . VAL B 1 109 ? -3.154 18.875 5.141 1 98.94 109 VAL B CA 1
ATOM 3110 C C . VAL B 1 109 ? -3.238 18.438 3.684 1 98.94 109 VAL B C 1
ATOM 3112 O O . VAL B 1 109 ? -3.686 17.328 3.391 1 98.94 109 VAL B O 1
ATOM 3115 N N . ILE B 1 110 ? -2.791 19.25 2.742 1 98.94 110 ILE B N 1
ATOM 3116 C CA . ILE B 1 110 ? -2.805 18.984 1.306 1 98.94 110 ILE B CA 1
ATOM 3117 C C . ILE B 1 110 ? -1.373 18.891 0.787 1 98.94 110 ILE B C 1
ATOM 3119 O O . ILE B 1 110 ? -0.565 19.797 0.991 1 98.94 110 ILE B O 1
ATOM 3123 N N . ALA B 1 111 ? -1.055 17.797 0.178 1 98.94 111 ALA B N 1
ATOM 3124 C CA . ALA B 1 111 ? 0.2 17.672 -0.562 1 98.94 111 ALA B CA 1
ATOM 3125 C C . ALA B 1 111 ? 0.066 18.266 -1.964 1 98.94 111 ALA B C 1
ATOM 3127 O O . ALA B 1 111 ? -0.781 17.828 -2.748 1 98.94 111 ALA B O 1
ATOM 3128 N N . ALA B 1 112 ? 0.807 19.234 -2.256 1 98.94 112 ALA B N 1
ATOM 3129 C CA . ALA B 1 112 ? 0.945 19.781 -3.6 1 98.94 112 ALA B CA 1
ATOM 3130 C C . ALA B 1 112 ? 2.25 19.328 -4.25 1 98.94 112 ALA B C 1
ATOM 3132 O O . ALA B 1 112 ? 3.268 20.016 -4.156 1 98.94 112 ALA B O 1
ATOM 3133 N N . ILE B 1 113 ? 2.221 18.234 -4.918 1 98.94 113 ILE B N 1
ATOM 3134 C CA . ILE B 1 113 ? 3.404 17.562 -5.445 1 98.94 113 ILE B CA 1
ATOM 3135 C C . ILE B 1 113 ? 3.729 18.094 -6.836 1 98.94 113 ILE B C 1
ATOM 3137 O O . ILE B 1 113 ? 3.201 17.594 -7.836 1 98.94 113 ILE B O 1
ATOM 3141 N N . ASN B 1 114 ? 4.648 19.031 -6.906 1 98.88 114 ASN B N 1
ATOM 3142 C CA . ASN B 1 114 ? 4.902 19.812 -8.109 1 98.88 114 ASN B CA 1
ATOM 3143 C C . ASN B 1 114 ? 5.969 19.156 -8.984 1 98.88 114 ASN B C 1
ATOM 3145 O O . ASN B 1 114 ? 6.309 19.688 -10.047 1 98.88 114 ASN B O 1
ATOM 3149 N N . GLY B 1 115 ? 6.535 18.047 -8.617 1 98.75 115 GLY B N 1
ATOM 3150 C CA . GLY B 1 115 ? 7.578 17.328 -9.336 1 98.75 115 GLY B CA 1
ATOM 3151 C C . GLY B 1 115 ? 7.867 15.961 -8.742 1 98.75 115 GLY B C 1
ATOM 3152 O O . GLY B 1 115 ? 7.027 15.383 -8.047 1 98.75 115 GLY B O 1
ATOM 3153 N N . PRO B 1 116 ? 9.078 15.43 -9.016 1 98.75 116 PRO B N 1
ATOM 3154 C CA . PRO B 1 116 ? 9.43 14.094 -8.531 1 98.75 116 PRO B CA 1
ATOM 3155 C C . PRO B 1 116 ? 9.305 13.969 -7.012 1 98.75 116 PRO B C 1
ATOM 3157 O O . PRO B 1 116 ? 9.664 14.891 -6.277 1 98.75 116 PRO B O 1
ATOM 3160 N N . ALA B 1 117 ? 8.719 12.953 -6.559 1 98.81 117 ALA B N 1
ATOM 3161 C CA . ALA B 1 117 ? 8.609 12.508 -5.172 1 98.81 117 ALA B CA 1
ATOM 3162 C C . ALA B 1 117 ? 9.008 11.047 -5.035 1 98.81 117 ALA B C 1
ATOM 3164 O O . ALA B 1 117 ? 8.281 10.156 -5.473 1 98.81 117 ALA B O 1
ATOM 3165 N N . VAL B 1 118 ? 10.141 10.773 -4.406 1 97.94 118 VAL B N 1
ATOM 3166 C CA . VAL B 1 118 ? 10.727 9.43 -4.398 1 97.94 118 VAL B CA 1
ATOM 3167 C C . VAL B 1 118 ? 11.148 9.062 -2.979 1 97.94 118 VAL B C 1
ATOM 3169 O O . VAL B 1 118 ? 11.656 9.906 -2.234 1 97.94 118 VAL B O 1
ATOM 3172 N N . GLY B 1 119 ? 10.977 7.773 -2.623 1 97 119 GLY B N 1
ATOM 3173 C CA . GLY B 1 119 ? 11.32 7.336 -1.281 1 97 119 GLY B CA 1
ATOM 3174 C C . GLY B 1 119 ? 10.562 8.07 -0.197 1 97 119 GLY B C 1
ATOM 3175 O O . GLY B 1 119 ? 9.328 8.125 -0.223 1 97 119 GLY B O 1
ATOM 3176 N N . VAL B 1 120 ? 11.32 8.664 0.724 1 96.69 120 VAL B N 1
ATOM 3177 C CA . VAL B 1 120 ? 10.695 9.414 1.81 1 96.69 120 VAL B CA 1
ATOM 3178 C C . VAL B 1 120 ? 9.93 10.602 1.24 1 96.69 120 VAL B C 1
ATOM 3180 O O . VAL B 1 120 ? 8.953 11.062 1.838 1 96.69 120 VAL B O 1
ATOM 3183 N N . GLY B 1 121 ? 10.297 11.07 0.018 1 98.12 121 GLY B N 1
ATOM 3184 C CA . GLY B 1 121 ? 9.602 12.18 -0.617 1 98.12 121 GLY B CA 1
ATOM 3185 C C . GLY B 1 121 ? 8.141 11.898 -0.875 1 98.12 121 GLY B C 1
ATOM 3186 O O . GLY B 1 121 ? 7.293 12.781 -0.715 1 98.12 121 GLY B O 1
ATOM 3187 N N . ILE B 1 122 ? 7.801 10.695 -1.289 1 98.69 122 ILE B N 1
ATOM 3188 C CA . ILE B 1 122 ? 6.41 10.344 -1.537 1 98.69 122 ILE B CA 1
ATOM 3189 C C . ILE B 1 122 ? 5.789 9.766 -0.266 1 98.69 122 ILE B C 1
ATOM 3191 O O . ILE B 1 122 ? 4.613 10 0.02 1 98.69 122 ILE B O 1
ATOM 3195 N N . THR B 1 123 ? 6.547 9.023 0.551 1 98.44 123 THR B N 1
ATOM 3196 C CA . THR B 1 123 ? 5.945 8.32 1.681 1 98.44 123 THR B CA 1
ATOM 3197 C C . THR B 1 123 ? 5.473 9.312 2.742 1 98.44 123 THR B C 1
ATOM 3199 O O . THR B 1 123 ? 4.477 9.07 3.424 1 98.44 123 THR B O 1
ATOM 3202 N N . ILE B 1 124 ? 6.113 10.5 2.885 1 97.56 124 ILE B N 1
ATOM 3203 C CA . ILE B 1 124 ? 5.703 11.477 3.883 1 97.56 124 ILE B CA 1
ATOM 3204 C C . ILE B 1 124 ? 4.336 12.055 3.508 1 97.56 124 ILE B C 1
ATOM 3206 O O . ILE B 1 124 ? 3.635 12.609 4.355 1 97.56 124 ILE B O 1
ATOM 3210 N N . THR B 1 125 ? 3.967 11.992 2.225 1 98.56 125 THR B N 1
ATOM 3211 C CA . THR B 1 125 ? 2.693 12.547 1.78 1 98.56 125 THR B CA 1
ATOM 3212 C C . THR B 1 125 ? 1.544 11.602 2.125 1 98.56 125 THR B C 1
ATOM 3214 O O . THR B 1 125 ? 0.377 12 2.086 1 98.56 125 THR B O 1
ATOM 3217 N N . LEU B 1 126 ? 1.853 10.328 2.445 1 98.44 126 LEU B N 1
ATOM 3218 C CA . LEU B 1 126 ? 0.814 9.32 2.623 1 98.44 126 LEU B CA 1
ATOM 3219 C C . LEU B 1 126 ? -0.032 9.617 3.855 1 98.44 126 LEU B C 1
ATOM 3221 O O . LEU B 1 126 ? -1.206 9.242 3.914 1 98.44 126 LEU B O 1
ATOM 3225 N N . GLY B 1 127 ? 0.533 10.312 4.805 1 95.94 127 GLY B N 1
ATOM 3226 C CA . GLY B 1 127 ? -0.204 10.688 6.004 1 95.94 127 GLY B CA 1
ATOM 3227 C C . GLY B 1 127 ? -0.971 11.984 5.855 1 95.94 127 GLY B C 1
ATOM 3228 O O . GLY B 1 127 ? -1.69 12.398 6.77 1 95.94 127 GLY B O 1
ATOM 3229 N N . MET B 1 128 ? -0.815 12.656 4.77 1 98.5 128 MET B N 1
ATOM 3230 C CA . MET B 1 128 ? -1.582 13.867 4.492 1 98.5 128 MET B CA 1
ATOM 3231 C C . MET B 1 128 ? -2.996 13.523 4.035 1 98.5 128 MET B C 1
ATOM 3233 O O . MET B 1 128 ? -3.312 12.352 3.811 1 98.5 128 MET B O 1
ATOM 3237 N N . ASP B 1 129 ? -3.891 14.531 3.936 1 98.69 129 ASP B N 1
ATOM 3238 C CA . ASP B 1 129 ? -5.312 14.258 3.77 1 98.69 129 ASP B CA 1
ATOM 3239 C C . ASP B 1 129 ? -5.699 14.234 2.293 1 98.69 129 ASP B C 1
ATOM 3241 O O . ASP B 1 129 ? -6.535 13.43 1.877 1 98.69 129 ASP B O 1
ATOM 3245 N N . ILE B 1 130 ? -5.148 15.102 1.522 1 98.81 130 ILE B N 1
ATOM 3246 C CA . ILE B 1 130 ? -5.426 15.25 0.099 1 98.81 130 ILE B CA 1
ATOM 3247 C C . ILE B 1 130 ? -4.117 15.375 -0.674 1 98.81 130 ILE B C 1
ATOM 3249 O O . ILE B 1 130 ? -3.182 16.047 -0.22 1 98.81 130 ILE B O 1
ATOM 3253 N N . ARG B 1 131 ? -3.986 14.711 -1.814 1 98.94 131 ARG B N 1
ATOM 3254 C CA . ARG B 1 131 ? -2.789 14.781 -2.646 1 98.94 131 ARG B CA 1
ATOM 3255 C C . ARG B 1 131 ? -3.131 15.25 -4.055 1 98.94 131 ARG B C 1
ATOM 3257 O O . ARG B 1 131 ? -3.932 14.625 -4.75 1 98.94 131 ARG B O 1
ATOM 3264 N N . ILE B 1 132 ? -2.574 16.344 -4.43 1 98.88 132 ILE B N 1
ATOM 3265 C CA . ILE B 1 132 ? -2.629 16.922 -5.77 1 98.88 132 ILE B CA 1
ATOM 3266 C C . ILE B 1 132 ? -1.243 16.859 -6.414 1 98.88 132 ILE B C 1
ATOM 3268 O O . ILE B 1 132 ? -0.255 17.281 -5.809 1 98.88 132 ILE B O 1
ATOM 3272 N N . ALA B 1 133 ? -1.142 16.359 -7.652 1 98.88 133 ALA B N 1
ATOM 3273 C CA . ALA B 1 133 ? 0.189 16.141 -8.211 1 98.88 133 ALA B CA 1
ATOM 3274 C C . ALA B 1 133 ? 0.26 16.609 -9.664 1 98.88 133 ALA B C 1
ATOM 3276 O O . ALA B 1 133 ? -0.75 16.609 -10.367 1 98.88 133 ALA B O 1
ATOM 3277 N N . TYR B 1 134 ? 1.468 17.031 -10.031 1 98.88 134 TYR B N 1
ATOM 3278 C CA . TYR B 1 134 ? 1.791 17.156 -11.445 1 98.88 134 TYR B CA 1
ATOM 3279 C C . TYR B 1 134 ? 1.669 15.805 -12.148 1 98.88 134 TYR B C 1
ATOM 3281 O O . TYR B 1 134 ? 2.234 14.812 -11.695 1 98.88 134 TYR B O 1
ATOM 3289 N N . LYS B 1 135 ? 0.993 15.742 -13.266 1 98.75 135 LYS B N 1
ATOM 3290 C CA . LYS B 1 135 ? 0.61 14.469 -13.867 1 98.75 135 LYS B CA 1
ATOM 3291 C C . LYS B 1 135 ? 1.84 13.672 -14.289 1 98.75 135 LYS B C 1
ATOM 3293 O O . LYS B 1 135 ? 1.813 12.438 -14.297 1 98.75 135 LYS B O 1
ATOM 3298 N N . ASP B 1 136 ? 2.924 14.344 -14.617 1 98.62 136 ASP B N 1
ATOM 3299 C CA . ASP B 1 136 ? 4.105 13.633 -15.109 1 98.62 136 ASP B CA 1
ATOM 3300 C C . ASP B 1 136 ? 5.18 13.547 -14.023 1 98.62 136 ASP B C 1
ATOM 3302 O O . ASP B 1 136 ? 6.32 13.18 -14.305 1 98.62 136 ASP B O 1
ATOM 3306 N N . ALA B 1 137 ? 4.828 13.969 -12.805 1 98.81 137 ALA B N 1
ATOM 3307 C CA . ALA B 1 137 ? 5.785 13.828 -11.711 1 98.81 137 ALA B CA 1
ATOM 3308 C C . ALA B 1 137 ? 6.23 12.375 -11.562 1 98.81 137 ALA B C 1
ATOM 3310 O O . ALA B 1 137 ? 5.41 11.453 -11.648 1 98.81 137 ALA B O 1
ATOM 3311 N N . LYS B 1 138 ? 7.508 12.125 -11.398 1 98.75 138 LYS B N 1
ATOM 3312 C CA . LYS B 1 138 ? 8.055 10.797 -11.133 1 98.75 138 LYS B CA 1
ATOM 3313 C C . LYS B 1 138 ? 7.82 10.383 -9.688 1 98.75 138 LYS B C 1
ATOM 3315 O O . LYS B 1 138 ? 8.281 11.055 -8.758 1 98.75 138 LYS B O 1
ATOM 3320 N N . ILE B 1 139 ? 7.07 9.297 -9.492 1 98.88 139 ILE B N 1
ATOM 3321 C CA . ILE B 1 139 ? 6.711 8.781 -8.18 1 98.88 139 ILE B CA 1
ATOM 3322 C C . ILE B 1 139 ? 7.391 7.434 -7.949 1 98.88 139 ILE B C 1
ATOM 3324 O O . ILE B 1 139 ? 7.242 6.512 -8.758 1 98.88 139 ILE B O 1
ATOM 3328 N N . GLY B 1 140 ? 8.164 7.297 -6.867 1 98.38 140 GLY B N 1
ATOM 3329 C CA . GLY B 1 140 ? 8.914 6.059 -6.723 1 98.38 140 GLY B CA 1
ATOM 3330 C C . GLY B 1 140 ? 8.969 5.562 -5.289 1 98.38 140 GLY B C 1
ATOM 3331 O O . GLY B 1 140 ? 9.359 6.301 -4.387 1 98.38 140 GLY B O 1
ATOM 3332 N N . PHE B 1 141 ? 8.57 4.332 -5.035 1 98.19 141 PHE B N 1
ATOM 3333 C CA . PHE B 1 141 ? 8.789 3.574 -3.811 1 98.19 141 PHE B CA 1
ATOM 3334 C C . PHE B 1 141 ? 9.977 2.625 -3.965 1 98.19 141 PHE B C 1
ATOM 3336 O O . PHE B 1 141 ? 9.805 1.404 -3.951 1 98.19 141 PHE B O 1
ATOM 3343 N N . VAL B 1 142 ? 11.172 3.107 -3.979 1 97 142 VAL B N 1
ATOM 3344 C CA . VAL B 1 142 ? 12.352 2.486 -4.582 1 97 142 VAL B CA 1
ATOM 3345 C C . VAL B 1 142 ? 13.102 1.672 -3.529 1 97 142 VAL B C 1
ATOM 3347 O O . VAL B 1 142 ? 14.227 1.228 -3.768 1 97 142 VAL B O 1
ATOM 3350 N N . PHE B 1 143 ? 12.609 1.384 -2.387 1 97.31 143 PHE B N 1
ATOM 3351 C CA . PHE B 1 143 ? 13.281 0.913 -1.181 1 97.31 143 PHE B CA 1
ATOM 3352 C C . PHE B 1 143 ? 13.969 -0.424 -1.431 1 97.31 143 PHE B C 1
ATOM 3354 O O . PHE B 1 143 ? 15.156 -0.58 -1.144 1 97.31 143 PHE B O 1
ATOM 3361 N N . VAL B 1 144 ? 13.258 -1.33 -2.059 1 97.69 144 VAL B N 1
ATOM 3362 C CA . VAL B 1 144 ? 13.805 -2.676 -2.219 1 97.69 144 VAL B CA 1
ATOM 3363 C C . VAL B 1 144 ? 14.953 -2.654 -3.221 1 97.69 144 VAL B C 1
ATOM 3365 O O . VAL B 1 144 ? 15.805 -3.549 -3.219 1 97.69 144 VAL B O 1
ATOM 3368 N N . ARG B 1 145 ? 14.992 -1.674 -4.09 1 97.06 145 ARG B N 1
ATOM 3369 C CA . ARG B 1 145 ? 16.094 -1.513 -5.027 1 97.06 145 ARG B CA 1
ATOM 3370 C C . ARG B 1 145 ? 17.312 -0.922 -4.336 1 97.06 145 ARG B C 1
ATOM 3372 O O . ARG B 1 145 ? 18.406 -0.905 -4.902 1 97.06 145 ARG B O 1
ATOM 3379 N N . ARG B 1 146 ? 17.141 -0.468 -3.117 1 94.69 146 ARG B N 1
ATOM 3380 C CA . ARG B 1 146 ? 18.234 0.068 -2.312 1 94.69 146 ARG B CA 1
ATOM 3381 C C . ARG B 1 146 ? 18.594 -0.879 -1.172 1 94.69 146 ARG B C 1
ATOM 3383 O O . ARG B 1 146 ? 19.406 -0.543 -0.31 1 94.69 146 ARG B O 1
ATOM 3390 N N . GLY B 1 147 ? 17.953 -2.01 -1.172 1 95.5 147 GLY B N 1
ATOM 3391 C CA . GLY B 1 147 ? 18.281 -3.02 -0.179 1 95.5 147 GLY B CA 1
ATOM 3392 C C . GLY B 1 147 ? 17.688 -2.729 1.188 1 95.5 147 GLY B C 1
ATOM 3393 O O . GLY B 1 147 ? 18.141 -3.273 2.195 1 95.5 147 GLY B O 1
ATOM 3394 N N . ILE B 1 148 ? 16.656 -1.812 1.226 1 95 148 ILE B N 1
ATOM 3395 C CA . ILE B 1 148 ? 16.016 -1.469 2.492 1 95 148 ILE B CA 1
ATOM 3396 C C . ILE B 1 148 ? 14.508 -1.67 2.379 1 95 148 ILE B C 1
ATOM 3398 O O . ILE B 1 148 ? 14 -2.021 1.312 1 95 148 ILE B O 1
ATOM 3402 N N . VAL B 1 149 ? 13.789 -1.539 3.486 1 96.75 149 VAL B N 1
ATOM 3403 C CA . VAL B 1 149 ? 12.344 -1.705 3.523 1 96.75 149 VAL B CA 1
ATOM 3404 C C . VAL B 1 149 ? 11.664 -0.345 3.383 1 96.75 149 VAL B C 1
ATOM 3406 O O . VAL B 1 149 ? 12.281 0.693 3.637 1 96.75 149 VAL B O 1
ATOM 3409 N N . PRO B 1 150 ? 10.383 -0.429 2.898 1 95.81 150 PRO B N 1
ATOM 3410 C CA . PRO B 1 150 ? 9.641 0.831 2.936 1 95.81 150 PRO B CA 1
ATOM 3411 C C . PRO B 1 150 ? 9.57 1.436 4.336 1 95.81 150 PRO B C 1
ATOM 3413 O O . PRO B 1 150 ? 9.438 0.705 5.32 1 95.81 150 PRO B O 1
ATOM 3416 N N . GLU B 1 151 ? 9.75 2.746 4.395 1 92.12 151 GLU B N 1
ATOM 3417 C CA . GLU B 1 151 ? 9.805 3.465 5.664 1 92.12 151 GLU B CA 1
ATOM 3418 C C . GLU B 1 151 ? 8.656 4.461 5.781 1 92.12 151 GLU B C 1
ATOM 3420 O O . GLU B 1 151 ? 7.66 4.355 5.059 1 92.12 151 GLU B O 1
ATOM 3425 N N . ALA B 1 152 ? 8.727 5.332 6.82 1 93.69 152 ALA B N 1
ATOM 3426 C CA . ALA B 1 152 ? 7.816 6.449 7.051 1 93.69 152 ALA B CA 1
ATOM 3427 C C . ALA B 1 152 ? 6.383 5.957 7.227 1 93.69 152 ALA B C 1
ATOM 3429 O O . ALA B 1 152 ? 5.438 6.605 6.777 1 93.69 152 ALA B O 1
ATOM 3430 N N . THR B 1 153 ? 6.211 4.789 7.785 1 95.81 153 THR B N 1
ATOM 3431 C CA . THR B 1 153 ? 4.922 4.199 8.109 1 95.81 153 THR B CA 1
ATOM 3432 C C . THR B 1 153 ? 4.129 3.889 6.844 1 95.81 153 THR B C 1
ATOM 3434 O O . THR B 1 153 ? 2.904 3.766 6.883 1 95.81 153 THR B O 1
ATOM 3437 N N . SER B 1 154 ? 4.863 3.75 5.75 1 97.88 154 SER B N 1
ATOM 3438 C CA . SER B 1 154 ? 4.207 3.6 4.453 1 97.88 154 SER B CA 1
ATOM 3439 C C . SER B 1 154 ? 3.566 2.223 4.316 1 97.88 154 SER B C 1
ATOM 3441 O O . SER B 1 154 ? 2.57 2.062 3.607 1 97.88 154 SER B O 1
ATOM 3443 N N . THR B 1 155 ? 4.062 1.203 5.004 1 97.94 155 THR B N 1
ATOM 3444 C CA . THR B 1 155 ? 3.498 -0.139 4.902 1 97.94 155 THR B CA 1
ATOM 3445 C C . THR B 1 155 ? 2.123 -0.2 5.562 1 97.94 155 THR B C 1
ATOM 3447 O O . THR B 1 155 ? 1.333 -1.104 5.277 1 97.94 155 THR B O 1
ATOM 3450 N N . TYR B 1 156 ? 1.854 0.731 6.449 1 98 156 TYR B N 1
ATOM 3451 C CA . TYR B 1 156 ? 0.547 0.855 7.082 1 98 156 TYR B CA 1
ATOM 3452 C C . TYR B 1 156 ? -0.387 1.718 6.242 1 98 156 TYR B C 1
ATOM 3454 O O . TYR B 1 156 ? -1.562 1.385 6.07 1 98 156 TYR B O 1
ATOM 3462 N N . LEU B 1 157 ? 0.104 2.746 5.699 1 98.25 157 LEU B N 1
ATOM 3463 C CA . LEU B 1 157 ? -0.728 3.791 5.109 1 98.25 157 LEU B CA 1
ATOM 3464 C C . LEU B 1 157 ? -1.047 3.473 3.654 1 98.25 157 LEU B C 1
ATOM 3466 O O . LEU B 1 157 ? -2.195 3.605 3.223 1 98.25 157 LEU B O 1
ATOM 3470 N N . LEU B 1 158 ? -0.075 3.041 2.881 1 98.56 158 LEU B N 1
ATOM 3471 C CA . LEU B 1 158 ? -0.254 2.953 1.436 1 98.56 158 LEU B CA 1
ATOM 3472 C C . LEU B 1 158 ? -1.324 1.926 1.081 1 98.56 158 LEU B C 1
ATOM 3474 O O . LEU B 1 158 ? -2.201 2.195 0.258 1 98.56 158 LEU B O 1
ATOM 3478 N N . PRO B 1 159 ? -1.326 0.671 1.647 1 98.19 159 PRO B N 1
ATOM 3479 C CA . PRO B 1 159 ? -2.373 -0.283 1.275 1 98.19 159 PRO B CA 1
ATOM 3480 C C . PRO B 1 159 ? -3.775 0.216 1.614 1 98.19 159 PRO B C 1
ATOM 3482 O O . PRO B 1 159 ? -4.742 -0.142 0.939 1 98.19 159 PRO B O 1
ATOM 3485 N N . ARG B 1 160 ? -3.924 1.049 2.596 1 97.38 160 ARG B N 1
ATOM 3486 C CA . ARG B 1 160 ? -5.219 1.606 2.979 1 97.38 160 ARG B CA 1
ATOM 3487 C C . ARG B 1 160 ? -5.66 2.686 1.998 1 97.38 160 ARG B C 1
ATOM 3489 O O . ARG B 1 160 ? -6.852 2.984 1.894 1 97.38 160 ARG B O 1
ATOM 3496 N N . LEU B 1 161 ? -4.715 3.256 1.339 1 98 161 LEU B N 1
ATOM 3497 C CA . LEU B 1 161 ? -5.02 4.332 0.401 1 98 161 LEU B CA 1
ATOM 3498 C C . LEU B 1 161 ? -5.332 3.773 -0.983 1 98 161 LEU B C 1
ATOM 3500 O O . LEU B 1 161 ? -6.23 4.27 -1.669 1 98 161 LEU B O 1
ATOM 3504 N N . ILE B 1 162 ? -4.578 2.666 -1.371 1 97.81 162 ILE B N 1
ATOM 3505 C CA . ILE B 1 162 ? -4.715 2.316 -2.781 1 97.81 162 ILE B CA 1
ATOM 3506 C C . ILE B 1 162 ? -4.984 0.82 -2.918 1 97.81 162 ILE B C 1
ATOM 3508 O O . ILE B 1 162 ? -5.078 0.299 -4.031 1 97.81 162 ILE B O 1
ATOM 3512 N N . GLY B 1 163 ? -5.074 0.094 -1.851 1 97.12 163 GLY B N 1
ATOM 3513 C CA . GLY B 1 163 ? -5.27 -1.347 -1.883 1 97.12 163 GLY B CA 1
ATOM 3514 C C . GLY B 1 163 ? -3.965 -2.123 -1.89 1 97.12 163 GLY B C 1
ATOM 3515 O O . GLY B 1 163 ? -2.932 -1.608 -2.324 1 97.12 163 GLY B O 1
ATOM 3516 N N . HIS B 1 164 ? -4.043 -3.42 -1.433 1 98.06 164 HIS B N 1
ATOM 3517 C CA . HIS B 1 164 ? -2.863 -4.262 -1.277 1 98.06 164 HIS B CA 1
ATOM 3518 C C . HIS B 1 164 ? -2.262 -4.625 -2.633 1 98.06 164 HIS B C 1
ATOM 3520 O O . HIS B 1 164 ? -1.041 -4.727 -2.766 1 98.06 164 HIS B O 1
ATOM 3526 N N . SER B 1 165 ? -3.107 -4.797 -3.611 1 97.38 165 SER B N 1
ATOM 3527 C CA . SER B 1 165 ? -2.625 -5.242 -4.914 1 97.38 165 SER B CA 1
ATOM 3528 C C . SER B 1 165 ? -1.671 -4.223 -5.527 1 97.38 165 SER B C 1
ATOM 3530 O O . SER B 1 165 ? -0.551 -4.562 -5.914 1 97.38 165 SER B O 1
ATOM 3532 N N . ARG B 1 166 ? -2.057 -2.988 -5.574 1 97.69 166 ARG B N 1
ATOM 3533 C CA . ARG B 1 166 ? -1.226 -1.924 -6.129 1 97.69 166 ARG B CA 1
ATOM 3534 C C . ARG B 1 166 ? -0.007 -1.666 -5.25 1 97.69 166 ARG B C 1
ATOM 3536 O O . ARG B 1 166 ? 1.096 -1.447 -5.754 1 97.69 166 ARG B O 1
ATOM 3543 N N . THR B 1 167 ? -0.24 -1.705 -3.912 1 98.5 167 THR B N 1
ATOM 3544 C CA . THR B 1 167 ? 0.855 -1.522 -2.967 1 98.5 167 THR B CA 1
ATOM 3545 C C . THR B 1 167 ? 1.958 -2.549 -3.211 1 98.5 167 THR B C 1
ATOM 3547 O O . THR B 1 167 ? 3.135 -2.191 -3.311 1 98.5 167 THR B O 1
ATOM 3550 N N . MET B 1 168 ? 1.599 -3.828 -3.391 1 98.44 168 MET B N 1
ATOM 3551 C CA . MET B 1 168 ? 2.578 -4.891 -3.59 1 98.44 168 MET B CA 1
ATOM 3552 C C . MET B 1 168 ? 3.357 -4.676 -4.883 1 98.44 168 MET B C 1
ATOM 3554 O O . MET B 1 168 ? 4.582 -4.82 -4.906 1 98.44 168 MET B O 1
ATOM 3558 N N . THR B 1 169 ? 2.645 -4.328 -5.926 1 98.44 169 THR B N 1
ATOM 3559 C CA . THR B 1 169 ? 3.322 -4.07 -7.191 1 98.44 169 THR B CA 1
ATOM 3560 C C . THR B 1 169 ? 4.34 -2.943 -7.039 1 98.44 169 THR B C 1
ATOM 3562 O O . THR B 1 169 ? 5.5 -3.088 -7.441 1 98.44 169 THR B O 1
ATOM 3565 N N . LEU B 1 170 ? 3.969 -1.863 -6.398 1 98.62 170 LEU B N 1
ATOM 3566 C CA . LEU B 1 170 ? 4.832 -0.694 -6.262 1 98.62 170 LEU B CA 1
ATOM 3567 C C . LEU B 1 170 ? 6.023 -1.001 -5.359 1 98.62 170 LEU B C 1
ATOM 3569 O O . LEU B 1 170 ? 7.164 -0.681 -5.699 1 98.62 170 LEU B O 1
ATOM 3573 N N . PHE B 1 171 ? 5.805 -1.638 -4.227 1 98.56 171 PHE B N 1
ATOM 3574 C CA . PHE B 1 171 ? 6.859 -1.897 -3.25 1 98.56 171 PHE B CA 1
ATOM 3575 C C . PHE B 1 171 ? 7.832 -2.947 -3.773 1 98.56 171 PHE B C 1
ATOM 3577 O O . PHE B 1 171 ? 9.047 -2.826 -3.586 1 98.56 171 PHE B O 1
ATOM 3584 N N . LEU B 1 172 ? 7.336 -3.961 -4.516 1 98.5 172 LEU B N 1
ATOM 3585 C CA . LEU B 1 172 ? 8.18 -5.113 -4.805 1 98.5 172 LEU B CA 1
ATOM 3586 C C . LEU B 1 172 ? 8.93 -4.926 -6.117 1 98.5 172 LEU B C 1
ATOM 3588 O O . LEU B 1 172 ? 9.953 -5.578 -6.355 1 98.5 172 LEU B O 1
ATOM 3592 N N . THR B 1 173 ? 8.414 -4.098 -6.996 1 97.94 173 THR B N 1
ATOM 3593 C CA . THR B 1 173 ? 9.18 -3.76 -8.188 1 97.94 173 THR B CA 1
ATOM 3594 C C . THR B 1 173 ? 10.172 -2.637 -7.895 1 97.94 173 THR B C 1
ATOM 3596 O O . THR B 1 173 ? 11.266 -2.611 -8.453 1 97.94 173 THR B O 1
ATOM 3599 N N . GLY B 1 174 ? 9.742 -1.707 -7.016 1 97.94 174 GLY B N 1
ATOM 3600 C CA . GLY B 1 174 ? 10.555 -0.541 -6.711 1 97.94 174 GLY B CA 1
ATOM 3601 C C . GLY B 1 174 ? 10.734 0.385 -7.898 1 97.94 174 GLY B C 1
ATOM 3602 O O . GLY B 1 174 ? 11.695 1.159 -7.949 1 97.94 174 GLY B O 1
ATOM 3603 N N . LYS B 1 175 ? 9.875 0.307 -8.898 1 97.69 175 LYS B N 1
ATOM 3604 C CA . LYS B 1 175 ? 9.984 1.112 -10.109 1 97.69 175 LYS B CA 1
ATOM 3605 C C . LYS B 1 175 ? 9.438 2.52 -9.891 1 97.69 175 LYS B C 1
ATOM 3607 O O . LYS B 1 175 ? 8.688 2.756 -8.938 1 97.69 175 LYS B O 1
ATOM 3612 N N . VAL B 1 176 ? 9.891 3.398 -10.727 1 98 176 VAL B N 1
ATOM 3613 C CA . VAL B 1 176 ? 9.383 4.766 -10.758 1 98 176 VAL B CA 1
ATOM 3614 C C . VAL B 1 176 ? 8.32 4.898 -11.852 1 98 176 VAL B C 1
ATOM 3616 O O . VAL B 1 176 ? 8.516 4.43 -12.969 1 98 176 VAL B O 1
ATOM 3619 N N . TYR B 1 177 ? 7.199 5.488 -11.484 1 98.38 177 TYR B N 1
ATOM 3620 C CA . TYR B 1 177 ? 6.086 5.684 -12.398 1 98.38 177 TYR B CA 1
ATOM 3621 C C . TYR B 1 177 ? 5.68 7.148 -12.461 1 98.38 177 TYR B C 1
ATOM 3623 O O . TYR B 1 177 ? 5.84 7.887 -11.492 1 98.38 177 TYR B O 1
ATOM 3631 N N . PRO B 1 178 ? 5.176 7.574 -13.617 1 98.75 178 PRO B N 1
ATOM 3632 C CA . PRO B 1 178 ? 4.547 8.898 -13.602 1 98.75 178 PRO B CA 1
ATOM 3633 C C . PRO B 1 178 ? 3.268 8.93 -12.766 1 98.75 178 PRO B C 1
ATOM 3635 O O . PRO B 1 178 ? 2.594 7.902 -12.625 1 98.75 178 PRO B O 1
ATOM 3638 N N . ALA B 1 179 ? 2.953 10.07 -12.289 1 98.75 179 ALA B N 1
ATOM 3639 C CA . ALA B 1 179 ? 1.803 10.219 -11.406 1 98.75 179 ALA B CA 1
ATOM 3640 C C . ALA B 1 179 ? 0.519 9.758 -12.086 1 98.75 179 ALA B C 1
ATOM 3642 O O . ALA B 1 179 ? -0.408 9.281 -11.43 1 98.75 179 ALA B O 1
ATOM 3643 N N . HIS B 1 180 ? 0.456 9.797 -13.391 1 98.56 180 HIS B N 1
ATOM 3644 C CA . HIS B 1 180 ? -0.774 9.453 -14.102 1 98.56 180 HIS B CA 1
ATOM 3645 C C . HIS B 1 180 ? -0.858 7.953 -14.359 1 98.56 180 HIS B C 1
ATOM 3647 O O . HIS B 1 180 ? -1.813 7.477 -14.977 1 98.56 180 HIS B O 1
ATOM 3653 N N . SER B 1 181 ? 0.133 7.172 -13.914 1 97.69 181 SER B N 1
ATOM 3654 C CA . SER B 1 181 ? 0.068 5.723 -14.055 1 97.69 181 SER B CA 1
ATOM 3655 C C . SER B 1 181 ? -1.215 5.164 -13.445 1 97.69 181 SER B C 1
ATOM 3657 O O . SER B 1 181 ? -1.642 5.602 -12.375 1 97.69 181 SER B O 1
ATOM 3659 N N . PRO B 1 182 ? -1.779 4.105 -14.055 1 96.12 182 PRO B N 1
ATOM 3660 C CA . PRO B 1 182 ? -2.951 3.441 -13.477 1 96.12 182 PRO B CA 1
ATOM 3661 C C . PRO B 1 182 ? -2.68 2.863 -12.094 1 96.12 182 PRO B C 1
ATOM 3663 O O . PRO B 1 182 ? -3.588 2.789 -11.266 1 96.12 182 PRO B O 1
ATOM 3666 N N . LEU B 1 183 ? -1.486 2.506 -11.797 1 97 183 LEU B N 1
ATOM 3667 C CA . LEU B 1 183 ? -1.115 1.93 -10.508 1 97 183 LEU B CA 1
ATOM 3668 C C . LEU B 1 183 ? -1.26 2.959 -9.391 1 97 183 LEU B C 1
ATOM 3670 O O . LEU B 1 183 ? -1.357 2.596 -8.219 1 97 183 LEU B O 1
ATOM 3674 N N . LEU B 1 184 ? -1.275 4.289 -9.797 1 97.88 184 LEU B N 1
ATOM 3675 C CA . LEU B 1 184 ? -1.301 5.367 -8.812 1 97.88 184 LEU B CA 1
ATOM 3676 C C . LEU B 1 184 ? -2.629 6.113 -8.859 1 97.88 184 LEU B C 1
ATOM 3678 O O . LEU B 1 184 ? -2.791 7.141 -8.195 1 97.88 184 LEU B O 1
ATOM 3682 N N . SER B 1 185 ? -3.584 5.609 -9.57 1 94 185 SER B N 1
ATOM 3683 C CA . SER B 1 185 ? -4.801 6.34 -9.906 1 94 185 SER B CA 1
ATOM 3684 C C . SER B 1 185 ? -5.625 6.648 -8.664 1 94 185 SER B C 1
ATOM 3686 O O . SER B 1 185 ? -6.367 7.633 -8.625 1 94 185 SER B O 1
ATOM 3688 N N . LEU B 1 186 ? -5.496 5.84 -7.648 1 96.69 186 LEU B N 1
ATOM 3689 C CA . LEU B 1 186 ? -6.305 6.031 -6.449 1 96.69 186 LEU B CA 1
ATOM 3690 C C . LEU B 1 186 ? -5.59 6.941 -5.453 1 96.69 186 LEU B C 1
ATOM 3692 O O . LEU B 1 186 ? -6.188 7.375 -4.465 1 96.69 186 LEU B O 1
ATOM 3696 N N . LEU B 1 187 ? -4.328 7.262 -5.695 1 98.38 187 LEU B N 1
ATOM 3697 C CA . LEU B 1 187 ? -3.529 7.961 -4.695 1 98.38 187 LEU B CA 1
ATOM 3698 C C . LEU B 1 187 ? -3.762 9.469 -4.766 1 98.38 187 LEU B C 1
ATOM 3700 O O . LEU B 1 187 ? -3.725 10.148 -3.742 1 98.38 187 LEU B O 1
ATOM 3704 N N . PHE B 1 188 ? -4.055 9.969 -5.949 1 98.62 188 PHE B N 1
ATOM 3705 C CA . PHE B 1 188 ? -4.129 11.406 -6.148 1 98.62 188 PHE B CA 1
ATOM 3706 C C . PHE B 1 188 ? -5.57 11.844 -6.391 1 98.62 188 PHE B C 1
ATOM 3708 O O . PHE B 1 188 ? -6.285 11.234 -7.188 1 98.62 188 PHE B O 1
ATOM 3715 N N . SER B 1 189 ? -5.961 12.844 -5.691 1 98.06 189 SER B N 1
ATOM 3716 C CA . SER B 1 189 ? -7.293 13.406 -5.879 1 98.06 189 SER B CA 1
ATOM 3717 C C . SER B 1 189 ? -7.414 14.117 -7.223 1 98.06 189 SER B C 1
ATOM 3719 O O . SER B 1 189 ? -8.492 14.156 -7.816 1 98.06 189 SER B O 1
ATOM 3721 N N . SER B 1 190 ? -6.309 14.727 -7.633 1 98.06 190 SER B N 1
ATOM 3722 C CA . SER B 1 190 ? -6.273 15.43 -8.914 1 98.06 190 SER B CA 1
ATOM 3723 C C . SER B 1 190 ? -4.867 15.422 -9.508 1 98.06 190 SER B C 1
ATOM 3725 O O . SER B 1 190 ? -3.877 15.422 -8.773 1 98.06 190 SER B O 1
ATOM 3727 N N . LEU B 1 191 ? -4.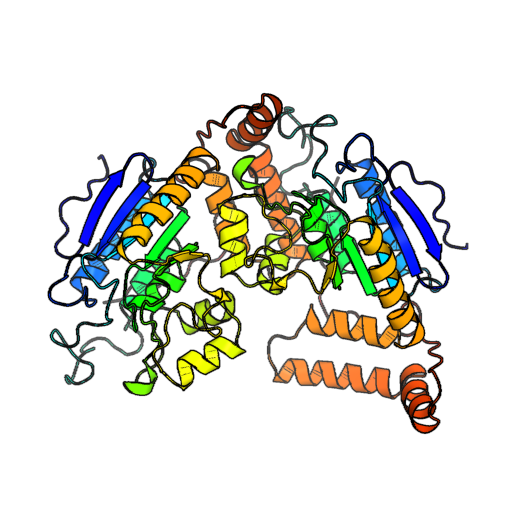855 15.375 -10.766 1 98.75 191 LEU B N 1
ATOM 3728 C CA . LEU B 1 191 ? -3.631 15.5 -11.547 1 98.75 191 LEU B CA 1
ATOM 3729 C C . LEU B 1 191 ? -3.641 16.781 -12.375 1 98.75 191 LEU B C 1
ATOM 3731 O O . LEU B 1 191 ? -4.617 17.078 -13.07 1 98.75 191 LEU B O 1
ATOM 3735 N N . ILE B 1 192 ? -2.564 17.531 -12.195 1 98.81 192 ILE B N 1
ATOM 3736 C CA . ILE B 1 192 ? -2.449 18.844 -12.836 1 98.81 192 ILE B CA 1
ATOM 3737 C C . ILE B 1 192 ? -1.515 18.734 -14.039 1 98.81 192 ILE B C 1
ATOM 3739 O O . ILE B 1 192 ? -0.498 18.047 -13.984 1 98.81 192 ILE B O 1
ATOM 3743 N N . ASP B 1 193 ? -1.735 19.484 -15.109 1 98.5 193 ASP B N 1
ATOM 3744 C CA . ASP B 1 193 ? -1.062 19.328 -16.391 1 98.5 193 ASP B CA 1
ATOM 3745 C C . ASP B 1 193 ? 0.369 19.844 -16.344 1 98.5 193 ASP B C 1
ATOM 3747 O O . ASP B 1 193 ? 1.27 19.297 -16.969 1 98.5 193 ASP B O 1
ATOM 3751 N N . THR B 1 194 ? 0.548 20.969 -15.57 1 98.44 194 THR B N 1
ATOM 3752 C CA . THR B 1 194 ? 1.874 21.578 -15.523 1 98.44 194 THR B CA 1
ATOM 3753 C C . THR B 1 194 ? 2.322 21.781 -14.078 1 98.44 194 THR B C 1
ATOM 3755 O O . THR B 1 194 ? 1.497 22 -13.195 1 98.44 194 THR B O 1
ATOM 3758 N N . PRO B 1 195 ? 3.592 21.688 -13.836 1 98.25 195 PRO B N 1
ATOM 3759 C CA . PRO B 1 195 ? 4.09 21.781 -12.461 1 98.25 195 PRO B CA 1
ATOM 3760 C C . PRO B 1 195 ? 3.736 23.094 -11.789 1 98.25 195 PRO B C 1
ATOM 3762 O O . PRO B 1 195 ? 3.449 23.125 -10.594 1 98.25 195 PRO B O 1
ATOM 3765 N N . ASP B 1 196 ? 3.699 24.234 -12.531 1 98.19 196 ASP B N 1
ATOM 3766 C CA . ASP B 1 196 ? 3.518 25.562 -11.977 1 98.19 196 ASP B CA 1
ATOM 3767 C C . ASP B 1 196 ? 2.07 25.797 -11.547 1 98.19 196 ASP B C 1
ATOM 3769 O O . ASP B 1 196 ? 1.773 26.75 -10.82 1 98.19 196 ASP B O 1
ATOM 3773 N N . GLN B 1 197 ? 1.167 24.891 -11.953 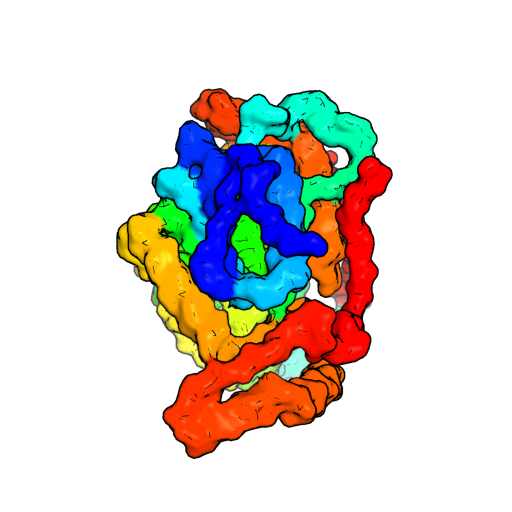1 98.69 197 GLN B N 1
ATOM 3774 C CA . GLN B 1 197 ? -0.247 25.062 -11.633 1 98.69 197 GLN B CA 1
ATOM 3775 C C . GLN B 1 197 ? -0.635 24.203 -10.43 1 98.69 197 GLN B C 1
ATOM 3777 O O . GLN B 1 197 ? -1.763 24.297 -9.938 1 98.69 197 GLN B O 1
ATOM 3782 N N . VAL B 1 198 ? 0.31 23.438 -9.906 1 98.81 198 VAL B N 1
ATOM 3783 C CA . VAL B 1 198 ? 0.008 22.516 -8.805 1 98.81 198 VAL B CA 1
ATOM 3784 C C . VAL B 1 198 ? -0.288 23.328 -7.539 1 98.81 198 VAL B C 1
ATOM 3786 O O . VAL B 1 198 ? -1.325 23.125 -6.902 1 98.81 198 VAL B O 1
ATOM 3789 N N . LEU B 1 199 ? 0.596 24.25 -7.16 1 98.75 199 LEU B N 1
ATOM 3790 C CA . LEU B 1 199 ? 0.402 25.016 -5.938 1 98.75 199 LEU B CA 1
ATOM 3791 C C . LEU B 1 199 ? -0.838 25.906 -6.039 1 98.75 199 LEU B C 1
ATOM 3793 O O . LEU B 1 199 ? -1.651 25.953 -5.113 1 98.75 199 LEU B O 1
ATOM 3797 N N . PRO B 1 200 ? -1.115 26.609 -7.184 1 98.81 200 PRO B N 1
ATOM 3798 C CA . PRO B 1 200 ? -2.35 27.391 -7.312 1 98.81 200 PRO B CA 1
ATOM 3799 C C . PRO B 1 200 ? -3.605 26.531 -7.137 1 98.81 200 PRO B C 1
ATOM 3801 O O . PRO B 1 200 ? -4.562 26.969 -6.488 1 98.81 200 PRO B O 1
ATOM 3804 N N . ALA B 1 201 ? -3.594 25.328 -7.695 1 98.81 201 ALA B N 1
ATOM 3805 C CA . ALA B 1 201 ? -4.734 24.438 -7.539 1 98.81 201 ALA B CA 1
ATOM 3806 C C . ALA B 1 201 ? -4.934 24.047 -6.074 1 98.81 201 ALA B C 1
ATOM 3808 O O . ALA B 1 201 ? -6.062 24.031 -5.578 1 98.81 201 ALA B O 1
ATOM 3809 N N . ALA B 1 202 ? -3.871 23.734 -5.391 1 98.88 202 ALA B N 1
ATOM 3810 C CA . ALA B 1 202 ? -3.932 23.391 -3.975 1 98.88 202 ALA B CA 1
ATOM 3811 C C . ALA B 1 202 ? -4.43 24.578 -3.145 1 98.88 202 ALA B C 1
ATOM 3813 O O . ALA B 1 202 ? -5.215 24.391 -2.211 1 98.88 202 ALA B O 1
ATOM 3814 N N . LEU B 1 203 ? -3.977 25.766 -3.498 1 98.88 203 LEU B N 1
ATOM 3815 C CA . LEU B 1 203 ? -4.383 26.969 -2.783 1 98.88 203 LEU B CA 1
ATOM 3816 C C . LEU B 1 203 ? -5.879 27.219 -2.932 1 98.88 203 LEU B C 1
ATOM 3818 O O . LEU B 1 203 ? -6.555 27.562 -1.962 1 98.88 203 LEU B O 1
ATOM 3822 N N . GLU B 1 204 ? -6.316 27.047 -4.117 1 98.75 204 GLU B N 1
ATOM 3823 C CA . GLU B 1 204 ? -7.746 27.203 -4.355 1 98.75 204 GLU B CA 1
ATOM 3824 C C . GLU B 1 204 ? -8.562 26.25 -3.488 1 98.75 204 GLU B C 1
ATOM 3826 O O . GLU B 1 204 ? -9.523 26.672 -2.832 1 98.75 204 GLU B O 1
ATOM 3831 N N . LEU B 1 205 ? -8.203 25.031 -3.449 1 98.81 205 LEU B N 1
ATOM 3832 C CA . LEU B 1 205 ? -8.906 24.047 -2.645 1 98.81 205 LEU B CA 1
ATOM 3833 C C . LEU B 1 205 ? -8.781 24.359 -1.158 1 98.81 205 LEU B C 1
ATOM 3835 O O . LEU B 1 205 ? -9.758 24.266 -0.415 1 98.81 205 LEU B O 1
ATOM 3839 N N . ALA B 1 206 ? -7.602 24.75 -0.757 1 98.81 206 ALA B N 1
ATOM 3840 C CA . ALA B 1 206 ? -7.344 25.062 0.647 1 98.81 206 ALA B CA 1
ATOM 3841 C C . ALA B 1 206 ? -8.219 26.219 1.124 1 98.81 206 ALA B C 1
ATOM 3843 O O . ALA B 1 206 ? -8.789 26.172 2.217 1 98.81 206 ALA B O 1
ATOM 3844 N N . LYS B 1 207 ? -8.312 27.219 0.336 1 98.31 207 LYS B N 1
ATOM 3845 C CA . LYS B 1 207 ? -9.125 28.391 0.696 1 98.31 207 LYS B CA 1
ATOM 3846 C C . LYS B 1 207 ? -10.602 28.016 0.779 1 98.31 207 LYS B C 1
ATOM 3848 O O . LYS B 1 207 ? -11.312 28.5 1.664 1 98.31 207 LYS B O 1
ATOM 3853 N N . GLU B 1 208 ? -11.008 27.203 -0.14 1 98.19 208 GLU B N 1
ATOM 3854 C CA . GLU B 1 208 ? -12.391 26.734 -0.088 1 98.19 208 GLU B CA 1
ATOM 3855 C C . GLU B 1 208 ? -12.664 25.969 1.204 1 98.19 208 GLU B C 1
ATOM 3857 O O . GLU B 1 208 ? -13.664 26.219 1.875 1 98.19 208 GLU B O 1
ATOM 3862 N N . ILE B 1 209 ? -11.805 25.062 1.577 1 98.44 209 ILE B N 1
ATOM 3863 C CA . ILE B 1 209 ? -11.961 24.266 2.787 1 98.44 209 ILE B CA 1
ATOM 3864 C C . ILE B 1 209 ? -11.938 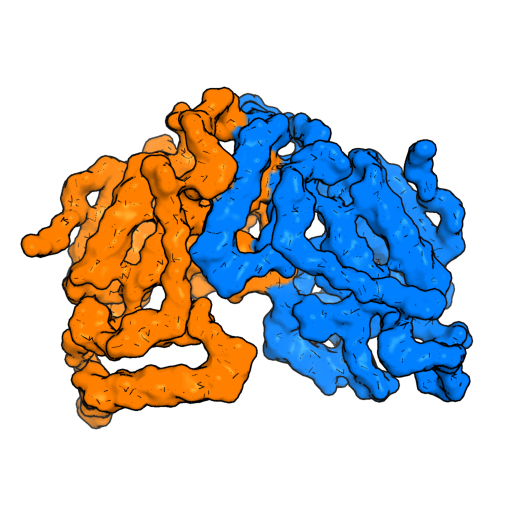25.172 4.012 1 98.44 209 ILE B C 1
ATOM 3866 O O . ILE B 1 209 ? -12.82 25.094 4.875 1 98.44 209 ILE B O 1
ATOM 3870 N N . ALA B 1 210 ? -10.977 26.078 4.035 1 97.5 210 ALA B N 1
ATOM 3871 C CA . ALA B 1 210 ? -10.812 26.969 5.184 1 97.5 210 ALA B CA 1
ATOM 3872 C C . ALA B 1 210 ? -12.039 27.844 5.371 1 97.5 210 ALA B C 1
ATOM 3874 O O . ALA B 1 210 ? -12.422 28.156 6.5 1 97.5 210 ALA B O 1
ATOM 3875 N N . GLY B 1 211 ? -12.68 28.234 4.289 1 95.69 211 GLY B N 1
ATOM 3876 C CA . GLY B 1 211 ? -13.773 29.188 4.352 1 95.69 211 GLY B CA 1
ATOM 3877 C C . GLY B 1 211 ? -15.125 28.531 4.508 1 95.69 211 GLY B C 1
ATOM 3878 O O . GLY B 1 211 ? -16.078 29.172 4.949 1 95.69 211 GLY B O 1
ATOM 3879 N N . LYS B 1 212 ? -15.148 27.234 4.219 1 96.88 212 LYS B N 1
ATOM 3880 C CA . LYS B 1 212 ? -16.5 26.672 4.105 1 96.88 212 LYS B CA 1
ATOM 3881 C C . LYS B 1 212 ? -16.688 25.5 5.066 1 96.88 212 LYS B C 1
ATOM 3883 O O . LYS B 1 212 ? -17.781 24.969 5.18 1 96.88 212 LYS B O 1
ATOM 3888 N N . THR B 1 213 ? -15.656 25.141 5.793 1 97.56 213 THR B N 1
ATOM 3889 C CA . THR B 1 213 ? -15.797 23.969 6.641 1 97.56 213 THR B CA 1
ATOM 3890 C C . THR B 1 213 ? -15.43 24.281 8.086 1 97.56 213 THR B C 1
ATOM 3892 O O . THR B 1 213 ? -14.711 25.25 8.344 1 97.56 213 THR B O 1
ATOM 3895 N N . SER B 1 214 ? -15.992 23.547 9.039 1 97.5 214 SER B N 1
ATOM 3896 C CA . SER B 1 214 ? -15.648 23.641 10.461 1 97.5 214 SER B CA 1
ATOM 3897 C C . SER B 1 214 ? -14.352 22.891 10.758 1 97.5 214 SER B C 1
ATOM 3899 O O . SER B 1 214 ? -14.219 21.703 10.445 1 97.5 214 SER B O 1
ATOM 3901 N N . ALA B 1 215 ? -13.422 23.625 11.352 1 97 215 ALA B N 1
ATOM 3902 C CA . ALA B 1 215 ? -12.148 23.016 11.727 1 97 215 ALA B CA 1
ATOM 3903 C C . ALA B 1 215 ? -12.359 21.859 12.703 1 97 215 ALA B C 1
ATOM 3905 O O . ALA B 1 215 ? -11.703 20.828 12.602 1 97 215 ALA B O 1
ATOM 3906 N N . VAL B 1 216 ? -13.258 22.016 13.617 1 96.62 216 VAL B N 1
ATOM 3907 C CA . VAL B 1 216 ? -13.555 21.016 14.641 1 96.62 216 VAL B CA 1
ATOM 3908 C C . VAL B 1 216 ? -14.141 19.766 13.992 1 96.62 216 VAL B C 1
ATOM 3910 O O . VAL B 1 216 ? -13.695 18.641 14.25 1 96.62 216 VAL B O 1
ATOM 3913 N N . SER B 1 217 ? -15.148 19.969 13.094 1 97.56 217 SER B N 1
ATOM 3914 C CA . SER B 1 217 ? -15.789 18.844 12.414 1 97.56 217 SER B CA 1
ATOM 3915 C C . SER B 1 217 ? -14.805 18.094 11.523 1 97.56 217 SER B C 1
ATOM 3917 O O . SER B 1 217 ? -14.836 16.875 11.445 1 97.56 217 SER B O 1
ATOM 3919 N N . ALA B 1 218 ? -13.922 18.859 10.875 1 97.5 218 ALA B N 1
ATOM 3920 C CA . ALA B 1 218 ? -12.922 18.234 10.016 1 97.5 218 ALA B CA 1
ATOM 3921 C C . ALA B 1 218 ? -11.961 17.375 10.828 1 97.5 218 ALA B C 1
ATOM 3923 O O . ALA B 1 218 ? -11.648 16.25 10.43 1 97.5 218 ALA B O 1
ATOM 3924 N N . ALA B 1 219 ? -11.531 17.844 11.945 1 96.81 219 ALA B N 1
ATOM 3925 C CA . ALA B 1 219 ? -10.633 17.094 12.82 1 96.81 219 ALA B CA 1
ATOM 3926 C C . ALA B 1 219 ? -11.281 15.797 13.281 1 96.81 219 ALA B C 1
ATOM 3928 O O . ALA B 1 219 ? -10.641 14.75 13.297 1 96.81 219 ALA B O 1
ATOM 3929 N N . PHE B 1 220 ? -12.562 15.836 13.633 1 95.25 220 PHE B N 1
ATOM 3930 C CA . PHE B 1 220 ? -13.305 14.656 14.062 1 95.25 220 PHE B CA 1
ATOM 3931 C C . PHE B 1 220 ? -13.422 13.648 12.93 1 95.25 220 PHE B C 1
ATOM 3933 O O . PHE B 1 220 ? -13.188 12.453 13.117 1 95.25 220 PHE B O 1
ATOM 3940 N N . ALA B 1 221 ? -13.844 14.211 11.844 1 97.19 221 ALA B N 1
ATOM 3941 C CA . ALA B 1 221 ? -14.047 13.328 10.695 1 97.19 221 ALA B CA 1
ATOM 3942 C C . ALA B 1 221 ? -12.773 12.547 10.383 1 97.19 221 ALA B C 1
ATOM 3944 O O . ALA B 1 221 ? -12.82 11.328 10.164 1 97.19 221 ALA B O 1
ATOM 3945 N N . LYS B 1 222 ? -11.633 13.211 10.406 1 97 222 LYS B N 1
ATOM 3946 C CA . LYS B 1 222 ? -10.344 12.578 10.156 1 97 222 LYS B CA 1
ATOM 3947 C C . LYS B 1 222 ? -10.078 11.461 11.164 1 97 222 LYS B C 1
ATOM 3949 O O . LYS B 1 222 ? -9.727 10.336 10.781 1 97 222 LYS B O 1
ATOM 3954 N N . ALA B 1 223 ? -10.281 11.766 12.406 1 96.69 223 ALA B N 1
ATOM 3955 C CA . ALA B 1 223 ? -9.984 10.812 13.477 1 96.69 223 ALA B CA 1
ATOM 3956 C C . ALA B 1 223 ? -10.93 9.617 13.422 1 96.69 223 ALA B C 1
ATOM 3958 O O . ALA B 1 223 ? -10.5 8.477 13.633 1 96.69 223 ALA B O 1
ATOM 3959 N N . LEU B 1 224 ? -12.227 9.859 13.148 1 96.81 224 LEU B N 1
ATOM 3960 C CA . LEU B 1 224 ? -13.211 8.789 13.094 1 96.81 224 LEU B CA 1
ATOM 3961 C C . LEU B 1 224 ? -12.867 7.781 12.008 1 96.81 224 LEU B C 1
ATOM 3963 O O . LEU B 1 224 ? -13.102 6.582 12.164 1 96.81 224 LEU B O 1
ATOM 3967 N N . VAL B 1 225 ? -12.266 8.258 10.945 1 96.56 225 VAL B N 1
ATOM 3968 C CA . VAL B 1 225 ? -11.914 7.387 9.828 1 96.56 225 VAL B CA 1
ATOM 3969 C C . VAL B 1 225 ? -10.641 6.609 10.156 1 96.56 225 VAL B C 1
ATOM 3971 O O . VAL B 1 225 ? -10.578 5.395 9.945 1 96.56 225 VAL B O 1
ATOM 3974 N N . TRP B 1 226 ? -9.641 7.203 10.688 1 95.88 226 TRP B N 1
ATOM 3975 C CA . TRP B 1 226 ? -8.328 6.598 10.867 1 95.88 226 TRP B CA 1
ATOM 3976 C C . TRP B 1 226 ? -8.266 5.793 12.164 1 95.88 226 TRP B C 1
ATOM 3978 O O . TRP B 1 226 ? -7.371 4.973 12.352 1 95.88 226 TRP B O 1
ATOM 3988 N N . ARG B 1 227 ? -9.258 6.09 13.062 1 95.88 227 ARG B N 1
ATOM 3989 C CA . ARG B 1 227 ? -9.297 5.41 14.359 1 95.88 227 ARG B CA 1
ATOM 3990 C C . ARG B 1 227 ? -10.664 4.781 14.602 1 95.88 227 ARG B C 1
ATOM 3992 O O . ARG B 1 227 ? -11.312 5.074 15.609 1 95.88 227 ARG B O 1
ATOM 3999 N N . PRO B 1 228 ? -11.016 3.869 13.703 1 95.06 228 PRO B N 1
ATOM 4000 C CA . PRO B 1 228 ? -12.336 3.238 13.844 1 95.06 228 PRO B CA 1
ATOM 4001 C C . PRO B 1 228 ? -12.383 2.223 14.984 1 95.06 228 PRO B C 1
ATOM 4003 O O . PRO B 1 228 ? -11.336 1.75 15.438 1 95.06 228 PRO B O 1
ATOM 4006 N N . LYS B 1 229 ? -13.664 1.971 15.367 1 95.44 229 LYS B N 1
ATOM 4007 C CA . LYS B 1 229 ? -13.883 0.857 16.281 1 95.44 229 LYS B CA 1
ATOM 4008 C C . LYS B 1 229 ? -13.898 -0.475 15.539 1 95.44 229 LYS B C 1
ATOM 4010 O O . LYS B 1 229 ? -13.742 -0.509 14.32 1 95.44 229 LYS B O 1
ATOM 4015 N N . ALA B 1 230 ? -14.016 -1.567 16.266 1 93.38 230 ALA B N 1
ATOM 4016 C CA . ALA B 1 230 ? -13.773 -2.906 15.742 1 93.38 230 ALA B CA 1
ATOM 4017 C C . ALA B 1 230 ? -14.992 -3.43 14.992 1 93.38 230 ALA B C 1
ATOM 4019 O O . ALA B 1 230 ? -14.891 -4.375 14.211 1 93.38 230 ALA B O 1
ATOM 4020 N N . SER B 1 231 ? -16.234 -2.756 15.305 1 95.69 231 SER B N 1
ATOM 4021 C CA . SER B 1 231 ? -17.453 -3.221 14.672 1 95.69 231 SER B CA 1
ATOM 4022 C C . SER B 1 231 ? -18.359 -2.053 14.305 1 95.69 231 SER B C 1
ATOM 4024 O O . SER B 1 231 ? -18.234 -0.956 14.852 1 95.69 231 SER B O 1
ATOM 4026 N N . PRO B 1 232 ? -19.266 -2.34 13.266 1 95.81 232 PRO B N 1
ATOM 4027 C CA . PRO B 1 232 ? -20.203 -1.27 12.922 1 95.81 232 PRO B CA 1
ATOM 4028 C C . PRO B 1 232 ? -21.047 -0.822 14.117 1 95.81 232 PRO B C 1
ATOM 4030 O O . PRO B 1 232 ? -21.391 0.358 14.227 1 95.81 232 PRO B O 1
ATOM 4033 N N . GLU B 1 233 ? -21.312 -1.796 15 1 96.88 233 GLU B N 1
ATOM 4034 C CA . GLU B 1 233 ? -22.094 -1.466 16.188 1 96.88 233 GLU B CA 1
ATOM 4035 C C . GLU B 1 233 ? -21.312 -0.543 17.125 1 96.88 233 GLU B C 1
ATOM 4037 O O . GLU B 1 233 ? -21.844 0.471 17.578 1 96.88 233 GLU B O 1
ATOM 4042 N N . GLU B 1 234 ? -20.031 -0.87 17.375 1 97.06 234 GLU B N 1
ATOM 4043 C CA . GLU B 1 234 ? -19.203 -0.027 18.219 1 97.06 234 GLU B CA 1
ATOM 4044 C C . GLU B 1 234 ? -18.938 1.328 17.562 1 97.06 234 GLU B C 1
ATOM 4046 O O . GLU B 1 234 ? -18.891 2.352 18.25 1 97.06 234 GLU B O 1
ATOM 4051 N N . GLN B 1 235 ? -18.797 1.319 16.297 1 97.19 235 GLN B N 1
ATOM 4052 C CA . GLN B 1 235 ? -18.594 2.566 15.57 1 97.19 235 GLN B CA 1
ATOM 4053 C C . GLN B 1 235 ? -19.828 3.461 15.664 1 97.19 235 GLN B C 1
ATOM 4055 O O . GLN B 1 235 ? -19.719 4.68 15.789 1 97.19 235 GLN B O 1
ATOM 4060 N N . HIS B 1 236 ? -20.984 2.883 15.562 1 97.5 236 HIS B N 1
ATOM 4061 C CA . HIS B 1 236 ? -22.219 3.629 15.711 1 97.5 236 HIS B CA 1
ATOM 4062 C C . HIS B 1 236 ? -22.281 4.363 17.047 1 97.5 236 HIS B C 1
ATOM 4064 O O . HIS B 1 236 ? -22.688 5.52 17.109 1 97.5 236 HIS B O 1
ATOM 4070 N N . LEU B 1 237 ? -21.812 3.674 18.078 1 97.5 237 LEU B N 1
ATOM 4071 C CA . LEU B 1 237 ? -21.797 4.312 19.391 1 97.5 237 LEU B CA 1
ATOM 4072 C C . LEU B 1 237 ? -20.828 5.5 19.391 1 97.5 237 LEU B C 1
ATOM 4074 O O . LEU B 1 237 ? -21.156 6.562 19.938 1 97.5 237 LEU B O 1
ATOM 4078 N N . LEU B 1 238 ? -19.703 5.379 18.844 1 97.06 238 LEU B N 1
ATOM 4079 C CA . LEU B 1 238 ? -18.719 6.449 18.766 1 97.06 238 LEU B CA 1
ATOM 4080 C C . LEU B 1 238 ? -19.219 7.598 17.891 1 97.06 238 LEU B C 1
ATOM 4082 O O . LEU B 1 238 ? -19.125 8.766 18.297 1 97.06 238 LEU B O 1
ATOM 4086 N N . ASP B 1 239 ? -19.734 7.277 16.672 1 97.25 239 ASP B N 1
ATOM 4087 C CA . ASP B 1 239 ? -20.312 8.281 15.781 1 97.25 239 ASP B CA 1
ATOM 4088 C C . ASP B 1 239 ? -21.406 9.086 16.484 1 97.25 239 ASP B C 1
ATOM 4090 O O . ASP B 1 239 ? -21.5 10.297 16.297 1 97.25 239 ASP B O 1
ATOM 4094 N N . SER B 1 240 ? -22.188 8.336 17.203 1 97.06 240 SER B N 1
ATOM 4095 C CA . SER B 1 240 ? -23.297 8.977 17.891 1 97.06 240 SER B CA 1
ATOM 4096 C C . SER B 1 240 ? -22.797 9.992 18.922 1 97.06 240 SER B C 1
ATOM 4098 O O . SER B 1 240 ? -23.344 11.086 19.031 1 97.06 240 SER B O 1
ATOM 4100 N N . LYS B 1 241 ? -21.781 9.656 19.672 1 96.38 241 LYS B N 1
ATOM 4101 C CA . LYS B 1 241 ? -21.156 10.594 20.625 1 96.38 241 LYS B CA 1
ATOM 4102 C C . LYS B 1 241 ? -20.609 11.82 19.891 1 96.38 241 LYS B C 1
ATOM 4104 O O . LYS B 1 241 ? -20.797 12.945 20.344 1 96.38 241 LYS B O 1
ATOM 4109 N N . ALA B 1 242 ? -19.953 11.594 18.781 1 95.88 242 ALA B N 1
ATOM 4110 C CA . ALA B 1 242 ? -19.359 12.68 18 1 95.88 242 ALA B CA 1
ATOM 4111 C C . ALA B 1 242 ? -20.438 13.602 17.438 1 95.88 242 ALA B C 1
ATOM 4113 O O . ALA B 1 242 ? -20.281 14.82 17.453 1 95.88 242 ALA B O 1
ATOM 4114 N N . MET B 1 243 ? -21.5 12.984 16.938 1 95.88 243 MET B N 1
ATOM 4115 C CA . MET B 1 243 ? -22.609 13.75 16.391 1 95.88 243 MET B CA 1
ATOM 4116 C C . MET B 1 243 ? -23.25 14.633 17.469 1 95.88 243 MET B C 1
ATOM 4118 O O . MET B 1 243 ? -23.547 15.797 17.219 1 95.88 243 MET B O 1
ATOM 4122 N N . TYR B 1 244 ? -23.422 14.039 18.656 1 95.75 244 TYR B N 1
ATOM 4123 C CA . TYR B 1 244 ? -23.969 14.789 19.781 1 95.75 244 TYR B CA 1
ATOM 4124 C C . TYR B 1 244 ? -23.094 15.992 20.109 1 95.75 244 TYR B C 1
ATOM 4126 O O . TYR B 1 244 ? -23.594 17.109 20.266 1 95.75 244 TYR B O 1
ATOM 4134 N N . ALA B 1 245 ? -21.844 15.805 20.219 1 94.88 245 ALA B N 1
ATOM 4135 C CA . ALA B 1 245 ? -20.906 16.859 20.594 1 94.88 245 ALA B CA 1
ATOM 4136 C C . ALA B 1 245 ? -20.891 17.969 19.547 1 94.88 245 ALA B C 1
ATOM 4138 O O . ALA B 1 245 ? -20.969 19.156 19.891 1 94.88 245 ALA B O 1
ATOM 4139 N N . THR B 1 246 ? -20.812 17.656 18.25 1 94.75 246 THR B N 1
ATOM 4140 C CA . THR B 1 246 ? -20.703 18.656 17.188 1 94.75 246 THR B CA 1
ATOM 4141 C C . THR B 1 246 ? -22.062 19.312 16.938 1 94.75 246 THR B C 1
ATOM 4143 O O . THR B 1 246 ? -22.141 20.516 16.688 1 94.75 246 THR B O 1
ATOM 4146 N N . GLY B 1 247 ? -23.109 18.562 17.016 1 93.81 247 GLY B N 1
ATOM 4147 C CA . GLY B 1 247 ? -24.453 19.078 16.797 1 93.81 247 GLY B CA 1
ATOM 4148 C C . GLY B 1 247 ? -24.859 20.109 17.812 1 93.81 247 GLY B C 1
ATOM 4149 O O . GLY B 1 247 ? -25.656 21.016 17.516 1 93.81 247 GLY B O 1
ATOM 4150 N N . ASN B 1 248 ? -24.344 20 18.984 1 92.38 248 ASN B N 1
ATOM 4151 C CA . ASN B 1 248 ? -24.656 20.922 20.062 1 92.38 248 ASN B CA 1
ATOM 4152 C C . ASN B 1 248 ? -23.625 22.031 20.156 1 92.38 248 ASN B C 1
ATOM 4154 O O . ASN B 1 248 ? -23.766 22.953 20.969 1 92.38 248 ASN B O 1
ATOM 4158 N N . GLY B 1 249 ? -22.609 21.969 19.375 1 92.12 249 GLY B N 1
ATOM 4159 C CA . GLY B 1 249 ? -21.547 22.953 19.422 1 92.12 249 GLY B CA 1
ATOM 4160 C C . GLY B 1 249 ? -21.859 24.203 18.625 1 92.12 249 GLY B C 1
ATOM 4161 O O . GLY B 1 249 ? -22.812 24.234 17.844 1 92.12 249 GLY B O 1
ATOM 4162 N N . ALA B 1 250 ? -21.062 25.234 18.828 1 94.44 250 ALA B N 1
ATOM 4163 C CA . ALA B 1 250 ? -21.25 26.516 18.172 1 94.44 250 ALA B CA 1
ATOM 4164 C C . ALA B 1 250 ? -21.203 26.375 16.656 1 94.44 250 ALA B C 1
ATOM 4166 O O . ALA B 1 250 ? -21.984 27 15.938 1 94.44 250 ALA B O 1
ATOM 4167 N N . ASP B 1 251 ? -20.312 25.562 16.156 1 96.56 251 ASP B N 1
ATOM 4168 C CA . ASP B 1 251 ? -20.156 25.391 14.711 1 96.56 251 ASP B CA 1
ATOM 4169 C C . ASP B 1 251 ? -21.359 24.656 14.109 1 96.56 251 ASP B C 1
ATOM 4171 O O . ASP B 1 251 ? -21.766 24.938 12.984 1 96.56 251 ASP B O 1
ATOM 4175 N N . GLY B 1 252 ? -21.875 23.641 14.82 1 95.94 252 GLY B N 1
ATOM 4176 C CA . GLY B 1 252 ? -23.094 23 14.359 1 95.94 252 GLY B CA 1
ATOM 4177 C C . GLY B 1 252 ? -24.25 23.953 14.203 1 95.94 252 GLY B C 1
ATOM 4178 O O . GLY B 1 252 ? -24.953 23.922 13.188 1 95.94 252 GLY B O 1
ATOM 4179 N N . LYS B 1 253 ? -24.438 24.766 15.156 1 95.88 253 LYS B N 1
ATOM 4180 C CA . LYS B 1 253 ? -25.5 25.766 15.109 1 95.88 253 LYS B CA 1
ATOM 4181 C C . LYS B 1 253 ? -25.297 26.734 13.945 1 95.88 253 LYS B C 1
ATOM 4183 O O . LYS B 1 253 ? -26.219 27.031 13.195 1 95.88 253 LYS B O 1
ATOM 4188 N N . GLU B 1 254 ? -24.047 27.125 13.844 1 97.19 254 GLU B N 1
ATOM 4189 C CA . GLU B 1 254 ? -23.719 28.047 12.758 1 97.19 254 GLU B CA 1
ATOM 4190 C C . GLU B 1 254 ? -23.938 27.375 11.398 1 97.19 254 GLU B C 1
ATOM 4192 O O . GLU B 1 254 ? -24.406 28.016 10.453 1 97.19 254 GLU B O 1
ATOM 4197 N N . GLY B 1 255 ? -23.547 26.188 11.273 1 96.56 255 GLY B N 1
ATOM 4198 C CA . GLY B 1 255 ? -23.719 25.469 10.023 1 96.56 255 GLY B CA 1
ATOM 4199 C C . GLY B 1 255 ? -25.172 25.422 9.562 1 96.56 255 GLY B C 1
ATOM 4200 O O . GLY B 1 255 ? -25.453 25.688 8.391 1 96.56 255 GLY B O 1
ATOM 4201 N N . VAL B 1 256 ? -26.078 25.125 10.43 1 94.62 256 VAL B N 1
ATOM 4202 C CA . VAL B 1 256 ? -27.5 25.062 10.109 1 94.62 256 VAL B CA 1
ATOM 4203 C C . VAL B 1 256 ? -28.031 26.453 9.812 1 94.62 256 VAL B C 1
ATOM 4205 O O . VAL B 1 256 ? -28.719 26.672 8.805 1 94.62 256 VAL B O 1
ATOM 4208 N N . LYS B 1 257 ? -27.672 27.406 10.648 1 96.81 257 LYS B N 1
ATOM 4209 C CA . LYS B 1 257 ? -28.141 28.781 10.516 1 96.81 257 LYS B CA 1
ATOM 4210 C C . LYS B 1 257 ? -27.703 29.391 9.188 1 96.81 257 LYS B C 1
ATOM 4212 O O . LYS B 1 257 ? -28.516 29.984 8.477 1 96.81 257 LYS B O 1
ATOM 4217 N N . SER B 1 258 ? -26.422 29.281 8.914 1 97.25 258 SER B N 1
ATOM 4218 C CA . SER B 1 258 ? -25.906 29.859 7.684 1 97.25 258 SER B CA 1
ATOM 4219 C C . SER B 1 258 ? -26.562 29.234 6.457 1 97.25 258 SER B C 1
ATOM 4221 O O . SER B 1 258 ? -26.828 29.938 5.473 1 97.25 258 SER B O 1
ATOM 4223 N N . PHE B 1 259 ? -26.828 27.969 6.457 1 95.81 259 PHE B N 1
ATOM 4224 C CA . PHE B 1 259 ? -27.484 27.266 5.367 1 95.81 259 PHE B CA 1
ATOM 4225 C C . PHE B 1 259 ? -28.891 27.797 5.152 1 95.81 259 PHE B C 1
ATOM 4227 O O . PHE B 1 259 ? -29.281 28.078 4.02 1 95.81 259 PHE B O 1
ATOM 4234 N N . LEU B 1 260 ? -29.578 27.922 6.238 1 96.94 260 LEU B N 1
ATOM 4235 C CA . LEU B 1 260 ? -30.953 28.406 6.176 1 96.94 260 LEU B CA 1
ATOM 4236 C C . LEU B 1 260 ? -31.016 29.844 5.688 1 96.94 260 LEU B C 1
ATOM 4238 O O . LEU B 1 260 ? -31.938 30.234 4.973 1 96.94 260 LEU B O 1
ATOM 4242 N N . GLU B 1 261 ? -30.031 30.547 5.984 1 97.94 261 GLU B N 1
ATOM 4243 C CA . GLU B 1 261 ? -29.984 31.969 5.625 1 97.94 261 GLU B CA 1
ATOM 4244 C C . GLU B 1 261 ? -29.297 32.156 4.273 1 97.94 261 GLU B C 1
ATOM 4246 O O . GLU B 1 261 ? -29.156 33.312 3.803 1 97.94 261 GLU B O 1
ATOM 4251 N N . LYS B 1 262 ? -28.844 31.094 3.641 1 96.88 262 LYS B N 1
ATOM 4252 C CA . LYS B 1 262 ? -28.188 31.109 2.334 1 96.88 262 LYS B CA 1
ATOM 4253 C C . LYS B 1 262 ? -27 32.062 2.322 1 96.88 262 LYS B C 1
ATOM 4255 O O . LYS B 1 262 ? -26.859 32.875 1.411 1 96.88 262 LYS B O 1
ATOM 4260 N N . ARG B 1 263 ? -26.156 32.031 3.414 1 96.62 263 ARG B N 1
ATOM 4261 C CA . ARG B 1 263 ? -24.922 32.781 3.506 1 96.62 263 ARG B CA 1
ATOM 4262 C C . ARG B 1 263 ? -23.734 31.859 3.779 1 96.62 263 ARG B C 1
ATOM 4264 O O . ARG B 1 263 ? -23.906 30.703 4.172 1 96.62 263 ARG B O 1
ATOM 4271 N N . GLN B 1 264 ? -22.609 32.469 3.604 1 95.75 264 GLN B N 1
ATOM 4272 C CA . GLN B 1 264 ? -21.406 31.734 3.943 1 95.75 264 GLN B CA 1
ATOM 4273 C C . GLN B 1 264 ? -21.297 31.531 5.453 1 95.75 264 GLN B C 1
ATOM 4275 O O . GLN B 1 264 ? -21.594 32.438 6.23 1 95.75 264 GLN B O 1
ATOM 4280 N N . PRO B 1 265 ? -20.906 30.328 5.867 1 96.94 265 PRO B N 1
ATOM 4281 C CA . PRO B 1 265 ? -20.75 30.078 7.305 1 96.94 265 PRO B CA 1
ATOM 4282 C C . PRO B 1 265 ? -19.547 30.812 7.902 1 96.94 265 PRO B C 1
ATOM 4284 O O . PRO B 1 265 ? -18.562 31.062 7.207 1 96.94 265 PRO B O 1
ATOM 4287 N N . LYS B 1 266 ? -19.75 31.188 9.141 1 96.19 266 LYS B N 1
ATOM 4288 C CA . LYS B 1 266 ? -18.672 31.734 9.961 1 96.19 266 LYS B CA 1
ATOM 4289 C C . LYS B 1 266 ? -18.359 30.828 11.141 1 96.19 266 LYS B C 1
ATOM 4291 O O . LYS B 1 266 ? -18.812 31.078 12.258 1 96.19 266 LYS B O 1
ATOM 4296 N N . PHE B 1 267 ? -17.578 29.859 10.836 1 96.12 267 PHE B N 1
ATOM 4297 C CA . PHE B 1 267 ? -17.234 28.891 11.875 1 96.12 267 PHE B CA 1
ATOM 4298 C C . PHE B 1 267 ? -16.172 29.453 12.812 1 96.12 267 PHE B C 1
ATOM 4300 O O . PHE B 1 267 ? -15.102 29.859 12.367 1 96.12 267 PHE B O 1
ATOM 4307 N N . ALA B 1 268 ? -16.453 29.438 14.102 1 93.94 268 ALA B N 1
ATOM 4308 C CA . ALA B 1 268 ? -15.555 30.062 15.078 1 93.94 268 ALA B CA 1
ATOM 4309 C C . ALA B 1 268 ? -14.828 29 15.898 1 93.94 268 ALA B C 1
ATOM 4311 O O . ALA B 1 268 ? -13.875 29.297 16.625 1 93.94 268 ALA B O 1
ATOM 4312 N N . GLY B 1 269 ? -15.273 27.734 15.75 1 95.06 269 GLY B N 1
ATOM 4313 C CA . GLY B 1 269 ? -14.648 26.672 16.531 1 95.06 269 GLY B CA 1
ATOM 4314 C C . GLY B 1 269 ? -13.211 26.406 16.125 1 95.06 269 GLY B C 1
ATOM 4315 O O . GLY B 1 269 ? -12.859 26.469 14.953 1 95.06 269 GLY B O 1
ATOM 4316 N N . THR B 1 270 ? -12.398 26.156 17.172 1 95.5 270 THR B N 1
ATOM 4317 C CA . THR B 1 270 ? -11 25.812 16.953 1 95.5 270 THR B CA 1
ATOM 4318 C C . THR B 1 270 ? -10.672 24.453 17.562 1 95.5 270 THR B C 1
ATOM 4320 O O . THR B 1 270 ? -11.32 24.031 18.516 1 95.5 270 THR B O 1
ATOM 4323 N N . VAL B 1 271 ? -9.625 23.734 17 1 94.56 271 VAL B N 1
ATOM 4324 C CA . VAL B 1 271 ? -9.297 22.391 17.469 1 94.56 271 VAL B CA 1
ATOM 4325 C C . VAL B 1 271 ? -8.641 22.469 18.844 1 94.56 271 VAL B C 1
ATOM 4327 O O . VAL B 1 271 ? -8.695 21.5 19.609 1 94.56 271 VAL B O 1
ATOM 4330 N N . THR B 1 272 ? -8.031 23.578 19.203 1 94.75 272 THR B N 1
ATOM 4331 C CA . THR B 1 272 ? -7.324 23.719 20.469 1 94.75 272 THR B CA 1
ATOM 4332 C C . THR B 1 272 ? -8.305 23.938 21.625 1 94.75 272 THR B C 1
ATOM 4334 O O . THR B 1 272 ? -7.992 23.625 22.781 1 94.75 272 THR B O 1
ATOM 4337 N N . LYS B 1 273 ? -9.531 24.328 21.312 1 93.81 273 LYS B N 1
ATOM 4338 C CA . LYS B 1 273 ? -10.414 24.75 22.391 1 93.81 273 LYS B CA 1
ATOM 4339 C C . LYS B 1 273 ? -11.719 23.953 22.375 1 93.81 273 LYS B C 1
ATOM 4341 O O . LYS B 1 273 ? -12.367 23.797 23.422 1 93.81 273 LYS B O 1
ATOM 4346 N N . ASP B 1 274 ? -12.055 23.484 21.234 1 94.25 274 ASP B N 1
ATOM 4347 C CA . ASP B 1 274 ? -13.453 23.094 21.094 1 94.25 274 ASP B CA 1
ATOM 4348 C C . ASP B 1 274 ? -13.594 21.609 20.797 1 94.25 274 ASP B C 1
ATOM 4350 O O . ASP B 1 274 ? -14.68 21.141 20.453 1 94.25 274 ASP B O 1
ATOM 4354 N N . LEU B 1 275 ? -12.562 20.812 20.859 1 93.5 275 LEU B N 1
ATOM 4355 C CA . LEU B 1 275 ? -12.695 19.359 20.797 1 93.5 275 LEU B CA 1
ATOM 4356 C C . LEU B 1 275 ? -13.227 18.812 22.125 1 93.5 275 LEU B C 1
ATOM 4358 O O . LEU B 1 275 ? -12.852 19.297 23.188 1 93.5 275 LEU B O 1
ATOM 4362 N N . PRO B 1 276 ? -14.039 17.844 21.984 1 91.31 276 PRO B N 1
ATOM 4363 C CA . PRO B 1 276 ? -14.609 17.297 23.203 1 91.31 276 PRO B CA 1
ATOM 4364 C C . PRO B 1 276 ? -13.586 16.531 24.047 1 91.31 276 PRO B C 1
ATOM 4366 O O . PRO B 1 276 ? -12.516 16.172 23.562 1 91.31 276 PRO B O 1
ATOM 4369 N N . ASP B 1 277 ? -14.008 16.109 25.25 1 91.69 277 ASP B N 1
ATOM 4370 C CA . ASP B 1 277 ? -13.117 15.492 26.234 1 91.69 277 ASP B CA 1
ATOM 4371 C C . ASP B 1 277 ? -12.742 14.07 25.828 1 91.69 277 ASP B C 1
ATOM 4373 O O . ASP B 1 277 ? -11.688 13.562 26.219 1 91.69 277 ASP B O 1
ATOM 4377 N N . PHE B 1 278 ? -13.641 13.445 25.031 1 94.12 278 PHE B N 1
ATOM 4378 C CA . PHE B 1 278 ? -13.367 12.047 24.703 1 94.12 278 PHE B CA 1
ATOM 4379 C C . PHE B 1 278 ? -12.391 11.945 23.547 1 94.12 278 PHE B C 1
ATOM 4381 O O . PHE B 1 278 ? -11.969 10.844 23.188 1 94.12 278 PHE B O 1
ATOM 4388 N N . TYR B 1 279 ? -12.023 13.086 22.984 1 93.12 279 TYR B N 1
ATOM 4389 C CA . TYR B 1 279 ? -10.945 13.133 22 1 93.12 279 TYR B CA 1
ATOM 4390 C C . TYR B 1 279 ? -9.586 13.219 22.672 1 93.12 279 TYR B C 1
ATOM 4392 O O . TYR B 1 279 ? -9.344 14.117 23.484 1 93.12 279 TYR B O 1
ATOM 4400 N N . PRO B 1 280 ? -8.633 12.328 22.438 1 94.12 280 PRO B N 1
ATOM 4401 C CA . PRO B 1 280 ? -8.734 11.148 21.578 1 94.12 280 PRO B CA 1
ATOM 4402 C C . PRO B 1 280 ? -9.375 9.953 22.266 1 94.12 280 PRO B C 1
ATOM 4404 O O . PRO B 1 280 ? -9.312 9.844 23.5 1 94.12 280 PRO B O 1
ATOM 4407 N N . TRP B 1 281 ? -10.016 9.062 21.594 1 94.75 281 TRP B N 1
ATOM 4408 C CA . TRP B 1 281 ? -10.648 7.887 22.188 1 94.75 281 TRP B CA 1
ATOM 4409 C C . TRP B 1 281 ? -9.742 6.664 22.062 1 94.75 281 TRP B C 1
ATOM 4411 O O . TRP B 1 281 ? -10.062 5.586 22.562 1 94.75 281 TRP B O 1
ATOM 4421 N N . TRP B 1 282 ? -8.57 6.766 21.328 1 92.56 282 TRP B N 1
ATOM 4422 C CA . TRP B 1 282 ? -7.66 5.641 21.141 1 92.56 282 TRP B CA 1
ATOM 4423 C C . TRP B 1 282 ? -6.465 5.746 22.078 1 92.56 282 TRP B C 1
ATOM 4425 O O . TRP B 1 282 ? -6.195 6.812 22.641 1 92.56 282 TRP B O 1
ATOM 4435 N N . ASP B 1 283 ? -5.742 4.621 22.219 1 86.31 283 ASP B N 1
ATOM 4436 C CA . ASP B 1 283 ? -4.562 4.598 23.078 1 86.31 283 ASP B CA 1
ATOM 4437 C C . ASP B 1 283 ? -3.379 5.289 22.406 1 86.31 283 ASP B C 1
ATOM 4439 O O . ASP B 1 283 ? -3.113 5.066 21.219 1 86.31 283 ASP B O 1
ATOM 4443 N N . LEU B 1 284 ? -2.725 6.145 23.188 1 84.25 284 LEU B N 1
ATOM 4444 C CA . LEU B 1 284 ? -1.534 6.82 22.688 1 84.25 284 LEU B CA 1
ATOM 4445 C C . LEU B 1 284 ? -0.301 5.938 22.844 1 84.25 284 LEU B C 1
ATOM 4447 O O . LEU B 1 284 ? -0.146 5.254 23.859 1 84.25 284 LEU B O 1
ATOM 4451 N N . VAL B 1 285 ? 0.493 5.82 21.781 1 85.81 285 VAL B N 1
ATOM 4452 C CA . VAL B 1 285 ? 1.725 5.039 21.766 1 85.81 285 VAL B CA 1
ATOM 4453 C C . VAL B 1 285 ? 2.932 5.977 21.766 1 85.81 285 VAL B C 1
ATOM 4455 O O . VAL B 1 285 ? 2.988 6.918 20.969 1 85.81 285 VAL B O 1
ATOM 4458 N N . ASP B 1 286 ? 3.869 5.762 22.641 1 82.31 286 ASP B N 1
ATOM 4459 C CA . ASP B 1 286 ? 5.094 6.555 22.672 1 82.31 286 ASP B CA 1
ATOM 4460 C C . ASP B 1 286 ? 6.07 6.113 21.594 1 82.31 286 ASP B C 1
ATOM 4462 O O . ASP B 1 286 ? 6.629 5.02 21.656 1 82.31 286 ASP B O 1
ATOM 4466 N N . VAL B 1 287 ? 6.238 6.953 20.609 1 87.62 287 VAL B N 1
ATOM 4467 C CA . VAL B 1 287 ? 7.102 6.586 19.5 1 87.62 287 VAL B CA 1
ATOM 4468 C C . VAL B 1 287 ? 8.422 7.344 19.594 1 87.62 287 VAL B C 1
ATOM 4470 O O . VAL B 1 287 ? 9.227 7.32 18.656 1 87.62 287 VAL B O 1
ATOM 4473 N N . ARG B 1 288 ? 8.719 8.055 20.656 1 81.62 288 ARG B N 1
ATOM 4474 C CA . ARG B 1 288 ? 9.953 8.828 20.812 1 81.62 288 ARG B CA 1
ATOM 4475 C C . ARG B 1 288 ? 11.164 7.902 20.906 1 81.62 288 ARG B C 1
ATOM 4477 O O . ARG B 1 288 ? 11.07 6.797 21.438 1 81.62 288 ARG B O 1
ATOM 4484 N N . SER B 1 289 ? 12.156 8.516 20.203 1 72.19 289 SER B N 1
ATOM 4485 C CA . SER B 1 289 ? 13.414 7.781 20.328 1 72.19 289 SER B CA 1
ATOM 4486 C C . SER B 1 289 ? 13.938 7.824 21.75 1 72.19 289 SER B C 1
ATOM 4488 O O . SER B 1 289 ? 13.805 8.836 22.438 1 72.19 289 SER B O 1
ATOM 4490 N N . LYS B 1 290 ? 14.242 6.688 22.422 1 61.66 290 LYS B N 1
ATOM 4491 C CA . LYS B 1 290 ? 14.766 6.648 23.781 1 61.66 290 LYS B CA 1
ATOM 4492 C C . LYS B 1 290 ? 16.234 7.074 23.828 1 61.66 290 LYS B C 1
ATOM 4494 O O . LYS B 1 290 ? 16.922 6.809 24.812 1 61.66 290 LYS B O 1
ATOM 4499 N N . ILE B 1 291 ? 16.703 7.836 22.797 1 52.88 291 ILE B N 1
ATOM 4500 C CA . ILE B 1 291 ? 18.047 8.367 22.938 1 52.88 291 ILE B CA 1
ATOM 4501 C C . ILE B 1 291 ? 17.984 9.867 23.234 1 52.88 291 ILE B C 1
ATOM 4503 O O . ILE B 1 291 ? 17.125 10.57 22.703 1 52.88 291 ILE B O 1
#

InterPro domains:
  IPR001753 Enoyl-CoA hydratase/isomerase-like domain [PF00378] (19-269)
  IPR029045 ClpP/crotonase-like domain superfamily [SSF52096] (4-269)
  IPR051053 Enoyl-CoA hydratase/isomerase and chromodomain-containing protein [PTHR43684] (7-263)